Protein 8B9X (pdb70)

Foldseek 3Di:
DLCPCCVVVVVVLVVVQCVVPLKAQLVVSCVVSVHDSVVSVVVVVVCVVVVNFDWFAAPNRIIGGADPQLLLLLQVVCVVVQKFFLVVSQVCNCVSRVDRDDSVRSVVSVVVCVVVVVHAWFAFQVSGMIHHLVSLLVQLVVVCVVVQFKDALVVSCVVVRGDSVSSVVCPVVNVVVPVQWDDFDRMIGGVRNLLVLLQVVLVVQVVVQKDFLVRVCVVPVGDRVVNCCSNVVCDPVRHQWDWDADVGIMIGHPPD/DCVPPVVVCLVVLVVVQCVVPLKHQLVVSCVVSVHDSVVSVVVVVVCVVVVNADWFAAPNSITGGADPQLLLLLQVVCVVVQKFFLVVSQVCNCVSRVDRDDSVRSVVSVVVCVVVVVHAWFAFQVSGMIHHLVSLLVQVVVVCVVVPFKDALVRSCVVVRGDSVSSVVCVVVNCVVPVQWDDFDRMIGGVRNLLVVLQVVLVVQVVVQKDFQVRVCVVPVGDRVVNCCSNVVCDPVRHQWDWDDDVHTMIGHDD

Organism: Homo sapiens (NCBI:txid9606)

Solvent-accessible surface area: 28601 Å² total; per-residue (Å²): 115,105,72,145,89,15,51,122,47,2,62,76,54,6,80,80,22,31,161,152,46,43,18,0,80,1,132,70,0,4,82,95,24,66,37,180,45,103,62,0,33,66,66,0,91,78,14,44,91,130,52,75,37,36,14,7,24,25,116,202,25,52,0,0,66,1,38,96,146,30,8,42,38,5,2,69,26,0,110,157,125,4,59,1,22,12,52,80,3,16,153,18,3,82,96,26,2,68,89,51,10,43,88,110,1,3,58,84,8,0,68,66,0,61,77,81,188,84,12,130,17,22,96,3,105,74,40,140,46,2,0,9,27,68,33,0,2,106,34,1,61,70,32,2,88,115,110,44,1,54,4,64,16,94,44,0,42,138,64,1,43,0,65,55,92,49,0,86,107,55,22,53,48,2,66,163,59,34,169,72,5,83,84,12,128,42,22,2,1,2,64,102,20,7,39,134,1,0,96,58,2,25,100,104,0,96,125,62,8,98,10,42,14,48,88,8,25,186,85,36,114,8,46,20,135,28,0,60,121,7,2,58,107,1,46,70,157,30,1,53,18,77,93,52,159,98,142,125,33,13,13,62,10,111,50,203,82,72,115,136,113,50,43,119,30,0,66,81,67,5,81,80,30,30,164,157,45,43,16,0,76,1,129,63,0,2,81,106,18,66,38,180,56,104,57,0,38,73,54,0,93,76,17,42,93,132,52,74,33,32,14,5,20,22,114,203,26,61,0,0,67,1,36,96,143,30,7,43,38,5,2,68,21,0,112,130,101,5,64,2,20,15,53,92,4,15,153,17,3,82,98,28,2,68,90,52,11,49,87,144,1,4,58,76,8,0,68,57,0,64,79,85,190,76,10,128,17,25,99,4,105,77,39,138,46,1,0,8,28,68,35,1,1,109,33,1,65,75,33,4,87,117,102,28,1,55,3,65,18,100,35,0,38,121,69,1,49,0,67,60,94,52,0,81,109,54,26,44,44,3,60,150,60,35,170,69,5,72,85,14,124,42,23,3,0,2,60,86,37,7,36,129,4,0,88,89,1,19,96,108,0,98,123,60,33,103,10,40,10,55,91,6,28,189,85,36,112,8,50,20,131,32,0,63,122,5,3,63,110,6,48,65,170,26,0,57,15,72,90,55,155,115,140,137,29,18,12,46,50,118,127

Radius of gyration: 42.16 Å; Cα contacts (8 Å, |Δi|>4): 635; chains: 2; bounding box: 106×124×55 Å

Nearest PDB structures (foldseek):
  8b9x-assembly2_B  TM=1.001E+00  e=2.199E-48  Homo sapiens
  8qfc-assembly1_B  TM=9.404E-01  e=1.267E-22  Homo sapiens
  8oj5-assembly1_A  TM=9.382E-01  e=5.351E-22  Homo sapiens
  8c0d-assembly1_A  TM=8.058E-01  e=1.032E-18  Homo sapiens
  8c0d-assembly2_D  TM=8.015E-01  e=9.719E-19  Homo sapiens

Secondary structure (DSSP, 8-state):
-THHHHHHHHHHHHHHHHHH-SEEEHHHHHHHTT--HHHHHHHHHHHHHHT-S-EEE-TTSEEEE--HHHHHHHHHHHHHHSEEEHHHHHHHHHHHHSS---HHHHHHHHHHHHHTTS---EE-TTSSEEE-HHHHHHHHHHHHHHTTSEEEHHHHHHHHTS-THHHHTSHHHHHHH-TTEEEETTEEEEHHHHHHHHHHHHHHHHHHSEEEHHHHHHHHT--HHHHHHHHHTTBTTTB-EEEEESSSEEEEES--/-IIIIIHHHHHHHHHHHHHH-SEEEHHHHHHHTT--HHHHHHHHHHHHHHTSS-EEE-TTSEEEE--HHHHHHHHHHHHHHSEEEHHHHHHHHHHHHSS---HHHHHHHHHHHHHTTS---EE-TTSSEEE-HHHHHHHHHHHHHHTTSEEEHHHHHHHHTS-THHHHTSHHHHHHH-TTEEEETTEEEEHHHHHHHHHHHHHHHHHHSEEEHHHHHHHHT--HHHHHHHHHTTBTTTB-EEEEESSSEEEEE--

InterPro domains:
  IPR018611 E3 UFM1-protein ligase 1 [PTHR31057] (1-789)
  IPR056579 E3 UFM1-protein ligase 1-like, N-terminal [PF09743] (7-284)
  IPR056580 E3 UFM1-protein ligase 1-like domain [PF23659] (538-655)
  IPR056761 E3 UFM1-protein ligase-like, C-terminal domain [PF25041] (661-782)

Structure (mmCIF, N/CA/C/O backbone):
data_8B9X
#
_entry.id   8B9X
#
_cell.length_a   145.568
_cell.length_b   145.568
_cell.length_c   83.175
_cell.angle_alpha   90.000
_cell.angle_beta   90.000
_cell.angle_gamma   120.000
#
_symmetry.space_group_name_H-M   'P 64'
#
loop_
_entity.id
_entity.type
_entity.pdbx_description
1 polymer 'DDRGK domain-containing protein 1,E3 UFM1-protein ligase 1'
2 non-polymer 'CHLORIDE ION'
3 water water
#
loop_
_atom_site.group_PDB
_atom_site.id
_atom_site.type_symbol
_atom_site.label_atom_id
_atom_site.label_alt_id
_atom_site.label_comp_id
_atom_site.label_asym_id
_atom_site.label_entity_id
_atom_site.label_seq_id
_atom_site.pdbx_PDB_ins_code
_atom_site.Cartn_x
_atom_site.Cartn_y
_atom_site.Cartn_z
_atom_site.occupancy
_atom_site.B_iso_or_equiv
_atom_site.auth_seq_id
_atom_site.auth_comp_id
_atom_site.auth_asym_id
_atom_site.auth_atom_id
_atom_site.pdbx_PDB_model_num
ATOM 1 N N . GLY A 1 1 ? -90.534 79.461 20.037 1.000 193.700 0 GLY A N 1
ATOM 2 C CA . GLY A 1 1 ? -90.501 78.621 21.264 1.000 181.650 0 GLY A CA 1
ATOM 3 C C . GLY A 1 1 ? -89.231 78.825 22.086 1.000 198.600 0 GLY A C 1
ATOM 4 O O . GLY A 1 1 ? -88.455 79.757 21.791 1.000 191.710 0 GLY A O 1
ATOM 5 N N . MET A 1 2 ? -89.039 77.964 23.092 1.000 223.740 1 MET A N 1
ATOM 6 C CA . MET A 1 2 ? -87.944 77.998 24.108 1.000 206.390 1 MET A CA 1
ATOM 7 C C . MET A 1 2 ? -86.561 77.984 23.436 1.000 193.700 1 MET A C 1
ATOM 8 O O . MET A 1 2 ? -85.710 78.736 23.911 1.000 184.010 1 MET A O 1
ATOM 13 N N . THR A 1 3 ? -86.372 77.210 22.358 1.000 209.090 2 THR A N 1
ATOM 14 C CA . THR A 1 3 ? -85.064 76.737 21.805 1.000 211.350 2 THR A CA 1
ATOM 15 C C . THR A 1 3 ? -84.151 77.889 21.352 1.000 211.770 2 THR A C 1
ATOM 16 O O . THR A 1 3 ? -82.945 77.619 21.233 1.000 231.420 2 THR A O 1
ATOM 20 N N . GLU A 1 4 ? -84.687 79.082 21.066 1.000 197.790 3 GLU A N 1
ATOM 21 C CA . GLU A 1 4 ? -83.893 80.219 20.517 1.000 198.710 3 GLU A CA 1
ATOM 22 C C . GLU A 1 4 ? -82.927 80.731 21.593 1.000 201.700 3 GLU A C 1
ATOM 23 O O . GLU A 1 4 ? -81.708 80.621 21.381 1.000 224.320 3 GLU A O 1
ATOM 29 N N . GLU A 1 5 ? -83.444 81.251 22.711 1.000 208.830 4 GLU A N 1
ATOM 30 C CA . GLU A 1 5 ? -82.592 81.700 23.850 1.000 211.660 4 GLU A CA 1
ATOM 31 C C . GLU A 1 5 ? -82.119 80.493 24.680 1.000 207.880 4 GLU A C 1
ATOM 32 O O . GLU A 1 5 ? -81.113 80.660 25.392 1.000 210.280 4 GLU A O 1
ATOM 38 N N . GLN A 1 6 ? -82.799 79.339 24.625 1.000 199.370 5 GLN A N 1
ATOM 39 C CA . GLN A 1 6 ? -82.422 78.122 25.402 1.000 185.580 5 GLN A CA 1
ATOM 40 C C . GLN A 1 6 ? -81.100 77.540 24.888 1.000 169.790 5 GLN A C 1
ATOM 41 O O . GLN A 1 6 ? -80.131 77.570 25.653 1.000 170.870 5 GLN A O 1
ATOM 47 N N . SER A 1 7 ? -81.064 77.050 23.643 1.000 176.900 6 SER A N 1
ATOM 48 C CA . SER A 1 7 ? -79.879 76.395 23.018 1.000 173.900 6 SER A CA 1
ATOM 49 C C . SER A 1 7 ? -78.613 77.273 23.126 1.000 168.580 6 SER A C 1
ATOM 50 O O . SER A 1 7 ? -77.530 76.713 23.369 1.000 189.280 6 SER A O 1
ATOM 53 N N . GLN A 1 8 ? -78.731 78.595 22.986 1.000 167.180 7 GLN A N 1
ATOM 54 C CA . GLN A 1 8 ? -77.592 79.553 23.062 1.000 173.040 7 GLN A CA 1
ATOM 55 C C . GLN A 1 8 ? -77.060 79.640 24.504 1.000 163.010 7 GLN A C 1
ATOM 56 O O . GLN A 1 8 ? -75.811 79.605 24.671 1.000 149.530 7 GLN A O 1
ATOM 62 N N . SER A 1 9 ? -77.961 79.748 25.499 1.000 161.880 8 SER A N 1
ATOM 63 C CA . SER A 1 9 ? -77.632 80.025 26.928 1.000 157.010 8 SER A CA 1
ATOM 64 C C . SER A 1 9 ? -77.351 78.724 27.688 1.000 162.370 8 SER A C 1
ATOM 65 O O . SER A 1 9 ? -76.562 78.749 28.650 1.000 169.550 8 SER A O 1
ATOM 68 N N . PHE A 1 10 ? -77.986 77.627 27.286 1.000 157.120 9 PHE A N 1
ATOM 69 C CA . PHE A 1 10 ? -77.976 76.353 28.043 1.000 139.720 9 PHE A CA 1
ATOM 70 C C . PHE A 1 10 ? -76.541 75.909 28.289 1.000 129.320 9 PHE A C 1
ATOM 71 O O . PHE A 1 10 ? -76.221 75.673 29.464 1.000 134.980 9 PHE A O 1
ATOM 79 N N . LEU A 1 11 ? -75.728 75.815 27.230 1.000 125.170 10 LEU A N 1
ATOM 80 C CA . LEU A 1 11 ? -74.341 75.283 27.306 1.000 134.650 10 LEU A CA 1
ATOM 81 C C . LEU A 1 11 ? -73.451 76.181 28.169 1.000 124.530 10 LEU A C 1
ATOM 82 O O . LEU A 1 11 ? -72.589 75.649 28.890 1.000 102.690 10 LEU A O 1
ATOM 87 N N . THR A 1 12 ? -73.627 77.491 28.099 1.000 125.820 11 THR A N 1
ATOM 88 C CA . THR A 1 12 ? -72.840 78.429 28.934 1.000 128.200 11 THR A CA 1
ATOM 89 C C . THR A 1 12 ? -73.297 78.334 30.392 1.000 119.350 11 THR A C 1
ATOM 90 O O . THR A 1 12 ? -72.429 78.427 31.282 1.000 100.410 11 THR A O 1
ATOM 94 N N . GLU A 1 13 ? -74.601 78.161 30.636 1.000 121.780 12 GLU A N 1
ATOM 95 C CA . GLU A 1 13 ? -75.137 78.039 32.015 1.000 127.630 12 GLU A CA 1
ATOM 96 C C . GLU A 1 13 ? -74.624 76.725 32.608 1.000 122.310 12 GLU A C 1
ATOM 97 O O . GLU A 1 13 ? -74.192 76.719 33.775 1.000 131.350 12 GLU A O 1
ATOM 103 N N . PHE A 1 14 ? -74.627 75.664 31.806 1.000 117.400 13 PHE A N 1
ATOM 104 C CA . PHE A 1 14 ? -74.107 74.319 32.163 1.000 121.130 13 PHE A CA 1
ATOM 105 C C . PHE A 1 14 ? -72.627 74.422 32.553 1.000 114.740 13 PHE A C 1
ATOM 106 O O . PHE A 1 14 ? -72.264 74.001 33.667 1.000 129.620 13 PHE A O 1
ATOM 114 N N . ILE A 1 15 ? -71.819 75.029 31.691 1.000 103.620 14 ILE A N 1
ATOM 115 C CA . ILE A 1 15 ? -70.372 75.305 31.939 1.000 107.190 14 ILE A CA 1
ATOM 116 C C . ILE A 1 15 ? -70.189 76.075 33.250 1.000 110.130 14 ILE A C 1
ATOM 117 O O . ILE A 1 15 ? -69.226 75.768 33.979 1.000 105.220 14 ILE A O 1
ATOM 122 N N . ASN A 1 16 ? -71.023 77.088 33.507 1.000 116.930 15 ASN A N 1
ATOM 123 C CA . ASN A 1 16 ? -70.901 77.922 34.728 1.000 116.430 15 ASN A CA 1
ATOM 124 C C . ASN A 1 16 ? -71.120 77.006 35.925 1.000 112.030 15 ASN A C 1
ATOM 125 O O . ASN A 1 16 ? -70.410 77.193 36.908 1.000 117.980 15 ASN A O 1
ATOM 130 N N . TYR A 1 17 ? -72.021 76.026 35.806 1.000 113.310 16 TYR A N 1
ATOM 131 C CA . TYR A 1 17 ? -72.345 75.054 36.885 1.000 116.170 16 TYR A CA 1
ATOM 132 C C . TYR A 1 17 ? -71.195 74.047 37.062 1.000 110.390 16 TYR A C 1
ATOM 133 O O . TYR A 1 17 ? -70.869 73.656 38.209 1.000 106.560 16 TYR A O 1
ATOM 142 N N . ILE A 1 18 ? -70.582 73.651 35.950 1.000 112.090 17 ILE A N 1
ATOM 143 C CA . ILE A 1 18 ? -69.401 72.737 35.880 1.000 109.140 17 ILE A CA 1
ATOM 144 C C . ILE A 1 18 ? -68.174 73.391 36.537 1.000 108.890 17 ILE A C 1
ATOM 145 O O . ILE A 1 18 ? -67.353 72.667 37.105 1.000 103.880 17 ILE A O 1
ATOM 150 N N . LYS A 1 19 ? -68.009 74.706 36.396 1.000 115.720 18 LYS A N 1
ATOM 151 C CA . LYS A 1 19 ? -66.894 75.459 37.022 1.000 114.470 18 LYS A CA 1
ATOM 152 C C . LYS A 1 19 ? -67.029 75.414 38.554 1.000 110.660 18 LYS A C 1
ATOM 153 O O . LYS A 1 19 ? -65.995 75.375 39.233 1.000 96.650 18 LYS A O 1
ATOM 159 N N . GLN A 1 20 ? -68.258 75.426 39.077 1.000 113.840 19 GLN A N 1
ATOM 160 C CA . GLN A 1 20 ? -68.551 75.469 40.539 1.000 117.790 19 GLN A CA 1
ATOM 161 C C . GLN A 1 20 ? -68.365 74.066 41.117 1.000 111.630 19 GLN A C 1
ATOM 162 O O . GLN A 1 20 ? -67.762 73.923 42.192 1.000 106.880 19 GLN A O 1
ATOM 168 N N . SER A 1 21 ? -68.883 73.058 40.427 1.000 122.820 20 SER A N 1
ATOM 169 C CA . SER A 1 21 ? -68.725 71.638 40.826 1.000 116.750 20 SER A CA 1
ATOM 170 C C . SER A 1 21 ? -68.890 70.751 39.607 1.000 114.460 20 SER A C 1
ATOM 171 O O . SER A 1 21 ? -69.905 70.925 38.910 1.000 103.450 20 SER A O 1
ATOM 174 N N . LYS A 1 22 ? -67.953 69.814 39.430 1.000 113.590 21 LYS A N 1
ATOM 175 C CA . LYS A 1 22 ? -67.987 68.781 38.365 1.000 104.370 21 LYS A CA 1
ATOM 176 C C . LYS A 1 22 ? -69.254 67.922 38.501 1.000 95.150 21 LYS A C 1
ATOM 177 O O . LYS A 1 22 ? -69.598 67.213 37.551 1.000 86.810 21 LYS A O 1
ATOM 183 N N . VAL A 1 23 ? -69.951 67.997 39.635 1.000 104.780 22 VAL A N 1
ATOM 184 C CA . VAL A 1 23 ? -71.229 67.265 39.850 1.000 93.800 22 VAL A CA 1
ATOM 185 C C . VAL A 1 23 ? -72.363 68.261 39.750 1.000 98.510 22 VAL A C 1
ATOM 186 O O . VAL A 1 23 ? -72.423 69.184 40.598 1.000 96.570 22 VAL A O 1
ATOM 190 N N . VAL A 1 24 ? -73.236 68.022 38.780 1.000 95.480 23 VAL A N 1
ATOM 191 C CA . VAL A 1 24 ? -74.313 68.965 38.403 1.000 94.430 23 VAL A CA 1
ATOM 192 C C . VAL A 1 24 ? -75.651 68.354 38.773 1.000 102.770 23 VAL A C 1
ATOM 193 O O . VAL A 1 24 ? -75.997 67.299 38.208 1.000 100.740 23 VAL A O 1
ATOM 197 N N . LEU A 1 25 ? -76.379 69.043 39.646 1.000 109.280 24 LEU A N 1
ATOM 198 C CA . LEU A 1 25 ? -77.754 68.673 40.033 1.000 105.560 24 LEU A CA 1
ATOM 199 C C . LEU A 1 25 ? -78.723 69.145 38.965 1.000 100.740 24 LEU A C 1
ATOM 200 O O . LEU A 1 25 ? -78.975 70.328 38.908 1.000 117.450 24 LEU A O 1
ATOM 205 N N . LEU A 1 26 ? -79.243 68.228 38.165 1.000 105.850 25 LEU A N 1
ATOM 206 C CA . LEU A 1 26 ? -79.974 68.562 36.917 1.000 113.040 25 LEU A CA 1
ATOM 207 C C . LEU A 1 26 ? -81.315 69.223 37.248 1.000 109.120 25 LEU A C 1
ATOM 208 O O . LEU A 1 26 ? -81.753 70.087 36.479 1.000 110.600 25 LEU A O 1
ATOM 213 N N . GLU A 1 27 ? -81.908 68.858 38.386 1.000 119.850 26 GLU A N 1
ATOM 214 C CA . GLU A 1 27 ? -83.129 69.482 38.959 1.000 117.230 26 GLU A CA 1
ATOM 215 C C . GLU A 1 27 ? -82.852 70.950 39.290 1.000 116.980 26 GLU A C 1
ATOM 216 O O . GLU A 1 27 ? -83.693 71.783 38.993 1.000 123.920 26 GLU A O 1
ATOM 222 N N . ASP A 1 28 ? -81.686 71.241 39.863 1.000 129.320 27 ASP A N 1
ATOM 223 C CA . ASP A 1 28 ? -81.230 72.595 40.274 1.000 117.220 27 ASP A CA 1
ATOM 224 C C . ASP A 1 28 ? -80.893 73.431 39.024 1.000 111.160 27 ASP A C 1
ATOM 225 O O . ASP A 1 28 ? -81.195 74.616 39.014 1.000 121.350 27 ASP A O 1
ATOM 230 N N . LEU A 1 29 ? -80.235 72.838 38.032 1.000 112.240 28 LEU A N 1
ATOM 231 C CA . LEU A 1 29 ? -79.837 73.512 36.769 1.000 112.670 28 LEU A CA 1
ATOM 232 C C . LEU A 1 29 ? -81.085 73.821 35.949 1.000 108.000 28 LEU A C 1
ATOM 233 O O . LEU A 1 29 ? -81.068 74.785 35.163 1.000 121.840 28 LEU A O 1
ATOM 238 N N . ALA A 1 30 ? -82.116 72.997 36.094 1.000 119.110 29 ALA A N 1
ATOM 239 C CA . ALA A 1 30 ? -83.417 73.178 35.413 1.000 126.370 29 ALA A CA 1
ATOM 240 C C . ALA A 1 30 ? -84.147 74.406 35.984 1.000 127.280 29 ALA A C 1
ATOM 241 O O . ALA A 1 30 ? -84.921 74.999 35.232 1.000 145.000 29 ALA A O 1
ATOM 243 N N . SER A 1 31 ? -83.894 74.794 37.241 1.000 141.910 30 SER A N 1
ATOM 244 C CA . SER A 1 31 ? -84.397 76.064 37.838 1.000 140.000 30 SER A CA 1
ATOM 245 C C . SER A 1 31 ? -83.706 77.285 37.207 1.000 146.910 30 SER A C 1
ATOM 246 O O . SER A 1 31 ? -84.428 78.254 36.929 1.000 156.100 30 SER A O 1
ATOM 249 N N . GLN A 1 32 ? -82.379 77.242 36.999 1.000 151.230 31 GLN A N 1
ATOM 250 C CA . GLN A 1 32 ? -81.531 78.359 36.476 1.000 141.500 31 GLN A CA 1
ATOM 251 C C . GLN A 1 32 ? -81.791 78.619 34.974 1.000 136.960 31 GLN A C 1
ATOM 252 O O . GLN A 1 32 ? -81.430 79.711 34.512 1.000 151.310 31 GLN A O 1
ATOM 258 N N . VAL A 1 33 ? -82.352 77.674 34.209 1.000 141.920 32 VAL A N 1
ATOM 259 C CA . VAL A 1 33 ? -82.849 77.940 32.820 1.000 144.920 32 VAL A CA 1
ATOM 260 C C . VAL A 1 33 ? -84.385 77.894 32.797 1.000 152.970 32 VAL A C 1
ATOM 261 O O . VAL A 1 33 ? -84.937 78.014 31.702 1.000 179.050 32 VAL A O 1
ATOM 265 N N . GLY A 1 34 ? -85.045 77.709 33.947 1.000 158.150 33 GLY A N 1
ATOM 266 C CA . GLY A 1 34 ? -86.517 77.694 34.090 1.000 161.930 33 GLY A CA 1
ATOM 267 C C . GLY A 1 34 ? -87.202 76.607 33.262 1.000 171.090 33 GLY A C 1
ATOM 268 O O . GLY A 1 34 ? -88.360 76.847 32.868 1.000 158.140 33 GLY A O 1
ATOM 269 N N . LEU A 1 35 ? -86.551 75.451 33.030 1.000 178.350 34 LEU A N 1
ATOM 270 C CA . LEU A 1 35 ? -87.064 74.341 32.170 1.000 163.860 34 LEU A CA 1
ATOM 271 C C . LEU A 1 35 ? -87.554 73.145 32.990 1.000 145.090 34 LEU A C 1
ATOM 272 O O . LEU A 1 35 ? -87.333 73.110 34.194 1.000 143.530 34 LEU A O 1
ATOM 277 N N . ARG A 1 36 ? -88.221 72.209 32.314 1.000 143.690 35 ARG A N 1
ATOM 278 C CA . ARG A 1 36 ? -88.613 70.891 32.861 1.000 153.350 35 ARG A CA 1
ATOM 279 C C . ARG A 1 36 ? -87.334 70.074 33.058 1.000 147.250 35 ARG A C 1
ATOM 280 O O . ARG A 1 36 ? -86.436 70.148 32.188 1.000 159.100 35 ARG A O 1
ATOM 288 N N . THR A 1 37 ? -87.250 69.364 34.183 1.000 139.180 36 THR A N 1
ATOM 289 C CA . THR A 1 37 ? -86.054 68.584 34.583 1.000 137.840 36 THR A CA 1
ATOM 290 C C . THR A 1 37 ? -85.768 67.544 33.502 1.000 142.470 36 THR A C 1
ATOM 291 O O . THR A 1 37 ? -84.580 67.400 33.153 1.000 143.940 36 THR A O 1
ATOM 295 N N . GLN A 1 38 ? -86.812 66.882 32.989 1.000 150.500 37 GLN A N 1
ATOM 296 C CA . GLN A 1 38 ? -86.691 65.811 31.961 1.000 149.130 37 GLN A CA 1
ATOM 297 C C . GLN A 1 38 ? -86.146 66.416 30.653 1.000 158.860 37 GLN A C 1
ATOM 298 O O . GLN A 1 38 ? -85.279 65.761 30.022 1.000 157.040 37 GLN A O 1
ATOM 304 N N . ASP A 1 39 ? -86.615 67.611 30.255 1.000 172.210 38 ASP A N 1
ATOM 305 C CA . ASP A 1 39 ? -86.143 68.322 29.028 1.000 164.590 38 ASP A CA 1
ATOM 306 C C . ASP A 1 39 ? -84.655 68.637 29.199 1.000 152.060 38 ASP A C 1
ATOM 307 O O . ASP A 1 39 ? -83.881 68.421 28.249 1.000 164.130 38 ASP A O 1
ATOM 312 N N . THR A 1 40 ? -84.280 69.108 30.384 1.000 147.330 39 THR A N 1
ATOM 313 C CA . THR A 1 40 ? -82.878 69.396 30.775 1.000 140.710 39 THR A CA 1
ATOM 314 C C . THR A 1 40 ? -82.002 68.151 30.563 1.000 138.350 39 THR A C 1
ATOM 315 O O . THR A 1 40 ? -80.973 68.247 29.856 1.000 141.630 39 THR A O 1
ATOM 319 N N . ILE A 1 41 ? -82.406 67.011 31.121 1.000 138.910 40 ILE A N 1
ATOM 320 C CA . ILE A 1 41 ? -81.679 65.710 30.974 1.000 142.030 40 ILE A CA 1
ATOM 321 C C . ILE A 1 41 ? -81.520 65.361 29.481 1.000 152.910 40 ILE A C 1
ATOM 322 O O . ILE A 1 41 ? -80.373 65.104 29.035 1.000 130.110 40 ILE A O 1
ATOM 327 N N . ASN A 1 42 ? -82.627 65.349 28.737 1.000 156.220 41 ASN A N 1
ATOM 328 C CA . ASN A 1 42 ? -82.665 64.952 27.305 1.000 154.790 41 ASN A CA 1
ATOM 329 C C . ASN A 1 42 ? -81.599 65.706 26.515 1.000 156.030 41 ASN A C 1
ATOM 330 O O . ASN A 1 42 ? -80.917 65.032 25.713 1.000 163.620 41 ASN A O 1
ATOM 335 N N . ARG A 1 43 ? -81.462 67.029 26.714 1.000 146.640 42 ARG A N 1
ATOM 336 C CA . ARG A 1 43 ? -80.471 67.831 25.948 1.000 143.810 42 ARG A CA 1
ATOM 337 C C . ARG A 1 43 ? -79.061 67.378 26.341 1.000 143.280 42 ARG A C 1
ATOM 338 O O . ARG A 1 43 ? -78.191 67.378 25.452 1.000 137.050 42 ARG A O 1
ATOM 346 N N . ILE A 1 44 ? -78.839 66.973 27.594 1.000 134.600 43 ILE A N 1
ATOM 347 C CA . ILE A 1 44 ? -77.503 66.471 28.036 1.000 136.410 43 ILE A CA 1
ATOM 348 C C . ILE A 1 44 ? -77.270 65.070 27.448 1.000 138.740 43 ILE A C 1
ATOM 349 O O . ILE A 1 44 ? -76.144 64.817 26.935 1.000 132.980 43 ILE A O 1
ATOM 354 N N . GLN A 1 45 ? -78.295 64.212 27.469 1.000 139.160 44 GLN A N 1
ATOM 355 C CA . GLN A 1 45 ? -78.263 62.898 26.770 1.000 146.840 44 GLN A CA 1
ATOM 356 C C . GLN A 1 45 ? -77.765 63.131 25.340 1.000 147.140 44 GLN A C 1
ATOM 357 O O . GLN A 1 45 ? -76.773 62.492 24.943 1.000 128.310 44 GLN A O 1
ATOM 363 N N . ASP A 1 46 ? -78.414 64.059 24.625 1.000 172.010 45 ASP A N 1
ATOM 364 C CA . ASP A 1 46 ? -78.105 64.421 23.214 1.000 162.920 45 ASP A CA 1
ATOM 365 C C . ASP A 1 46 ? -76.650 64.915 23.131 1.000 142.530 45 ASP A C 1
ATOM 366 O O . ASP A 1 46 ? -75.936 64.490 22.211 1.000 151.940 45 ASP A O 1
ATOM 371 N N . LEU A 1 47 ? -76.207 65.755 24.067 1.000 134.410 46 LEU A N 1
ATOM 372 C CA . LEU A 1 47 ? -74.847 66.357 24.023 1.000 144.200 46 LEU A CA 1
ATOM 373 C C . LEU A 1 47 ? -73.789 65.274 24.234 1.000 137.230 46 LEU A C 1
ATOM 374 O O . LEU A 1 47 ? -72.723 65.345 23.602 1.000 158.160 46 LEU A O 1
ATOM 379 N N . LEU A 1 48 ? -74.079 64.295 25.079 1.000 136.950 47 LEU A N 1
ATOM 380 C CA . LEU A 1 48 ? -73.164 63.147 25.297 1.000 135.540 47 LEU A CA 1
ATOM 381 C C . LEU A 1 48 ? -73.096 62.281 24.037 1.000 140.410 47 LEU A C 1
ATOM 382 O O . LEU A 1 48 ? -71.989 61.845 23.694 1.000 126.420 47 LEU A O 1
ATOM 387 N N . ALA A 1 49 ? -74.242 62.034 23.396 1.000 152.900 48 ALA A N 1
ATOM 388 C CA . ALA A 1 49 ? -74.374 61.209 22.170 1.000 153.860 48 ALA A CA 1
ATOM 389 C C . ALA A 1 49 ? -73.600 61.858 21.017 1.000 155.000 48 ALA A C 1
ATOM 390 O O . ALA A 1 49 ? -72.876 61.142 20.300 1.000 164.210 48 ALA A O 1
ATOM 392 N N . GLU A 1 50 ? -73.727 63.177 20.868 1.000 162.550 49 GLU A N 1
ATOM 393 C CA . GLU A 1 50 ? -73.051 63.958 19.799 1.000 149.190 49 GLU A CA 1
ATOM 394 C C . GLU A 1 50 ? -71.533 63.930 20.024 1.000 134.480 49 GLU A C 1
ATOM 395 O O . GLU A 1 50 ? -70.818 64.187 19.056 1.000 153.380 49 GLU A O 1
ATOM 401 N N . GLY A 1 51 ? -71.064 63.578 21.229 1.000 136.480 50 GLY A N 1
ATOM 402 C CA . GLY A 1 51 ? -69.634 63.601 21.604 1.000 134.070 50 GLY A CA 1
ATOM 403 C C . GLY A 1 51 ? -69.156 65.006 21.966 1.000 139.360 50 GLY A C 1
ATOM 404 O O . GLY A 1 51 ? -67.945 65.298 21.778 1.000 119.700 50 GLY A O 1
ATOM 405 N N . THR A 1 52 ? -70.064 65.852 22.473 1.000 152.950 51 THR A N 1
ATOM 406 C CA . THR A 1 52 ? -69.835 67.297 22.761 1.000 141.870 51 THR A CA 1
ATOM 407 C C . THR A 1 52 ? -69.178 67.489 24.137 1.000 136.200 51 THR A C 1
ATOM 408 O O . THR A 1 52 ? -68.450 68.494 24.264 1.000 119.100 51 THR A O 1
ATOM 412 N N . ILE A 1 53 ? -69.433 66.597 25.117 1.000 145.880 52 ILE A N 1
ATOM 413 C CA . ILE A 1 53 ? -68.982 66.718 26.551 1.000 134.230 52 ILE A CA 1
ATOM 414 C C . ILE A 1 53 ? -68.809 65.357 27.233 1.000 122.090 52 ILE A C 1
ATOM 415 O O . ILE A 1 53 ? -69.707 64.497 27.123 1.000 108.570 52 ILE A O 1
ATOM 420 N N . THR A 1 54 ? -67.753 65.208 28.021 1.000 111.820 53 THR A N 1
ATOM 421 C CA . THR A 1 54 ? -67.368 63.899 28.594 1.000 118.220 53 THR A CA 1
ATOM 422 C C . THR A 1 54 ? -67.876 63.813 30.031 1.000 117.920 53 THR A C 1
ATOM 423 O O . THR A 1 54 ? -67.432 64.603 30.871 1.000 113.990 53 THR A O 1
ATOM 427 N N . GLY A 1 55 ? -68.762 62.857 30.296 1.000 122.550 54 GLY A N 1
ATOM 428 C CA . GLY A 1 55 ? -69.276 62.591 31.650 1.000 109.750 54 GLY A CA 1
ATOM 429 C C . GLY A 1 55 ? -70.313 61.485 31.678 1.000 93.700 54 GLY A C 1
ATOM 430 O O . GLY A 1 55 ? -70.488 60.788 30.694 1.000 110.610 54 GLY A O 1
ATOM 431 N N . VAL A 1 56 ? -70.988 61.332 32.806 1.000 103.920 55 VAL A N 1
ATOM 432 C CA . VAL A 1 56 ? -71.978 60.245 33.046 1.000 101.030 55 VAL A CA 1
ATOM 433 C C . VAL A 1 56 ? -73.129 60.795 33.878 1.000 91.150 55 VAL A C 1
ATOM 434 O O . VAL A 1 56 ? -72.921 61.771 34.613 1.000 86.260 55 VAL A O 1
ATOM 438 N N . ILE A 1 57 ? -74.286 60.156 33.787 1.000 95.080 56 ILE A N 1
ATOM 439 C CA . ILE A 1 57 ? -75.484 60.537 34.589 1.000 99.020 56 ILE A CA 1
ATOM 440 C C . ILE A 1 57 ? -75.880 59.371 35.487 1.000 94.760 56 ILE A C 1
ATOM 441 O O . ILE A 1 57 ? -76.187 58.323 34.955 1.000 102.410 56 ILE A O 1
ATOM 446 N N . ASP A 1 58 ? -75.915 59.573 36.800 1.000 100.740 57 ASP A N 1
ATOM 447 C CA . ASP A 1 58 ? -76.242 58.501 37.767 1.000 99.740 57 ASP A CA 1
ATOM 448 C C . ASP A 1 58 ? -77.757 58.263 37.772 1.000 101.890 57 ASP A C 1
ATOM 449 O O . ASP A 1 58 ? -78.494 58.987 37.081 1.000 89.450 57 ASP A O 1
ATOM 454 N N . ASP A 1 59 ? -78.197 57.263 38.534 1.000 120.610 58 ASP A N 1
ATOM 455 C CA . ASP A 1 59 ? -79.617 56.835 38.607 1.000 109.820 58 ASP A CA 1
ATOM 456 C C . ASP A 1 59 ? -80.429 57.876 39.401 1.000 100.510 58 ASP A C 1
ATOM 457 O O . ASP A 1 59 ? -81.636 57.835 39.336 1.000 115.120 58 ASP A O 1
ATOM 462 N N . ARG A 1 60 ? -79.800 58.856 40.039 1.000 115.160 59 ARG A N 1
ATOM 463 C CA . ARG A 1 60 ? -80.487 59.853 40.898 1.000 111.420 59 ARG A CA 1
ATOM 464 C C . ARG A 1 60 ? -80.457 61.263 40.305 1.000 113.020 59 ARG A C 1
ATOM 465 O O . ARG A 1 60 ? -80.643 62.201 41.097 1.000 107.180 59 ARG A O 1
ATOM 473 N N . GLY A 1 61 ? -80.228 61.399 38.993 1.000 114.770 60 GLY A N 1
ATOM 474 C CA . GLY A 1 61 ? -80.306 62.678 38.261 1.000 105.070 60 GLY A CA 1
ATOM 475 C C . GLY A 1 61 ? -79.191 63.657 38.614 1.000 96.490 60 GLY A C 1
ATOM 476 O O . GLY A 1 61 ? -79.450 64.865 38.657 1.000 107.840 60 GLY A O 1
ATOM 477 N N . LYS A 1 62 ? -77.979 63.173 38.851 1.000 103.540 61 LYS A N 1
ATOM 478 C CA . LYS A 1 62 ? -76.754 64.019 38.842 1.000 104.170 61 LYS A CA 1
ATOM 479 C C . LYS A 1 62 ? -75.934 63.680 37.593 1.000 95.080 61 LYS A C 1
ATOM 480 O O . LYS A 1 62 ? -75.820 62.507 37.247 1.000 99.420 61 LYS A O 1
ATOM 486 N N . PHE A 1 63 ? -75.377 64.685 36.937 1.000 97.430 62 PHE A N 1
ATOM 487 C CA . PHE A 1 63 ? -74.351 64.504 35.883 1.000 95.910 62 PHE A CA 1
ATOM 488 C C . PHE A 1 63 ? -72.978 64.748 36.500 1.000 85.000 62 PHE A C 1
ATOM 489 O O . PHE A 1 63 ? -72.831 65.685 37.319 1.000 84.220 62 PHE A O 1
ATOM 497 N N . ILE A 1 64 ? -71.995 63.961 36.074 1.000 89.990 63 ILE A N 1
ATOM 498 C CA . ILE A 1 64 ? -70.589 64.077 36.555 1.000 93.780 63 ILE A CA 1
ATOM 499 C C . ILE A 1 64 ? -69.651 64.322 35.373 1.000 86.540 63 ILE A C 1
ATOM 500 O O . ILE A 1 64 ? -69.493 63.425 34.548 1.000 96.980 63 ILE A O 1
ATOM 505 N N . TYR A 1 65 ? -69.025 65.495 35.336 1.000 90.020 64 TYR A N 1
ATOM 506 C CA . TYR A 1 65 ? -67.955 65.838 34.370 1.000 94.850 64 TYR A CA 1
ATOM 507 C C . TYR A 1 65 ? -66.689 65.045 34.727 1.000 100.250 64 TYR A C 1
ATOM 508 O O . TYR A 1 65 ? -66.266 64.978 35.927 1.000 81.550 64 TYR A O 1
ATOM 517 N N . ILE A 1 66 ? -66.078 64.478 33.683 1.000 102.740 65 ILE A N 1
ATOM 518 C CA . ILE A 1 66 ? -64.806 63.726 33.794 1.000 99.220 65 ILE A CA 1
ATOM 519 C C . ILE A 1 66 ? -63.792 64.353 32.833 1.000 90.660 65 ILE A C 1
ATOM 520 O O . ILE A 1 66 ? -64.062 64.397 31.620 1.000 88.200 65 ILE A O 1
ATOM 525 N N . THR A 1 67 ? -62.671 64.813 33.379 1.000 87.400 66 THR A N 1
ATOM 526 C CA . THR A 1 67 ? -61.562 65.424 32.622 1.000 93.450 66 THR A CA 1
ATOM 527 C C . THR A 1 67 ? -60.777 64.373 31.852 1.000 99.600 66 THR A C 1
ATOM 528 O O . THR A 1 67 ? -60.748 63.220 32.256 1.000 113.080 66 THR A O 1
ATOM 532 N N . PRO A 1 68 ? -60.090 64.734 30.744 1.000 100.050 67 PRO A N 1
ATOM 533 C CA . PRO A 1 68 ? -59.187 63.805 30.069 1.000 115.470 67 PRO A CA 1
ATOM 534 C C . PRO A 1 68 ? -58.074 63.254 30.971 1.000 108.350 67 PRO A C 1
ATOM 535 O O . PRO A 1 68 ? -57.659 62.138 30.724 1.000 111.790 67 PRO A O 1
ATOM 539 N N . GLU A 1 69 ? -57.660 63.995 31.999 1.000 99.710 68 GLU A N 1
ATOM 540 C CA . GLU A 1 69 ? -56.652 63.512 32.984 1.000 110.880 68 GLU A CA 1
ATOM 541 C C . GLU A 1 69 ? -57.214 62.359 33.838 1.000 103.630 68 GLU A C 1
ATOM 542 O O . GLU A 1 69 ? -56.459 61.428 34.179 1.000 98.850 68 GLU A O 1
ATOM 548 N N . GLU A 1 70 ? -58.496 62.443 34.183 1.000 104.330 69 GLU A N 1
ATOM 549 C CA . GLU A 1 70 ? -59.223 61.454 35.012 1.000 99.590 69 GLU A CA 1
ATOM 550 C C . GLU A 1 70 ? -59.552 60.194 34.202 1.000 97.740 69 GLU A C 1
ATOM 551 O O . GLU A 1 70 ? -59.452 59.098 34.762 1.000 97.290 69 GLU A O 1
ATOM 557 N N . LEU A 1 71 ? -59.956 60.339 32.940 1.000 106.070 70 LEU A N 1
ATOM 558 C CA . LEU A 1 71 ? -60.080 59.204 31.986 1.000 96.300 70 LEU A CA 1
ATOM 559 C C . LEU A 1 71 ? -58.754 58.452 31.957 1.000 96.300 70 LEU A C 1
ATOM 560 O O . LEU A 1 71 ? -58.787 57.218 32.167 1.000 89.960 70 LEU A O 1
ATOM 565 N N . ALA A 1 72 ? -57.652 59.184 31.742 1.000 90.460 71 ALA A N 1
ATOM 566 C CA . ALA A 1 72 ? -56.293 58.627 31.617 1.000 91.410 71 ALA A CA 1
ATOM 567 C C . ALA A 1 72 ? -55.956 57.851 32.889 1.000 88.110 71 ALA A C 1
ATOM 568 O O . ALA A 1 72 ? -55.358 56.758 32.768 1.000 101.730 71 ALA A O 1
ATOM 570 N N . ALA A 1 73 ? -56.363 58.373 34.047 1.000 92.910 72 ALA A N 1
ATOM 571 C CA . ALA A 1 73 ? -56.197 57.717 35.366 1.000 102.160 72 ALA A CA 1
ATOM 572 C C . ALA A 1 73 ? -56.971 56.395 35.409 1.000 97.050 72 ALA A C 1
ATOM 573 O O . ALA A 1 73 ? -56.420 55.433 35.976 1.000 93.950 72 ALA A O 1
ATOM 575 N N . VAL A 1 74 ? -58.181 56.351 34.830 1.000 101.930 73 VAL A N 1
ATOM 576 C CA . VAL A 1 74 ? -59.038 55.126 34.772 1.000 97.040 73 VAL A CA 1
ATOM 577 C C . VAL A 1 74 ? -58.363 54.095 33.876 1.000 95.560 73 VAL A C 1
ATOM 578 O O . VAL A 1 74 ? -58.195 52.969 34.340 1.000 107.340 73 VAL A O 1
ATOM 582 N N . ALA A 1 75 ? -57.980 54.472 32.659 1.000 92.400 74 ALA A N 1
ATOM 583 C CA . ALA A 1 75 ? -57.286 53.578 31.712 1.000 90.340 74 ALA A CA 1
ATOM 584 C C . ALA A 1 75 ? -56.016 53.003 32.349 1.000 89.420 74 ALA A C 1
ATOM 585 O O . ALA A 1 75 ? -55.811 51.792 32.206 1.000 96.270 74 ALA A O 1
ATOM 587 N N . ASN A 1 76 ? -55.191 53.824 33.007 1.000 93.010 75 ASN A N 1
ATOM 588 C CA . ASN A 1 76 ? -53.904 53.354 33.589 1.000 101.090 75 ASN A CA 1
ATOM 589 C C . ASN A 1 76 ? -54.166 52.470 34.804 1.000 89.800 75 ASN A C 1
ATOM 590 O O . ASN A 1 76 ? -53.374 51.568 35.049 1.000 93.170 75 ASN A O 1
ATOM 595 N N . PHE A 1 77 ? -55.247 52.703 35.531 1.000 101.300 76 PHE A N 1
ATOM 596 C CA . PHE A 1 77 ? -55.613 51.847 36.681 1.000 102.470 76 PHE A CA 1
ATOM 597 C C . PHE A 1 77 ? -55.919 50.437 36.188 1.000 100.550 76 PHE A C 1
ATOM 598 O O . PHE A 1 77 ? -55.472 49.472 36.808 1.000 112.520 76 PHE A O 1
ATOM 606 N N . ILE A 1 78 ? -56.665 50.325 35.095 1.000 107.170 77 ILE A N 1
ATOM 607 C CA . ILE A 1 78 ? -57.007 49.006 34.491 1.000 100.320 77 ILE A CA 1
ATOM 608 C C . ILE A 1 78 ? -55.721 48.369 33.943 1.000 101.490 77 ILE A C 1
ATOM 609 O O . ILE A 1 78 ? -55.531 47.180 34.199 1.000 107.630 77 ILE A O 1
ATOM 614 N N . ARG A 1 79 ? -54.841 49.119 33.271 1.000 99.200 78 ARG A N 1
ATOM 615 C CA . ARG A 1 79 ? -53.534 48.579 32.810 1.000 94.260 78 ARG A CA 1
ATOM 616 C C . ARG A 1 79 ? -52.754 47.994 33.996 1.000 92.380 78 ARG A C 1
ATOM 617 O O . ARG A 1 79 ? -52.364 46.837 33.888 1.000 104.890 78 ARG A O 1
ATOM 625 N N . GLN A 1 80 ? -52.537 48.755 35.073 1.000 97.720 79 GLN A N 1
ATOM 626 C CA . GLN A 1 80 ? -51.672 48.365 36.223 1.000 104.070 79 GLN A CA 1
ATOM 627 C C . GLN A 1 80 ? -52.235 47.127 36.936 1.000 103.030 79 GLN A C 1
ATOM 628 O O . GLN A 1 80 ? -51.426 46.297 37.408 1.000 105.870 79 GLN A O 1
ATOM 634 N N . ARG A 1 81 ? -53.561 47.035 37.062 1.000 104.830 80 ARG A N 1
ATOM 635 C CA . ARG A 1 81 ? -54.250 45.871 37.679 1.000 102.670 80 ARG A CA 1
ATOM 636 C C . ARG A 1 81 ? -54.211 44.690 36.708 1.000 96.700 80 ARG A C 1
ATOM 637 O O . ARG A 1 81 ? -54.177 43.571 37.197 1.000 103.760 80 ARG A O 1
ATOM 645 N N . GLY A 1 82 ? -54.270 44.939 35.396 1.000 97.350 81 GLY A N 1
ATOM 646 C CA . GLY A 1 82 ? -54.238 43.905 34.337 1.000 103.320 81 GLY A CA 1
ATOM 647 C C . GLY A 1 82 ? -55.563 43.171 34.198 1.000 95.690 81 GLY A C 1
ATOM 648 O O . GLY A 1 82 ? -56.086 43.060 33.078 1.000 95.940 81 GLY A O 1
ATOM 649 N N . ARG A 1 83 ? -56.061 42.654 35.312 1.000 97.050 82 ARG A N 1
ATOM 650 C CA . ARG A 1 83 ? -57.396 42.039 35.450 1.000 95.420 82 ARG A CA 1
ATOM 651 C C . ARG A 1 83 ? -58.075 42.699 36.636 1.000 95.290 82 ARG A C 1
ATOM 652 O O . ARG A 1 83 ? -57.434 42.847 37.684 1.000 98.440 82 ARG A O 1
ATOM 660 N N . VAL A 1 84 ? -59.315 43.121 36.461 1.000 102.510 83 VAL A N 1
ATOM 661 C CA . VAL A 1 84 ? -60.027 43.847 37.537 1.000 101.900 83 VAL A CA 1
ATOM 662 C C . VAL A 1 84 ? -61.531 43.675 37.351 1.000 101.030 83 VAL A C 1
ATOM 663 O O . VAL A 1 84 ? -62.000 43.690 36.178 1.000 95.320 83 VAL A O 1
ATOM 667 N N . SER A 1 85 ? -62.235 43.519 38.479 1.000 100.000 84 SER A N 1
ATOM 668 C CA . SER A 1 85 ? -63.709 43.389 38.530 1.000 91.530 84 SER A CA 1
ATOM 669 C C . SER A 1 85 ? -64.322 44.775 38.440 1.000 86.680 84 SER A C 1
ATOM 670 O O . SER A 1 85 ? -63.736 45.742 38.915 1.000 100.650 84 SER A O 1
ATOM 673 N N . ILE A 1 86 ? -65.505 44.832 37.873 1.000 89.580 85 ILE A N 1
ATOM 674 C CA . ILE A 1 86 ? -66.299 46.077 37.804 1.000 95.210 85 ILE A CA 1
ATOM 675 C C . ILE A 1 86 ? -66.559 46.577 39.234 1.000 90.100 85 ILE A C 1
ATOM 676 O O . ILE A 1 86 ? -66.474 47.781 39.463 1.000 89.140 85 ILE A O 1
ATOM 681 N N . ALA A 1 87 ? -66.749 45.681 40.189 1.000 90.020 86 ALA A N 1
ATOM 682 C CA . ALA A 1 87 ? -66.906 46.018 41.622 1.000 85.770 86 ALA A CA 1
ATOM 683 C C . ALA A 1 87 ? -65.664 46.728 42.174 1.000 92.290 86 ALA A C 1
ATOM 684 O O . ALA A 1 87 ? -65.842 47.670 42.952 1.000 103.690 86 ALA A O 1
ATOM 686 N N . GLU A 1 88 ? -64.453 46.282 41.828 1.000 101.230 87 GLU A N 1
ATOM 687 C CA . GLU A 1 88 ? -63.192 46.915 42.302 1.000 101.240 87 GLU A CA 1
ATOM 688 C C . GLU A 1 88 ? -63.110 48.313 41.688 1.000 97.680 87 GLU A C 1
ATOM 689 O O . GLU A 1 88 ? -62.725 49.256 42.422 1.000 100.580 87 GLU A O 1
ATOM 695 N N . LEU A 1 89 ? -63.514 48.431 40.416 1.000 99.020 88 LEU A N 1
ATOM 696 C CA . LEU A 1 89 ? -63.434 49.674 39.594 1.000 98.160 88 LEU A CA 1
ATOM 697 C C . LEU A 1 89 ? -64.393 50.726 40.157 1.000 94.950 88 LEU A C 1
ATOM 698 O O . LEU A 1 89 ? -64.009 51.887 40.216 1.000 101.300 88 LEU A O 1
ATOM 703 N N . ALA A 1 90 ? -65.576 50.328 40.607 1.000 100.290 89 ALA A N 1
ATOM 704 C CA . ALA A 1 90 ? -66.517 51.206 41.340 1.000 100.240 89 ALA A CA 1
ATOM 705 C C . ALA A 1 90 ? -65.918 51.661 42.685 1.000 98.100 89 ALA A C 1
ATOM 706 O O . ALA A 1 90 ? -66.056 52.856 43.001 1.000 108.920 89 ALA A O 1
ATOM 708 N N . GLN A 1 91 ? -65.262 50.775 43.440 1.000 98.310 90 GLN A N 1
ATOM 709 C CA . GLN A 1 91 ? -64.604 51.140 44.724 1.000 107.550 90 GLN A CA 1
ATOM 710 C C . GLN A 1 91 ? -63.491 52.145 44.434 1.000 102.420 90 GLN A C 1
ATOM 711 O O . GLN A 1 91 ? -63.470 53.216 45.048 1.000 111.260 90 GLN A O 1
ATOM 717 N N . ALA A 1 92 ? -62.657 51.841 43.458 1.000 101.790 91 ALA A N 1
ATOM 718 C CA . ALA A 1 92 ? -61.539 52.704 43.028 1.000 100.180 91 ALA A CA 1
ATOM 719 C C . ALA A 1 92 ? -62.015 54.069 42.511 1.000 97.670 91 ALA A C 1
ATOM 720 O O . ALA A 1 92 ? -61.214 55.021 42.551 1.000 108.060 91 ALA A O 1
ATOM 722 N N . SER A 1 93 ? -63.251 54.166 42.025 1.000 95.840 92 SER A N 1
ATOM 723 C CA . SER A 1 93 ? -63.747 55.302 41.204 1.000 98.830 92 SER A CA 1
ATOM 724 C C . SER A 1 93 ? -63.464 56.637 41.873 1.000 99.420 92 SER A C 1
ATOM 725 O O . SER A 1 93 ? -63.035 57.552 41.144 1.000 104.780 92 SER A O 1
ATOM 728 N N . ASN A 1 94 ? -63.702 56.745 43.184 1.000 101.090 93 ASN A N 1
ATOM 729 C CA . ASN A 1 94 ? -63.537 58.033 43.906 1.000 103.220 93 ASN A CA 1
ATOM 730 C C . ASN A 1 94 ? -62.078 58.498 43.854 1.000 105.970 93 ASN A C 1
ATOM 731 O O . ASN A 1 94 ? -61.867 59.716 43.719 1.000 105.610 93 ASN A O 1
ATOM 736 N N . SER A 1 95 ? -61.115 57.579 43.948 1.000 105.080 94 SER A N 1
ATOM 737 C CA . SER A 1 95 ? -59.663 57.881 43.861 1.000 100.150 94 SER A CA 1
ATOM 738 C C . SER A 1 95 ? -59.261 58.288 42.443 1.000 84.980 94 SER A C 1
ATOM 739 O O . SER A 1 95 ? -58.228 58.923 42.311 1.000 101.000 94 SER A O 1
ATOM 742 N N . LEU A 1 96 ? -60.032 57.927 41.424 1.000 86.100 95 LEU A N 1
ATOM 743 C CA . LEU A 1 96 ? -59.690 58.208 40.004 1.000 94.670 95 LEU A CA 1
ATOM 744 C C . LEU A 1 96 ? -60.480 59.387 39.441 1.000 89.260 95 LEU A C 1
ATOM 745 O O . LEU A 1 96 ? -60.021 59.908 38.434 1.000 99.450 95 LEU A O 1
ATOM 750 N N . ILE A 1 97 ? -61.626 59.739 40.030 1.000 91.870 96 ILE A N 1
ATOM 751 C CA . ILE A 1 97 ? -62.595 60.715 39.444 1.000 98.630 96 ILE A CA 1
ATOM 752 C C . ILE A 1 97 ? -63.119 61.719 40.490 1.000 99.450 96 ILE A C 1
ATOM 753 O O . ILE A 1 97 ? -63.811 62.682 40.107 1.000 97.240 96 ILE A O 1
ATOM 758 N N . ALA A 1 98 ? -62.730 61.571 41.757 1.000 107.320 97 ALA A N 1
ATOM 759 C CA . ALA A 1 98 ? -63.184 62.414 42.888 1.000 112.470 97 ALA A CA 1
ATOM 760 C C . ALA A 1 98 ? -64.695 62.238 43.110 1.000 105.960 97 ALA A C 1
ATOM 761 O O . ALA A 1 98 ? -65.305 63.078 43.774 1.000 110.970 97 ALA A O 1
ATOM 763 N N . TRP A 1 99 ? -65.273 61.160 42.587 1.000 109.170 98 TRP A N 1
ATOM 764 C CA . TRP A 1 99 ? -66.706 60.819 42.755 1.000 108.320 98 TRP A CA 1
ATOM 765 C C . TRP A 1 99 ? -66.900 59.311 42.682 1.000 99.010 98 TRP A C 1
ATOM 766 O O . TRP A 1 99 ? -66.348 58.689 41.774 1.000 109.820 98 TRP A O 1
ATOM 777 N N . GLY A 1 100 ? -67.705 58.790 43.603 1.000 105.740 99 GLY A N 1
ATOM 778 C CA . GLY A 1 100 ? -68.026 57.362 43.757 1.000 103.430 99 GLY A CA 1
ATOM 779 C C . GLY A 1 100 ? -69.056 56.940 42.740 1.000 94.070 99 GLY A C 1
ATOM 780 O O . GLY A 1 100 ? -70.202 57.364 42.873 1.000 95.240 99 GLY A O 1
ATOM 781 N N . LEU A 1 101 ? -68.655 56.133 41.755 1.000 100.410 100 LEU A N 1
ATOM 782 C CA . LEU A 1 101 ? -69.496 55.820 40.571 1.000 92.360 100 LEU A CA 1
ATOM 783 C C . LEU A 1 101 ? -70.140 54.450 40.709 1.000 86.340 100 LEU A C 1
ATOM 784 O O . LEU A 1 101 ? -69.500 53.546 41.232 1.000 81.540 100 LEU A O 1
ATOM 789 N N . SER A 1 102 ? -71.373 54.352 40.217 1.000 93.610 101 SER A N 1
ATOM 790 C CA . SER A 1 102 ? -72.150 53.102 40.091 1.000 91.290 101 SER A CA 1
ATOM 791 C C . SER A 1 102 ? -71.419 52.225 39.088 1.000 92.520 101 SER A C 1
ATOM 792 O O . SER A 1 102 ? -70.708 52.771 38.228 1.000 99.430 101 SER A O 1
ATOM 795 N N . GLU A 1 103 ? -71.567 50.913 39.216 1.000 98.740 102 GLU A N 1
ATOM 796 C CA . GLU A 1 103 ? -70.966 49.950 38.268 1.000 95.860 102 GLU A CA 1
ATOM 797 C C . GLU A 1 103 ? -71.359 50.351 36.842 1.000 89.660 102 GLU A C 1
ATOM 798 O O . GLU A 1 103 ? -70.464 50.387 35.999 1.000 88.660 102 GLU A O 1
ATOM 804 N N . ARG A 1 104 ? -72.640 50.661 36.605 1.000 88.360 103 ARG A N 1
ATOM 805 C CA . ARG A 1 104 ? -73.149 51.078 35.275 1.000 96.010 103 ARG A CA 1
ATOM 806 C C . ARG A 1 104 ? -72.276 52.232 34.756 1.000 98.590 103 ARG A C 1
ATOM 807 O O . ARG A 1 104 ? -71.827 52.156 33.584 1.000 88.470 103 ARG A O 1
ATOM 815 N N . ASN A 1 105 ? -72.044 53.255 35.595 1.000 106.030 104 ASN A N 1
ATOM 816 C CA . ASN A 1 105 ? -71.344 54.514 35.218 1.000 104.450 104 ASN A CA 1
ATOM 817 C C . ASN A 1 105 ? -69.916 54.139 34.787 1.000 100.030 104 ASN A C 1
ATOM 818 O O . ASN A 1 105 ? -69.451 54.620 33.734 1.000 99.780 104 ASN A O 1
ATOM 823 N N . CYS A 1 106 ? -69.265 53.255 35.543 1.000 93.450 105 CYS A N 1
ATOM 824 C CA . CYS A 1 106 ? -67.902 52.761 35.240 1.000 86.340 105 CYS A CA 1
ATOM 825 C C . CYS A 1 106 ? -67.868 52.109 33.855 1.000 78.820 105 CYS A C 1
ATOM 826 O O . CYS A 1 106 ? -66.913 52.332 33.115 1.000 80.930 105 CYS A O 1
ATOM 829 N N . ILE A 1 107 ? -68.884 51.322 33.522 1.000 92.770 106 ILE A N 1
ATOM 830 C CA . ILE A 1 107 ? -68.978 50.610 32.217 1.000 93.740 106 ILE A CA 1
ATOM 831 C C . ILE A 1 107 ? -69.072 51.670 31.120 1.000 90.080 106 ILE A C 1
ATOM 832 O O . ILE A 1 107 ? -68.344 51.537 30.125 1.000 89.280 106 ILE A O 1
ATOM 837 N N . GLU A 1 108 ? -69.883 52.710 31.339 1.000 101.530 107 GLU A N 1
ATOM 838 C CA . GLU A 1 108 ? -70.120 53.780 30.342 1.000 96.360 107 GLU A CA 1
ATOM 839 C C . GLU A 1 108 ? -68.773 54.435 30.034 1.000 92.390 107 GLU A C 1
ATOM 840 O O . GLU A 1 108 ? -68.513 54.720 28.852 1.000 98.870 107 GLU A O 1
ATOM 846 N N . ILE A 1 109 ? -67.923 54.594 31.048 1.000 84.550 108 ILE A N 1
ATOM 847 C CA . ILE A 1 109 ? -66.579 55.226 30.904 1.000 89.210 108 ILE A CA 1
ATOM 848 C C . ILE A 1 109 ? -65.655 54.288 30.149 1.000 89.770 108 ILE A C 1
ATOM 849 O O . ILE A 1 109 ? -64.917 54.742 29.254 1.000 95.630 108 ILE A O 1
ATOM 854 N N . VAL A 1 110 ? -65.651 53.026 30.535 1.000 97.510 109 VAL A N 1
ATOM 855 C CA . VAL A 1 110 ? -64.729 52.058 29.894 1.000 93.620 109 VAL A CA 1
ATOM 856 C C . VAL A 1 110 ? -65.099 51.986 28.410 1.000 82.920 109 VAL A C 1
ATOM 857 O O . VAL A 1 110 ? -64.189 52.097 27.598 1.000 86.020 109 VAL A O 1
ATOM 861 N N . ASN A 1 111 ? -66.387 51.909 28.080 1.000 87.470 110 ASN A N 1
ATOM 862 C CA . ASN A 1 111 ? -66.869 51.788 26.680 1.000 98.340 110 ASN A CA 1
ATOM 863 C C . ASN A 1 111 ? -66.472 53.037 25.888 1.000 100.170 110 ASN A C 1
ATOM 864 O O . ASN A 1 111 ? -66.190 52.893 24.679 1.000 98.470 110 ASN A O 1
ATOM 869 N N . LYS A 1 112 ? -66.445 54.205 26.535 1.000 103.190 111 LYS A N 1
ATOM 870 C CA . LYS A 1 112 ? -65.958 55.470 25.927 1.000 108.950 111 LYS A CA 1
ATOM 871 C C . LYS A 1 112 ? -64.469 55.315 25.582 1.000 109.250 111 LYS A C 1
ATOM 872 O O . LYS A 1 112 ? -64.090 55.574 24.423 1.000 112.180 111 LYS A O 1
ATOM 878 N N . LEU A 1 113 ? -63.656 54.880 26.544 1.000 103.780 112 LEU A N 1
ATOM 879 C CA . LEU A 1 113 ? -62.187 54.709 26.373 1.000 100.170 112 LEU A CA 1
ATOM 880 C C . LEU A 1 113 ? -61.884 53.731 25.232 1.000 92.420 112 LEU A C 1
ATOM 881 O O . LEU A 1 113 ? -60.941 53.978 24.473 1.000 98.860 112 LEU A O 1
ATOM 886 N N . ILE A 1 114 ? -62.652 52.649 25.142 1.000 101.380 113 ILE A N 1
ATOM 887 C CA . ILE A 1 114 ? -62.571 51.623 24.061 1.000 101.920 113 ILE A CA 1
ATOM 888 C C . ILE A 1 114 ? -62.812 52.291 22.710 1.000 106.600 113 ILE A C 1
ATOM 889 O O . ILE A 1 114 ? -61.907 52.224 21.855 1.000 109.520 113 ILE A O 1
ATOM 894 N N . ALA A 1 115 ? -63.982 52.908 22.542 1.000 112.340 114 ALA A N 1
ATOM 895 C CA . ALA A 1 115 ? -64.390 53.617 21.307 1.000 116.230 114 ALA A CA 1
ATOM 896 C C . ALA A 1 115 ? -63.355 54.697 20.918 1.000 122.100 114 ALA A C 1
ATOM 897 O O . ALA A 1 115 ? -63.009 54.786 19.735 1.000 114.730 114 ALA A O 1
ATOM 899 N N . GLN A 1 116 ? -62.821 55.474 21.863 1.000 133.790 115 GLN A N 1
ATOM 900 C CA . GLN A 1 116 ? -61.818 56.531 21.556 1.000 127.730 115 GLN A CA 1
ATOM 901 C C . GLN A 1 116 ? -60.425 55.933 21.368 1.000 120.910 115 GLN A C 1
ATOM 902 O O . GLN A 1 116 ? -59.494 56.723 21.168 1.000 118.040 115 GLN A O 1
ATOM 908 N N . LYS A 1 117 ? -60.295 54.606 21.458 1.000 127.220 116 LYS A N 1
ATOM 909 C CA . LYS A 1 117 ? -59.027 53.860 21.264 1.000 122.040 116 LYS A CA 1
ATOM 910 C C . LYS A 1 117 ? -57.953 54.388 22.234 1.000 116.150 116 LYS A C 1
ATOM 911 O O . LYS A 1 117 ? -56.786 54.510 21.825 1.000 121.230 116 LYS A O 1
ATOM 917 N N . GLN A 1 118 ? -58.321 54.688 23.480 1.000 115.840 117 GLN A N 1
ATOM 918 C CA . GLN A 1 118 ? -57.365 55.106 24.542 1.000 118.070 117 GLN A CA 1
ATOM 919 C C . GLN A 1 118 ? -57.096 53.937 25.497 1.000 108.250 117 GLN A C 1
ATOM 920 O O . GLN A 1 118 ? -56.224 54.067 26.378 1.000 100.060 117 GLN A O 1
ATOM 926 N N . LEU A 1 119 ? -57.827 52.838 25.334 1.000 114.150 118 LEU A N 1
ATOM 927 C CA . LEU A 1 119 ? -57.714 51.627 26.182 1.000 113.130 118 LEU A CA 1
ATOM 928 C C . LEU A 1 119 ? -58.061 50.400 25.353 1.000 105.560 118 LEU A C 1
ATOM 929 O O . LEU A 1 119 ? -58.921 50.486 24.480 1.000 109.070 118 LEU A O 1
ATOM 934 N N . GLU A 1 120 ? -57.431 49.289 25.687 1.000 106.270 119 GLU A N 1
ATOM 935 C CA . GLU A 1 120 ? -57.608 47.996 25.000 1.000 104.800 119 GLU A CA 1
ATOM 936 C C . GLU A 1 120 ? -57.934 46.950 26.074 1.000 98.200 119 GLU A C 1
ATOM 937 O O . GLU A 1 120 ? -57.019 46.602 26.851 1.000 91.450 119 GLU A O 1
ATOM 943 N N . VAL A 1 121 ? -59.200 46.515 26.158 1.000 100.710 120 VAL A N 1
ATOM 944 C CA . VAL A 1 121 ? -59.675 45.499 27.154 1.000 103.510 120 VAL A CA 1
ATOM 945 C C . VAL A 1 121 ? -60.766 44.619 26.557 1.000 93.680 120 VAL A C 1
ATOM 946 O O . VAL A 1 121 ? -61.318 44.990 25.504 1.000 94.950 120 VAL A O 1
ATOM 950 N N . VAL A 1 122 ? -61.063 43.518 27.257 1.000 93.060 121 VAL A N 1
ATOM 951 C CA . VAL A 1 122 ? -62.139 42.560 26.892 1.000 91.470 121 VAL A CA 1
ATOM 952 C C . VAL A 1 122 ? -62.905 42.123 28.146 1.000 90.340 121 VAL A C 1
ATOM 953 O O . VAL A 1 122 ? -62.319 42.068 29.261 1.000 86.650 121 VAL A O 1
ATOM 957 N N . HIS A 1 123 ? -64.182 41.808 27.929 1.000 99.290 122 HIS A N 1
ATOM 958 C CA . HIS A 1 123 ? -65.161 41.348 28.949 1.000 101.130 122 HIS A CA 1
ATOM 959 C C . HIS A 1 123 ? -64.854 39.864 29.209 1.000 89.410 122 HIS A C 1
ATOM 960 O O . HIS A 1 123 ? -64.686 39.095 28.260 1.000 95.630 122 HIS A O 1
ATOM 967 N N . THR A 1 124 ? -64.725 39.458 30.457 1.000 87.360 123 THR A N 1
ATOM 968 C CA . THR A 1 124 ? -64.814 38.028 30.821 1.000 87.250 123 THR A CA 1
ATOM 969 C C . THR A 1 124 ? -66.209 37.551 30.432 1.000 91.250 123 THR A C 1
ATOM 970 O O . THR A 1 124 ? -67.072 38.421 30.252 1.000 103.830 123 THR A O 1
ATOM 974 N N . LEU A 1 125 ? -66.413 36.236 30.340 1.000 103.560 124 LEU A N 1
ATOM 975 C CA . LEU A 1 125 ? -67.667 35.599 29.846 1.000 109.420 124 LEU A CA 1
ATOM 976 C C . LEU A 1 125 ? -68.788 35.685 30.890 1.000 102.920 124 LEU A C 1
ATOM 977 O O . LEU A 1 125 ? -69.953 35.566 30.480 1.000 121.520 124 LEU A O 1
ATOM 982 N N . ASP A 1 126 ? -68.449 35.839 32.175 1.000 92.570 125 ASP A N 1
ATOM 983 C CA . ASP A 1 126 ? -69.415 36.136 33.270 1.000 102.920 125 ASP A CA 1
ATOM 984 C C . ASP A 1 126 ? -69.821 37.618 33.238 1.000 103.720 125 ASP A C 1
ATOM 985 O O . ASP A 1 126 ? -70.742 37.974 33.994 1.000 113.370 125 ASP A O 1
ATOM 990 N N . GLY A 1 127 ? -69.141 38.437 32.420 1.000 102.640 126 GLY A N 1
ATOM 991 C CA . GLY A 1 127 ? -69.362 39.887 32.256 1.000 97.240 126 GLY A CA 1
ATOM 992 C C . GLY A 1 127 ? -68.897 40.706 33.449 1.000 94.800 126 GLY A C 1
ATOM 993 O O . GLY A 1 127 ? -69.145 41.920 33.415 1.000 104.570 126 GLY A O 1
ATOM 994 N N . LYS A 1 128 ? -68.232 40.085 34.439 1.000 99.130 127 LYS A N 1
ATOM 995 C CA . LYS A 1 128 ? -67.969 40.654 35.792 1.000 95.220 127 LYS A CA 1
ATOM 996 C C . LYS A 1 128 ? -66.576 41.299 35.884 1.000 87.340 127 LYS A C 1
ATOM 997 O O . LYS A 1 128 ? -66.377 42.113 36.794 1.000 86.080 127 LYS A O 1
ATOM 1003 N N . GLU A 1 129 ? -65.643 40.959 34.990 1.000 95.830 128 GLU A N 1
ATOM 1004 C CA . GLU A 1 129 ? -64.262 41.505 35.024 1.000 89.430 128 GLU A CA 1
ATOM 1005 C C . GLU A 1 129 ? -63.891 42.077 33.655 1.000 87.020 128 GLU A C 1
ATOM 1006 O O . GLU A 1 129 ? -64.497 41.693 32.638 1.000 80.970 128 GLU A O 1
ATOM 1012 N N . TYR A 1 130 ? -62.971 43.036 33.679 1.000 92.770 129 TYR A N 1
ATOM 1013 C CA . TYR A 1 130 ? -62.252 43.547 32.493 1.000 96.960 129 TYR A CA 1
ATOM 1014 C C . TYR A 1 130 ? -60.851 42.957 32.572 1.000 94.270 129 TYR A C 1
ATOM 1015 O O . TYR A 1 130 ? -60.312 42.857 33.687 1.000 87.890 129 TYR A O 1
ATOM 1024 N N . ILE A 1 131 ? -60.317 42.535 31.430 1.000 96.910 130 ILE A N 1
ATOM 1025 C CA . ILE A 1 131 ? -58.923 42.031 31.343 1.000 93.140 130 ILE A CA 1
ATOM 1026 C C . ILE A 1 131 ? -58.267 42.609 30.095 1.000 87.720 130 ILE A C 1
ATOM 1027 O O . ILE A 1 131 ? -58.940 42.659 29.067 1.000 85.260 130 ILE A O 1
ATOM 1032 N N . THR A 1 132 ? -57.007 43.039 30.238 1.000 94.730 131 THR A N 1
ATOM 1033 C CA . THR A 1 132 ? -56.123 43.588 29.171 1.000 92.990 131 THR A CA 1
ATOM 1034 C C . THR A 1 132 ? -55.505 42.438 28.386 1.000 85.140 131 THR A C 1
ATOM 1035 O O . THR A 1 132 ? -55.240 41.375 28.927 1.000 82.130 131 THR A O 1
ATOM 1039 N N . PRO A 1 133 ? -55.219 42.624 27.086 1.000 93.360 132 PRO A N 1
ATOM 1040 C CA . PRO A 1 133 ? -54.621 41.568 26.277 1.000 100.100 132 PRO A CA 1
ATOM 1041 C C . PRO A 1 133 ? -53.173 41.295 26.701 1.000 96.470 132 PRO A C 1
ATOM 1042 O O . PRO A 1 133 ? -52.645 40.240 26.391 1.000 86.540 132 PRO A O 1
ATOM 1046 N N . ALA A 1 134 ? -52.562 42.262 27.382 1.000 100.280 133 ALA A N 1
ATOM 1047 C CA . ALA A 1 134 ? -51.237 42.081 28.007 1.000 104.600 133 ALA A CA 1
ATOM 1048 C C . ALA A 1 134 ? -51.376 41.113 29.191 1.000 88.150 133 ALA A C 1
ATOM 1049 O O . ALA A 1 134 ? -50.540 40.226 29.366 1.000 84.340 133 ALA A O 1
ATOM 1051 N N . GLN A 1 135 ? -52.453 41.241 29.947 1.000 87.520 134 GLN A N 1
ATOM 1052 C CA . GLN A 1 135 ? -52.719 40.372 31.107 1.000 86.190 134 GLN A CA 1
ATOM 1053 C C . GLN A 1 135 ? -53.126 38.978 30.641 1.000 80.420 134 GLN A C 1
ATOM 1054 O O . GLN A 1 135 ? -52.754 38.022 31.316 1.000 87.650 134 GLN A O 1
ATOM 1060 N N . ILE A 1 136 ? -53.857 38.860 29.538 1.000 93.490 135 ILE A N 1
ATOM 1061 C CA . ILE A 1 136 ? -54.190 37.527 28.955 1.000 94.890 135 ILE A CA 1
ATOM 1062 C C . ILE A 1 136 ? -52.897 36.773 28.621 1.000 95.790 135 ILE A C 1
ATOM 1063 O O . ILE A 1 136 ? -52.795 35.617 29.065 1.000 94.860 135 ILE A O 1
ATOM 1068 N N . SER A 1 137 ? -51.949 37.391 27.901 1.000 97.120 136 SER A N 1
ATOM 1069 C CA . SER A 1 137 ? -50.623 36.787 27.593 1.000 96.100 136 SER A CA 1
ATOM 1070 C C . SER A 1 137 ? -49.990 36.260 28.884 1.000 92.050 136 SER A C 1
ATOM 1071 O O . SER A 1 137 ? -49.606 35.076 28.900 1.000 99.200 136 SER A O 1
ATOM 1074 N N . LYS A 1 138 ? -49.917 37.108 29.917 1.000 91.730 137 LYS A N 1
ATOM 1075 C CA . LYS A 1 138 ? -49.374 36.763 31.254 1.000 95.040 137 LYS A CA 1
ATOM 1076 C C . LYS A 1 138 ? -50.091 35.535 31.832 1.000 89.970 137 LYS A C 1
ATOM 1077 O O . LYS A 1 138 ? -49.401 34.656 32.352 1.000 105.390 137 LYS A O 1
ATOM 1083 N N . GLU A 1 139 ? -51.419 35.486 31.792 1.000 95.310 138 GLU A N 1
ATOM 1084 C CA . GLU A 1 139 ? -52.195 34.393 32.430 1.000 94.710 138 GLU A CA 1
ATOM 1085 C C . GLU A 1 139 ? -52.099 33.132 31.582 1.000 94.090 138 GLU A C 1
ATOM 1086 O O . GLU A 1 139 ? -52.200 32.052 32.169 1.000 96.490 138 GLU A O 1
ATOM 1092 N N . MET A 1 140 ? -51.915 33.262 30.264 1.000 101.520 139 MET A N 1
ATOM 1093 C CA . MET A 1 140 ? -51.594 32.108 29.379 1.000 101.360 139 MET A CA 1
ATOM 1094 C C . MET A 1 140 ? -50.260 31.507 29.839 1.000 99.670 139 MET A C 1
ATOM 1095 O O . MET A 1 140 ? -50.228 30.294 30.124 1.000 100.500 139 MET A O 1
ATOM 1100 N N . ARG A 1 141 ? -49.221 32.336 29.973 1.000 101.750 140 ARG A N 1
ATOM 1101 C CA . ARG A 1 141 ? -47.870 31.883 30.400 1.000 107.330 140 ARG A CA 1
ATOM 1102 C C . ARG A 1 141 ? -47.949 31.241 31.799 1.000 98.140 140 ARG A C 1
ATOM 1103 O O . ARG A 1 141 ? -47.409 30.163 31.996 1.000 102.400 140 ARG A O 1
ATOM 1111 N N . ASP A 1 142 ? -48.611 31.868 32.755 1.000 107.930 141 ASP A N 1
ATOM 1112 C CA . ASP A 1 142 ? -48.717 31.333 34.139 1.000 112.450 141 ASP A CA 1
ATOM 1113 C C . ASP A 1 142 ? -49.352 29.936 34.098 1.000 107.460 141 ASP A C 1
ATOM 1114 O O . ASP A 1 142 ? -48.788 29.039 34.719 1.000 125.380 141 ASP A O 1
ATOM 1119 N N . GLU A 1 143 ? -50.442 29.746 33.353 1.000 108.520 142 GLU A N 1
ATOM 1120 C CA . GLU A 1 143 ? -51.165 28.448 33.260 1.000 103.830 142 GLU A CA 1
ATOM 1121 C C . GLU A 1 143 ? -50.413 27.422 32.399 1.000 101.990 142 GLU A C 1
ATOM 1122 O O . GLU A 1 143 ? -50.640 26.218 32.584 1.000 109.020 142 GLU A O 1
ATOM 1128 N N . LEU A 1 144 ? -49.579 27.867 31.466 1.000 101.610 143 LEU A N 1
ATOM 1129 C CA . LEU A 1 144 ? -48.637 26.977 30.730 1.000 106.180 143 LEU A CA 1
ATOM 1130 C C . LEU A 1 144 ? -47.599 26.385 31.694 1.000 110.790 143 LEU A C 1
ATOM 1131 O O . LEU A 1 144 ? -47.514 25.147 31.755 1.000 104.110 143 LEU A O 1
ATOM 1136 N N . HIS A 1 145 ? -46.834 27.237 32.393 1.000 125.600 144 HIS A N 1
ATOM 1137 C CA . HIS A 1 145 ? -45.745 26.834 33.328 1.000 123.860 144 HIS A CA 1
ATOM 1138 C C . HIS A 1 145 ? -46.373 25.993 34.445 1.000 114.810 144 HIS A C 1
ATOM 1139 O O . HIS A 1 145 ? -45.738 25.015 34.853 1.000 133.710 144 HIS A O 1
ATOM 1146 N N . VAL A 1 146 ? -47.593 26.340 34.872 1.000 123.070 145 VAL A N 1
ATOM 1147 C CA . VAL A 1 146 ? -48.399 25.592 35.888 1.000 122.560 145 VAL A CA 1
ATOM 1148 C C . VAL A 1 146 ? -48.718 24.205 35.336 1.000 109.690 145 VAL A C 1
ATOM 1149 O O . VAL A 1 146 ? -48.337 23.259 35.975 1.000 142.450 145 VAL A O 1
ATOM 1153 N N . ARG A 1 147 ? -49.354 24.090 34.177 1.000 110.650 146 ARG A N 1
ATOM 1154 C CA . ARG A 1 147 ? -49.851 22.782 33.669 1.000 121.310 146 ARG A CA 1
ATOM 1155 C C . ARG A 1 147 ? -48.741 21.925 33.030 1.000 112.570 146 ARG A C 1
ATOM 1156 O O . ARG A 1 147 ? -49.089 20.979 32.324 1.000 120.090 146 ARG A O 1
ATOM 1164 N N . GLY A 1 148 ? -47.463 22.190 33.316 1.000 121.370 147 GLY A N 1
ATOM 1165 C CA . GLY A 1 148 ? -46.341 21.264 33.039 1.000 119.720 147 GLY A CA 1
ATOM 1166 C C . GLY A 1 148 ? -45.492 21.659 31.840 1.000 106.190 147 GLY A C 1
ATOM 1167 O O . GLY A 1 148 ? -44.426 21.065 31.668 1.000 131.450 147 GLY A O 1
ATOM 1168 N N . GLY A 1 149 ? -45.944 22.617 31.033 1.000 108.290 148 GLY A N 1
ATOM 1169 C CA . GLY A 1 149 ? -45.231 23.067 29.823 1.000 105.170 148 GLY A CA 1
ATOM 1170 C C . GLY A 1 149 ? -45.918 22.662 28.516 1.000 104.160 148 GLY A C 1
ATOM 1171 O O . GLY A 1 149 ? -45.464 23.117 27.448 1.000 92.740 148 GLY A O 1
ATOM 1172 N N . ARG A 1 150 ? -46.961 21.829 28.551 1.000 103.650 149 ARG A N 1
ATOM 1173 C CA . ARG A 1 150 ? -47.771 21.534 27.342 1.000 100.270 149 ARG A CA 1
ATOM 1174 C C . ARG A 1 150 ? -49.245 21.673 27.695 1.000 100.970 149 ARG A C 1
ATOM 1175 O O . ARG A 1 150 ? -49.701 20.953 28.594 1.000 105.640 149 ARG A O 1
ATOM 1183 N N . VAL A 1 151 ? -49.958 22.529 26.967 1.000 105.340 150 VAL A N 1
ATOM 1184 C CA . VAL A 1 151 ? -51.398 22.796 27.231 1.000 110.650 150 VAL A CA 1
ATOM 1185 C C . VAL A 1 151 ? -52.091 23.173 25.919 1.000 105.390 150 VAL A C 1
ATOM 1186 O O . VAL A 1 151 ? -51.430 23.842 25.083 1.000 90.660 150 VAL A O 1
ATOM 1190 N N . ASN A 1 152 ? -53.351 22.729 25.750 1.000 109.870 151 ASN A N 1
ATOM 1191 C CA . ASN A 1 152 ? -54.224 23.101 24.606 1.000 109.960 151 ASN A CA 1
ATOM 1192 C C . ASN A 1 152 ? -54.679 24.551 24.776 1.000 107.300 151 ASN A C 1
ATOM 1193 O O . ASN A 1 152 ? -54.871 25.007 25.907 1.000 96.120 151 ASN A O 1
ATOM 1198 N N . ILE A 1 153 ? -54.863 25.248 23.668 1.000 109.090 152 ILE A N 1
ATOM 1199 C CA . ILE A 1 153 ? -55.359 26.643 23.685 1.000 101.900 152 ILE A CA 1
ATOM 1200 C C . ILE A 1 153 ? -56.794 26.626 24.217 1.000 102.270 152 ILE A C 1
ATOM 1201 O O . ILE A 1 153 ? -57.107 27.481 25.049 1.000 116.000 152 ILE A O 1
ATOM 1206 N N . VAL A 1 154 ? -57.602 25.633 23.845 1.000 102.910 153 VAL A N 1
ATOM 1207 C CA . VAL A 1 154 ? -59.024 25.537 24.288 1.000 107.580 153 VAL A CA 1
ATOM 1208 C C . VAL A 1 154 ? -59.109 25.414 25.826 1.000 101.620 153 VAL A C 1
ATOM 1209 O O . VAL A 1 154 ? -60.054 25.954 26.412 1.000 105.510 153 VAL A O 1
ATOM 1213 N N . ASP A 1 155 ? -58.145 24.758 26.471 1.000 105.900 154 ASP A N 1
ATOM 1214 C CA . ASP A 1 155 ? -58.069 24.652 27.950 1.000 107.070 154 ASP A CA 1
ATOM 1215 C C . ASP A 1 155 ? -57.756 26.016 28.571 1.000 105.080 154 ASP A C 1
ATOM 1216 O O . ASP A 1 155 ? -58.237 26.236 29.669 1.000 104.100 154 ASP A O 1
ATOM 1221 N N . LEU A 1 156 ? -56.938 26.855 27.918 1.000 109.040 155 LEU A N 1
ATOM 1222 C CA . LEU A 1 156 ? -56.580 28.228 28.385 1.000 103.080 155 LEU A CA 1
ATOM 1223 C C . LEU A 1 156 ? -57.794 29.153 28.297 1.000 105.730 155 LEU A C 1
ATOM 1224 O O . LEU A 1 156 ? -57.928 30.037 29.159 1.000 106.100 155 LEU A O 1
ATOM 1229 N N . GLN A 1 157 ? -58.640 28.958 27.286 1.000 114.610 156 GLN A N 1
ATOM 1230 C CA . GLN A 1 157 ? -59.930 29.684 27.126 1.000 110.580 156 GLN A CA 1
ATOM 1231 C C . GLN A 1 157 ? -60.795 29.463 28.370 1.000 97.850 156 GLN A C 1
ATOM 1232 O O . GLN A 1 157 ? -61.089 30.446 29.053 1.000 93.140 156 GLN A O 1
ATOM 1238 N N . GLN A 1 158 ? -61.130 28.207 28.663 1.000 105.390 157 GLN A N 1
ATOM 1239 C CA . GLN A 1 158 ? -61.899 27.779 29.857 1.000 107.870 157 GLN A CA 1
ATOM 1240 C C . GLN A 1 158 ? -61.311 28.486 31.099 1.000 96.300 157 GLN A C 1
ATOM 1241 O O . GLN A 1 158 ? -62.075 29.155 31.819 1.000 92.850 157 GLN A O 1
ATOM 1247 N N . VAL A 1 159 ? -59.993 28.399 31.306 1.000 103.340 158 VAL A N 1
ATOM 1248 C CA . VAL A 1 159 ? -59.281 28.834 32.552 1.000 107.840 158 VAL A CA 1
ATOM 1249 C C . VAL A 1 159 ? -59.370 30.353 32.684 1.000 102.110 158 VAL A C 1
ATOM 1250 O O . VAL A 1 159 ? -59.651 30.823 33.782 1.000 99.150 158 VAL A O 1
ATOM 1254 N N . ILE A 1 160 ? -59.080 31.094 31.622 1.000 109.850 159 ILE A N 1
ATOM 1255 C CA . ILE A 1 160 ? -58.915 32.571 31.712 1.000 103.950 159 ILE A CA 1
ATOM 1256 C C . ILE A 1 160 ? -60.287 33.228 31.641 1.000 100.740 159 ILE A C 1
ATOM 1257 O O . ILE A 1 160 ? -60.349 34.415 31.943 1.000 102.530 159 ILE A O 1
ATOM 1262 N N . ASN A 1 161 ? -61.323 32.478 31.245 1.000 107.800 160 ASN A N 1
ATOM 1263 C CA . ASN A 1 161 ? -62.754 32.867 31.372 1.000 105.050 160 ASN A CA 1
ATOM 1264 C C . ASN A 1 161 ? -63.031 34.021 30.411 1.000 90.120 160 ASN A C 1
ATOM 1265 O O . ASN A 1 161 ? -63.718 34.958 30.779 1.000 94.690 160 ASN A O 1
ATOM 1270 N N . VAL A 1 162 ? -62.527 33.910 29.193 1.000 91.920 161 VAL A N 1
ATOM 1271 C CA . VAL A 1 162 ? -62.660 34.952 28.142 1.000 98.760 161 VAL A CA 1
ATOM 1272 C C . VAL A 1 162 ? -62.884 34.257 26.777 1.000 98.260 161 VAL A C 1
ATOM 1273 O O . VAL A 1 162 ? -62.501 33.102 26.618 1.000 95.940 161 VAL A O 1
ATOM 1277 N N . ASP A 1 163 ? -63.580 34.877 25.826 1.000 102.320 162 ASP A N 1
ATOM 1278 C CA . ASP A 1 163 ? -63.860 34.214 24.525 1.000 106.550 162 ASP A CA 1
ATOM 1279 C C . ASP A 1 163 ? -62.532 33.827 23.856 1.000 103.520 162 ASP A C 1
ATOM 1280 O O . ASP A 1 163 ? -61.521 34.512 24.081 1.000 90.230 162 ASP A O 1
ATOM 1285 N N . LEU A 1 164 ? -62.577 32.787 23.020 1.000 103.430 163 LEU A N 1
ATOM 1286 C CA . LEU A 1 164 ? -61.420 32.077 22.410 1.000 96.210 163 LEU A CA 1
ATOM 1287 C C . LEU A 1 164 ? -60.519 33.003 21.584 1.000 86.520 163 LEU A C 1
ATOM 1288 O O . LEU A 1 164 ? -59.275 32.908 21.682 1.000 77.320 163 LEU A O 1
ATOM 1293 N N . ILE A 1 165 ? -61.129 33.830 20.750 1.000 93.340 164 ILE A N 1
ATOM 1294 C CA . ILE A 1 165 ? -60.422 34.771 19.831 1.000 96.410 164 ILE A CA 1
ATOM 1295 C C . ILE A 1 165 ? -59.438 35.641 20.635 1.000 88.270 164 ILE A C 1
ATOM 1296 O O . ILE A 1 165 ? -58.421 36.035 20.092 1.000 87.380 164 ILE A O 1
ATOM 1301 N N . HIS A 1 166 ? -59.727 35.936 21.897 1.000 96.490 165 HIS A N 1
ATOM 1302 C CA . HIS A 1 166 ? -58.902 36.832 22.743 1.000 102.220 165 HIS A CA 1
ATOM 1303 C C . HIS A 1 166 ? -57.706 36.060 23.298 1.000 93.110 165 HIS A C 1
ATOM 1304 O O . HIS A 1 166 ? -56.838 36.721 23.840 1.000 107.810 165 HIS A O 1
ATOM 1311 N N . ILE A 1 167 ? -57.700 34.726 23.211 1.000 96.990 166 ILE A N 1
ATOM 1312 C CA . ILE A 1 167 ? -56.497 33.873 23.466 1.000 94.070 166 ILE A CA 1
ATOM 1313 C C . ILE A 1 167 ? -55.764 33.704 22.132 1.000 86.370 166 ILE A C 1
ATOM 1314 O O . ILE A 1 167 ? -54.535 33.902 22.099 1.000 81.830 166 ILE A O 1
ATOM 1319 N N . GLU A 1 168 ? -56.501 33.372 21.071 1.000 83.500 167 GLU A N 1
ATOM 1320 C CA . GLU A 1 168 ? -55.925 33.111 19.731 1.000 83.630 167 GLU A CA 1
ATOM 1321 C C . GLU A 1 168 ? -55.180 34.333 19.194 1.000 82.540 167 GLU A C 1
ATOM 1322 O O . GLU A 1 168 ? -54.363 34.155 18.275 1.000 80.410 167 GLU A O 1
ATOM 1328 N N . ASN A 1 169 ? -55.494 35.521 19.711 1.000 91.190 168 ASN A N 1
ATOM 1329 C CA . ASN A 1 169 ? -54.942 36.801 19.214 1.000 94.100 168 ASN A CA 1
ATOM 1330 C C . ASN A 1 169 ? -53.605 37.075 19.896 1.000 91.120 168 ASN A C 1
ATOM 1331 O O . ASN A 1 169 ? -52.793 37.844 19.334 1.000 96.830 168 ASN A O 1
ATOM 1336 N N . ARG A 1 170 ? -53.325 36.412 21.011 1.000 91.750 169 ARG A N 1
ATOM 1337 C CA A ARG A 1 170 ? -52.094 36.692 21.804 0.500 93.320 169 ARG A CA 1
ATOM 1338 C CA B ARG A 1 170 ? -52.094 36.695 21.802 0.500 101.700 169 ARG A CA 1
ATOM 1339 C C . ARG A 1 170 ? -50.962 35.722 21.463 1.000 101.560 169 ARG A C 1
ATOM 1340 O O . ARG A 1 170 ? -49.890 35.840 22.092 1.000 109.250 169 ARG A O 1
ATOM 1355 N N . ILE A 1 171 ? -51.188 34.817 20.522 1.000 99.440 170 ILE A N 1
ATOM 1356 C CA . ILE A 1 171 ? -50.169 33.804 20.162 1.000 91.250 170 ILE A CA 1
ATOM 1357 C C . ILE A 1 171 ? -48.973 34.451 19.433 1.000 92.600 170 ILE A C 1
ATOM 1358 O O . ILE A 1 171 ? -47.821 34.004 19.689 1.000 93.580 170 ILE A O 1
ATOM 1363 N N . GLY A 1 172 ? -49.175 35.500 18.628 1.000 91.730 171 GLY A N 1
ATOM 1364 C CA . GLY A 1 172 ? -48.047 36.302 18.105 1.000 102.290 171 GLY A CA 1
ATOM 1365 C C . GLY A 1 172 ? -47.138 36.776 19.231 1.000 102.780 171 GLY A C 1
ATOM 1366 O O . GLY A 1 172 ? -45.933 36.612 19.107 1.000 95.200 171 GLY A O 1
ATOM 1367 N N . ASP A 1 173 ? -47.731 37.300 20.308 1.000 117.470 172 ASP A N 1
ATOM 1368 C CA . ASP A 1 173 ? -47.045 37.922 21.471 1.000 116.400 172 ASP A CA 1
ATOM 1369 C C . ASP A 1 173 ? -46.236 36.873 22.245 1.000 108.260 172 ASP A C 1
ATOM 1370 O O . ASP A 1 173 ? -45.097 37.187 22.615 1.000 125.060 172 ASP A O 1
ATOM 1375 N N . ILE A 1 174 ? -46.788 35.689 22.512 1.000 102.410 173 ILE A N 1
ATOM 1376 C CA . ILE A 1 174 ? -46.129 34.643 23.366 1.000 112.980 173 ILE A CA 1
ATOM 1377 C C . ILE A 1 174 ? -44.925 34.015 22.654 1.000 109.560 173 ILE A C 1
ATOM 1378 O O . ILE A 1 174 ? -44.111 33.457 23.378 1.000 128.670 173 ILE A O 1
ATOM 1383 N N . ILE A 1 175 ? -44.859 34.010 21.313 1.000 117.610 174 ILE A N 1
ATOM 1384 C CA . ILE A 1 175 ? -43.743 33.373 20.537 1.000 113.610 174 ILE A CA 1
ATOM 1385 C C . ILE A 1 175 ? -42.642 34.388 20.209 1.000 114.520 174 ILE A C 1
ATOM 1386 O O . ILE A 1 175 ? -41.471 33.973 20.209 1.000 122.080 174 ILE A O 1
ATOM 1391 N N . LYS A 1 176 ? -42.984 35.648 19.931 1.000 131.470 175 LYS A N 1
ATOM 1392 C CA . LYS A 1 176 ? -41.995 36.756 19.846 1.000 140.010 175 LYS A CA 1
ATOM 1393 C C . LYS A 1 176 ? -41.265 36.878 21.204 1.000 138.880 175 LYS A C 1
ATOM 1394 O O . LYS A 1 176 ? -40.009 36.786 21.221 1.000 122.570 175 LYS A O 1
ATOM 1400 N N . SER A 1 177 ? -42.007 37.030 22.311 1.000 144.120 176 SER A N 1
ATOM 1401 C CA . SER A 1 177 ? -41.437 37.281 23.659 1.000 140.980 176 SER A CA 1
ATOM 1402 C C . SER A 1 177 ? -40.670 36.046 24.151 1.000 137.740 176 SER A C 1
ATOM 1403 O O . SER A 1 177 ? -39.492 36.198 24.458 1.000 159.620 176 SER A O 1
ATOM 1406 N N . GLU A 1 178 ? -41.294 34.869 24.188 1.000 156.700 177 GLU A N 1
ATOM 1407 C CA . GLU A 1 178 ? -40.720 33.637 24.802 1.000 155.170 177 GLU A CA 1
ATOM 1408 C C . GLU A 1 178 ? -40.086 32.771 23.692 1.000 151.080 177 GLU A C 1
ATOM 1409 O O . GLU A 1 178 ? -40.821 32.006 23.042 1.000 182.360 177 GLU A O 1
ATOM 1415 N N . LYS A 1 179 ? -38.768 32.868 23.488 1.000 150.110 178 LYS A N 1
ATOM 1416 C CA . LYS A 1 179 ? -38.008 32.103 22.453 1.000 147.670 178 LYS A CA 1
ATOM 1417 C C . LYS A 1 179 ? -37.946 30.609 22.796 1.000 142.800 178 LYS A C 1
ATOM 1418 O O . LYS A 1 179 ? -37.604 29.810 21.900 1.000 137.690 178 LYS A O 1
ATOM 1424 N N . HIS A 1 180 ? -38.254 30.261 24.048 1.000 151.170 179 HIS A N 1
ATOM 1425 C CA . HIS A 1 180 ? -38.279 28.874 24.586 1.000 142.830 179 HIS A CA 1
ATOM 1426 C C . HIS A 1 180 ? -39.650 28.207 24.307 1.000 126.610 179 HIS A C 1
ATOM 1427 O O . HIS A 1 180 ? -39.770 27.010 24.546 1.000 109.790 179 HIS A O 1
ATOM 1434 N N . VAL A 1 181 ? -40.649 28.921 23.772 1.000 138.890 180 VAL A N 1
ATOM 1435 C CA . VAL A 1 181 ? -42.068 28.438 23.669 1.000 133.860 180 VAL A CA 1
ATOM 1436 C C . VAL A 1 181 ? -42.486 28.356 22.197 1.000 120.190 180 VAL A C 1
ATOM 1437 O O . VAL A 1 181 ? -42.196 29.312 21.454 1.000 99.800 180 VAL A O 1
ATOM 1441 N N . GLN A 1 182 ? -43.221 27.300 21.831 1.000 117.700 181 GLN A N 1
ATOM 1442 C CA . GLN A 1 182 ? -43.597 26.997 20.427 1.000 118.980 181 GLN A CA 1
ATOM 1443 C C . GLN A 1 182 ? -45.044 26.529 20.313 1.000 114.110 181 GLN A C 1
ATOM 1444 O O . GLN A 1 182 ? -45.525 25.851 21.230 1.000 111.260 181 GLN A O 1
ATOM 1450 N N . LEU A 1 183 ? -45.659 26.826 19.167 1.000 107.710 182 LEU A N 1
ATOM 1451 C CA . LEU A 1 183 ? -47.052 26.439 18.831 1.000 103.980 182 LEU A CA 1
ATOM 1452 C C . LEU A 1 183 ? -47.035 25.157 18.006 1.000 100.050 182 LEU A C 1
ATOM 1453 O O . LEU A 1 183 ? -46.391 25.154 16.957 1.000 101.940 182 LEU A O 1
ATOM 1458 N N . VAL A 1 184 ? -47.745 24.130 18.459 1.000 98.890 183 VAL A N 1
ATOM 1459 C CA . VAL A 1 184 ? -47.825 22.819 17.766 1.000 103.190 183 VAL A CA 1
ATOM 1460 C C . VAL A 1 184 ? -49.249 22.281 17.883 1.000 100.690 183 VAL A C 1
ATOM 1461 O O . VAL A 1 184 ? -49.717 22.106 19.010 1.000 111.510 183 VAL A O 1
ATOM 1465 N N . LEU A 1 185 ? -49.901 22.042 16.750 1.000 100.810 184 LEU A N 1
ATOM 1466 C CA . LEU A 1 185 ? -51.230 21.381 16.673 1.000 107.270 184 LEU A CA 1
ATOM 1467 C C . LEU A 1 185 ? -52.128 21.811 17.838 1.000 102.160 184 LEU A C 1
ATOM 1468 O O . LEU A 1 185 ? -52.552 20.929 18.629 1.000 99.130 184 LEU A O 1
ATOM 1473 N N . GLY A 1 186 ? -52.413 23.114 17.932 1.000 94.060 185 GLY A N 1
ATOM 1474 C CA . GLY A 1 186 ? -53.431 23.668 18.844 1.000 97.330 185 GLY A CA 1
ATOM 1475 C C . GLY A 1 186 ? -52.983 23.670 20.294 1.000 91.450 185 GLY A C 1
ATOM 1476 O O . GLY A 1 186 ? -53.841 23.820 21.183 1.000 96.840 185 GLY A O 1
ATOM 1477 N N . GLN A 1 187 ? -51.679 23.542 20.528 1.000 103.090 186 GLN A N 1
ATOM 1478 C CA . GLN A 1 187 ? -51.075 23.526 21.881 1.000 95.600 186 GLN A CA 1
ATOM 1479 C C . GLN A 1 187 ? -49.864 24.437 21.889 1.000 85.710 186 GLN A C 1
ATOM 1480 O O . GLN A 1 187 ? -49.250 24.621 20.833 1.000 76.230 186 GLN A O 1
ATOM 1486 N N . LEU A 1 188 ? -49.539 24.935 23.076 1.000 97.610 187 LEU A N 1
ATOM 1487 C CA . LEU A 1 188 ? -48.282 25.661 23.376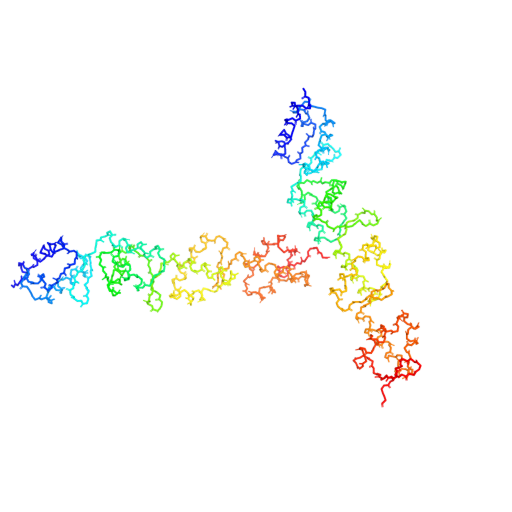 1.000 93.420 187 LEU A CA 1
ATOM 1488 C C . LEU A 1 188 ? -47.380 24.731 24.178 1.000 94.450 187 LEU A C 1
ATOM 1489 O O . LEU A 1 188 ? -47.867 24.114 25.147 1.000 92.010 187 LEU A O 1
ATOM 1494 N N . ILE A 1 189 ? -46.117 24.636 23.773 1.000 104.530 188 ILE A N 1
ATOM 1495 C CA . ILE A 1 189 ? -45.155 23.639 24.319 1.000 103.770 188 ILE A CA 1
ATOM 1496 C C . ILE A 1 189 ? -43.847 24.337 24.698 1.000 99.460 188 ILE A C 1
ATOM 1497 O O . ILE A 1 189 ? -43.284 25.093 23.882 1.000 90.820 188 ILE A O 1
ATOM 1502 N N . ASP A 1 190 ? -43.375 23.995 25.892 1.000 104.860 189 ASP A N 1
ATOM 1503 C CA . ASP A 1 190 ? -42.342 24.699 26.687 1.000 103.390 189 ASP A CA 1
ATOM 1504 C C . ASP A 1 190 ? -41.045 23.895 26.594 1.000 107.000 189 ASP A C 1
ATOM 1505 O O . ASP A 1 190 ? -41.109 22.648 26.569 1.000 115.380 189 ASP A O 1
ATOM 1510 N N . GLU A 1 191 ? -39.916 24.601 26.560 1.000 109.190 190 GLU A N 1
ATOM 1511 C CA . GLU A 1 191 ? -38.533 24.054 26.627 1.000 112.000 190 GLU A CA 1
ATOM 1512 C C . GLU A 1 191 ? -38.423 23.052 27.779 1.000 99.480 190 GLU A C 1
ATOM 1513 O O . GLU A 1 191 ? -37.739 22.028 27.612 1.000 102.980 190 GLU A O 1
ATOM 1519 N N . ASN A 1 192 ? -39.096 23.336 28.895 1.000 108.690 191 ASN A N 1
ATOM 1520 C CA . ASN A 1 192 ? -39.060 22.529 30.143 1.000 109.660 191 ASN A CA 1
ATOM 1521 C C . ASN A 1 192 ? -39.751 21.185 29.945 1.000 94.540 191 ASN A C 1
ATOM 1522 O O . ASN A 1 192 ? -39.296 20.196 30.513 1.000 107.020 191 ASN A O 1
ATOM 1527 N N . TYR A 1 193 ? -40.820 21.157 29.172 1.000 102.970 192 TYR A N 1
ATOM 1528 C CA . TYR A 1 193 ? -41.523 19.899 28.825 1.000 116.140 192 TYR A CA 1
ATOM 1529 C C . TYR A 1 193 ? -40.662 19.034 27.899 1.000 117.660 192 TYR A C 1
ATOM 1530 O O . TYR A 1 193 ? -40.613 17.821 28.110 1.000 126.600 192 TYR A O 1
ATOM 1539 N N . LEU A 1 194 ? -40.031 19.626 26.887 1.000 116.840 193 LEU A N 1
ATOM 1540 C CA . LEU A 1 194 ? -39.223 18.878 25.890 1.000 110.920 193 LEU A CA 1
ATOM 1541 C C . LEU A 1 194 ? -38.012 18.238 26.572 1.000 108.670 193 LEU A C 1
ATOM 1542 O O . LEU A 1 194 ? -37.726 17.070 26.270 1.000 118.790 193 LEU A O 1
ATOM 1547 N N . ASP A 1 195 ? -37.357 18.964 27.478 1.000 110.870 194 ASP A N 1
ATOM 1548 C CA . ASP A 1 195 ? -36.291 18.420 28.361 1.000 107.810 194 ASP A CA 1
ATOM 1549 C C . ASP A 1 195 ? -36.834 17.255 29.198 1.000 111.890 194 ASP A C 1
ATOM 1550 O O . ASP A 1 195 ? -36.159 16.239 29.246 1.000 116.590 194 ASP A O 1
ATOM 1555 N N . ARG A 1 196 ? -38.003 17.397 29.832 1.000 117.570 195 ARG A N 1
ATOM 1556 C CA A ARG A 1 196 ? -38.641 16.313 30.636 0.500 115.310 195 ARG A CA 1
ATOM 1557 C CA B ARG A 1 19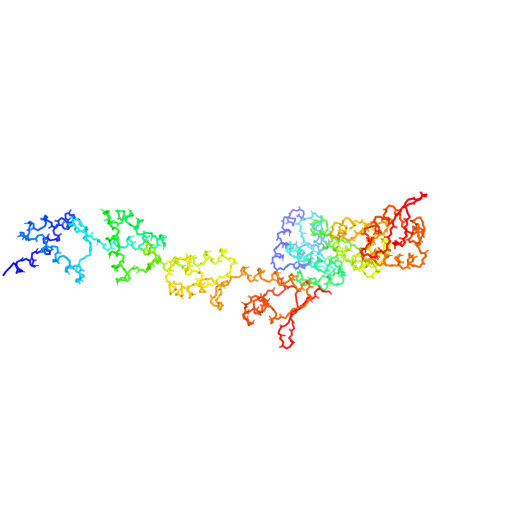6 ? -38.665 16.325 30.628 0.500 113.900 195 ARG A CA 1
ATOM 1558 C C . ARG A 1 196 ? -38.986 15.124 29.724 1.000 114.140 195 ARG A C 1
ATOM 1559 O O . ARG A 1 196 ? -38.870 13.977 30.190 1.000 118.300 195 ARG A O 1
ATOM 1574 N N . LEU A 1 197 ? -39.424 15.385 28.489 1.000 118.540 196 LEU A N 1
ATOM 1575 C CA . LEU A 1 197 ? -39.796 14.313 27.533 1.000 123.920 196 LEU A CA 1
ATOM 1576 C C . LEU A 1 197 ? -38.524 13.587 27.104 1.000 125.280 196 LEU A C 1
ATOM 1577 O O . LEU A 1 197 ? -38.569 12.352 26.971 1.000 122.960 196 LEU A O 1
ATOM 1582 N N . ALA A 1 198 ? -37.438 14.334 26.893 1.000 129.910 197 ALA A N 1
ATOM 1583 C CA . ALA A 1 198 ? -36.129 13.784 26.474 1.000 127.850 197 ALA A CA 1
ATOM 1584 C C . ALA A 1 198 ? -35.611 12.829 27.558 1.000 120.280 197 ALA A C 1
ATOM 1585 O O . ALA A 1 198 ? -35.167 11.717 27.198 1.000 112.530 197 ALA A O 1
ATOM 1587 N N . GLU A 1 199 ? -35.717 13.229 28.831 1.000 125.410 198 GLU A N 1
ATOM 1588 C CA . GLU A 1 199 ? -35.341 12.398 30.005 1.000 125.890 198 GLU A CA 1
ATOM 1589 C C . GLU A 1 199 ? -36.096 11.065 29.926 1.000 112.580 198 GLU A C 1
ATOM 1590 O O . GLU A 1 199 ? -35.441 10.044 30.022 1.000 127.280 198 GLU A O 1
ATOM 1596 N N . GLU A 1 200 ? -37.420 11.062 29.746 1.000 131.450 199 GLU A N 1
ATOM 1597 C CA . GLU A 1 200 ? -38.235 9.810 29.781 1.000 138.130 199 GLU A CA 1
ATOM 1598 C C . GLU A 1 200 ? -38.069 9.027 28.468 1.000 120.680 199 GLU A C 1
ATOM 1599 O O . GLU A 1 200 ? -38.375 7.826 28.476 1.000 135.170 199 GLU A O 1
ATOM 1605 N N . VAL A 1 201 ? -37.564 9.646 27.395 1.000 127.080 200 VAL A N 1
ATOM 1606 C CA . VAL A 1 201 ? -37.163 8.912 26.153 1.000 132.930 200 VAL A CA 1
ATOM 1607 C C . VAL A 1 201 ? -35.847 8.177 26.436 1.000 132.530 200 VAL A C 1
ATOM 1608 O O . VAL A 1 201 ? -35.776 6.968 26.189 1.000 133.070 200 VAL A O 1
ATOM 1612 N N . ASN A 1 202 ? -34.857 8.879 26.972 1.000 132.450 201 ASN A N 1
ATOM 1613 C CA . ASN A 1 202 ? -33.549 8.288 27.344 1.000 124.230 201 ASN A CA 1
ATOM 1614 C C . ASN A 1 202 ? -33.723 7.134 28.360 1.000 121.500 201 ASN A C 1
ATOM 1615 O O . ASN A 1 202 ? -32.967 6.179 28.255 1.000 121.770 201 ASN A O 1
ATOM 1620 N N . ASP A 1 203 ? -34.674 7.204 29.305 1.000 138.380 202 ASP A N 1
ATOM 1621 C CA . ASP A 1 203 ? -35.022 6.105 30.264 1.000 137.460 202 ASP A CA 1
ATOM 1622 C C . ASP A 1 203 ? -35.590 4.890 29.514 1.000 137.520 202 ASP A C 1
ATOM 1623 O O . ASP A 1 203 ? -35.349 3.768 29.957 1.000 144.930 202 ASP A O 1
ATOM 1628 N N . LYS A 1 204 ? -36.360 5.109 28.449 1.000 141.850 203 LYS A N 1
ATOM 1629 C CA . LYS A 1 204 ? -36.991 4.038 27.628 1.000 146.600 203 LYS A CA 1
ATOM 1630 C C . LYS A 1 204 ? -36.019 3.537 26.554 1.000 137.430 203 LYS A C 1
ATOM 1631 O O . LYS A 1 204 ? -36.271 2.489 25.949 1.000 156.310 203 LYS A O 1
ATOM 1637 N N . LEU A 1 205 ? -35.008 4.336 26.256 1.000 141.810 204 LEU A N 1
ATOM 1638 C CA . LEU A 1 205 ? -33.894 3.982 25.347 1.000 135.870 204 LEU A CA 1
ATOM 1639 C C . LEU A 1 205 ? -32.964 2.979 26.051 1.000 132.800 204 LEU A C 1
ATOM 1640 O O . LEU A 1 205 ? -32.726 1.905 25.476 1.000 132.740 204 LEU A O 1
ATOM 1645 N N . GLN A 1 206 ? -32.552 3.277 27.295 1.000 138.980 205 GLN A N 1
ATOM 1646 C CA . GLN A 1 206 ? -31.688 2.422 28.160 1.000 128.930 205 GLN A CA 1
ATOM 1647 C C . GLN A 1 206 ? -32.471 1.197 28.656 1.000 131.310 205 GLN A C 1
ATOM 1648 O O . GLN A 1 206 ? -31.991 0.566 29.594 1.000 134.960 205 GLN A O 1
ATOM 1654 N N . GLU A 1 207 ? -33.665 0.925 28.126 1.000 142.730 206 GLU A N 1
ATOM 1655 C CA . GLU A 1 207 ? -34.484 -0.271 28.456 1.000 137.870 206 GLU A CA 1
ATOM 1656 C C . GLU A 1 207 ? -34.725 -1.060 27.166 1.000 134.340 206 GLU A C 1
ATOM 1657 O O . GLU A 1 207 ? -34.354 -2.226 27.113 1.000 156.160 206 GLU A O 1
ATOM 1663 N N . SER A 1 208 ? -35.259 -0.415 26.134 1.000 162.830 207 SER A N 1
ATOM 1664 C CA . SER A 1 208 ? -35.512 -1.013 24.801 1.000 155.520 207 SER A CA 1
ATOM 1665 C C . SER A 1 208 ? -34.197 -1.160 24.017 1.000 149.050 207 SER A C 1
ATOM 1666 O O . SER A 1 208 ? -34.184 -1.983 23.097 1.000 129.420 207 SER A O 1
ATOM 1669 N N . GLY A 1 209 ? -33.151 -0.386 24.347 1.000 149.580 208 GLY A N 1
ATOM 1670 C CA . GLY A 1 209 ? -31.881 -0.336 23.591 1.000 146.770 208 GLY A CA 1
ATOM 1671 C C . GLY A 1 209 ? -31.991 0.475 22.303 1.000 138.360 208 GLY A C 1
ATOM 1672 O O . GLY A 1 209 ? -31.028 1.180 21.965 1.000 137.570 208 GLY A O 1
ATOM 1673 N N . GLN A 1 210 ? -33.107 0.350 21.580 1.000 145.980 209 GLN A N 1
ATOM 1674 C CA . GLN A 1 210 ? -33.389 1.044 20.292 1.000 147.470 209 GLN A CA 1
ATOM 1675 C C . GLN A 1 210 ? -34.850 1.514 20.290 1.000 138.030 209 GLN A C 1
ATOM 1676 O O . GLN A 1 210 ? -35.675 0.920 20.998 1.000 119.010 209 GLN A O 1
ATOM 1682 N N . VAL A 1 211 ? -35.149 2.575 19.541 1.000 141.060 210 VAL A N 1
ATOM 1683 C CA . VAL A 1 211 ? -36.529 3.131 19.426 1.000 133.040 210 VAL A CA 1
ATOM 1684 C C . VAL A 1 211 ? -36.638 3.993 18.162 1.000 128.740 210 VAL A C 1
ATOM 1685 O O . VAL A 1 211 ? -35.661 4.706 17.844 1.000 124.070 210 VAL A O 1
ATOM 1689 N N . THR A 1 212 ? -37.795 3.940 17.490 1.000 129.400 211 THR A N 1
ATOM 1690 C CA . THR A 1 212 ? -38.051 4.620 16.191 1.000 125.450 211 THR A CA 1
ATOM 1691 C C . THR A 1 212 ? -38.909 5.859 16.435 1.000 122.930 211 THR A C 1
ATOM 1692 O O . THR A 1 212 ? -39.681 5.869 17.424 1.000 139.530 211 THR A O 1
ATOM 1696 N N . ILE A 1 213 ? -38.777 6.849 15.550 1.000 122.810 212 ILE A N 1
ATOM 1697 C CA . ILE A 1 213 ? -39.457 8.175 15.660 1.000 129.990 212 ILE A CA 1
ATOM 1698 C C . ILE A 1 213 ? -40.969 7.962 15.524 1.000 127.310 212 ILE A C 1
ATOM 1699 O O . ILE A 1 213 ? -41.711 8.544 16.324 1.000 141.370 212 ILE A O 1
ATOM 1704 N N . SER A 1 214 ? -41.401 7.117 14.586 1.000 124.320 213 SER A N 1
ATOM 1705 C CA . SER A 1 214 ? -42.826 6.788 14.337 1.000 120.690 213 SER A CA 1
ATOM 1706 C C . SER A 1 214 ? -43.462 6.204 15.606 1.000 117.230 213 SER A C 1
ATOM 1707 O O . SER A 1 214 ? -44.664 6.390 15.812 1.000 120.580 213 SER A O 1
ATOM 1710 N N . GLU A 1 215 ? -42.677 5.513 16.425 1.000 116.780 214 GLU A N 1
ATOM 1711 C CA . GLU A 1 215 ? -43.132 4.932 17.706 1.000 125.030 214 GLU A CA 1
ATOM 1712 C C . GLU A 1 215 ? -43.249 6.012 18.786 1.000 118.170 214 GLU A C 1
ATOM 1713 O O . GLU A 1 215 ? -44.171 5.926 19.612 1.000 129.010 214 GLU A O 1
ATOM 1719 N N . LEU A 1 216 ? -42.335 6.976 18.809 1.000 121.090 215 LEU A N 1
ATOM 1720 C CA . LEU A 1 216 ? -42.403 8.130 19.746 1.000 119.290 215 LEU A CA 1
ATOM 1721 C C . LEU A 1 216 ? -43.553 9.073 19.369 1.000 108.390 215 LEU A C 1
ATOM 1722 O O . LEU A 1 216 ? -44.142 9.648 20.289 1.000 122.060 215 LEU A O 1
ATOM 1727 N N . CYS A 1 217 ? -43.836 9.260 18.076 1.000 111.390 216 CYS A N 1
ATOM 1728 C CA . CYS A 1 217 ? -44.962 10.098 17.570 1.000 114.500 216 CYS A CA 1
ATOM 1729 C C . CYS A 1 217 ? -46.314 9.516 18.002 1.000 109.620 216 CYS A C 1
ATOM 1730 O O . CYS A 1 217 ? -47.190 10.297 18.397 1.000 113.110 216 CYS A O 1
ATOM 1733 N N . LYS A 1 218 ? -46.477 8.199 17.914 1.000 123.290 217 LYS A N 1
ATOM 1734 C CA . LYS A 1 218 ? -47.682 7.498 18.418 1.000 130.650 217 LYS A CA 1
ATOM 1735 C C . LYS A 1 218 ? -47.719 7.586 19.955 1.000 121.850 217 LYS A C 1
ATOM 1736 O O . LYS A 1 218 ? -48.816 7.703 20.509 1.000 130.440 217 LYS A O 1
ATOM 1742 N N . THR A 1 219 ? -46.571 7.570 20.630 1.000 125.550 218 THR A N 1
ATOM 1743 C CA . THR A 1 219 ? -46.482 7.540 22.116 1.000 127.400 218 THR A CA 1
ATOM 1744 C C . THR A 1 219 ? -46.866 8.892 22.735 1.000 117.050 218 THR A C 1
ATOM 1745 O O . THR A 1 219 ? -47.488 8.892 23.805 1.000 123.230 218 THR A O 1
ATOM 1749 N N . TYR A 1 220 ? -46.480 10.010 22.128 1.000 124.460 219 TYR A N 1
ATOM 1750 C CA . TYR A 1 220 ? -46.623 11.363 22.732 1.000 122.360 219 TYR A CA 1
ATOM 1751 C C . TYR A 1 220 ? -47.547 12.259 21.905 1.000 117.390 219 TYR A C 1
ATOM 1752 O O . TYR A 1 220 ? -47.758 13.423 22.315 1.000 122.450 219 TYR A O 1
ATOM 1761 N N . ASP A 1 221 ? -48.078 11.736 20.796 1.000 120.040 220 ASP A N 1
ATOM 1762 C CA . ASP A 1 221 ? -49.028 12.444 19.903 1.000 118.950 220 ASP A CA 1
ATOM 1763 C C . ASP A 1 221 ? -48.418 13.809 19.572 1.000 115.200 220 ASP A C 1
ATOM 1764 O O . ASP A 1 221 ? -48.897 14.815 20.104 1.000 112.270 220 ASP A O 1
ATOM 1769 N N . LEU A 1 222 ? -47.345 13.797 18.777 1.000 110.890 221 LEU A N 1
ATOM 1770 C CA . LEU A 1 222 ? -46.629 14.995 18.265 1.000 106.830 221 LEU A CA 1
ATOM 1771 C C . LEU A 1 222 ? -46.217 14.719 16.824 1.000 95.790 221 LEU A C 1
ATOM 1772 O O . LEU A 1 222 ? -46.014 13.575 16.457 1.000 104.370 221 LEU A O 1
ATOM 1777 N N . PRO A 1 223 ? -46.093 15.743 15.958 1.000 95.180 222 PRO A N 1
ATOM 1778 C CA . PRO A 1 223 ? -45.690 15.543 14.572 1.000 104.060 222 PRO A CA 1
ATOM 1779 C C . PRO A 1 223 ? -44.199 15.236 14.408 1.000 104.480 222 PRO A C 1
ATOM 1780 O O . PRO A 1 223 ? -43.400 15.677 15.211 1.000 107.190 222 PRO A O 1
ATOM 1784 N N . GLY A 1 224 ? -43.884 14.477 13.356 1.000 108.860 223 GLY A N 1
ATOM 1785 C CA . GLY A 1 224 ? -42.564 13.869 13.132 1.000 106.480 223 GLY A CA 1
ATOM 1786 C C . GLY A 1 224 ? -41.480 14.912 13.107 1.000 97.880 223 GLY A C 1
ATOM 1787 O O . GLY A 1 224 ? -40.604 14.825 13.962 1.000 109.740 223 GLY A O 1
ATOM 1788 N N . ASN A 1 225 ? -41.586 15.875 12.187 1.000 96.550 224 ASN A N 1
ATOM 1789 C CA . ASN A 1 225 ? -40.553 16.896 11.893 1.000 99.150 224 ASN A CA 1
ATOM 1790 C C . ASN A 1 225 ? -40.219 17.694 13.140 1.000 103.270 224 ASN A C 1
ATOM 1791 O O . ASN A 1 225 ? -39.035 17.979 13.339 1.000 103.120 224 ASN A O 1
ATOM 1796 N N . PHE A 1 226 ? -41.246 18.107 13.881 1.000 118.900 225 PHE A N 1
ATOM 1797 C CA . PHE A 1 226 ? -41.100 18.835 15.165 1.000 113.330 225 PHE A CA 1
ATOM 1798 C C . PHE A 1 226 ? -40.401 17.950 16.201 1.000 104.170 225 PHE A C 1
ATOM 1799 O O . PHE A 1 226 ? -39.403 18.390 16.757 1.000 103.860 225 PHE A O 1
ATOM 1807 N N . LEU A 1 227 ? -40.913 16.744 16.447 1.000 104.060 226 LEU A N 1
ATOM 1808 C CA . LEU A 1 227 ? -40.399 15.828 17.504 1.000 100.730 226 LEU A CA 1
ATOM 1809 C C . LEU A 1 227 ? -38.939 15.433 17.224 1.000 98.490 226 LEU A C 1
ATOM 1810 O O . LEU A 1 227 ? -38.155 15.381 18.175 1.000 91.320 226 LEU A O 1
ATOM 1815 N N . THR A 1 228 ? -38.588 15.170 15.966 1.000 103.720 227 THR A N 1
ATOM 1816 C CA . THR A 1 228 ? -37.200 14.888 15.502 1.000 99.420 227 THR A CA 1
ATOM 1817 C C . THR A 1 228 ? -36.247 16.043 15.837 1.000 104.270 227 THR A C 1
ATOM 1818 O O . THR A 1 228 ? -35.167 15.768 16.372 1.000 110.920 227 THR A O 1
ATOM 1822 N N . GLN A 1 229 ? -36.616 17.279 15.506 1.000 108.590 228 GLN A N 1
ATOM 1823 C CA . GLN A 1 229 ? -35.766 18.477 15.725 1.000 116.500 228 GLN A CA 1
ATOM 1824 C C . GLN A 1 229 ? -35.632 18.780 17.230 1.000 120.040 228 GLN A C 1
ATOM 1825 O O . GLN A 1 229 ? -34.624 19.417 17.634 1.000 120.990 228 GLN A O 1
ATOM 1831 N N . ALA A 1 230 ? -36.626 18.379 18.028 1.000 125.730 229 ALA A N 1
ATOM 1832 C CA . ALA A 1 230 ? -36.687 18.635 19.485 1.000 119.900 229 ALA A CA 1
ATOM 1833 C C . ALA A 1 230 ? -35.778 17.645 20.199 1.000 110.220 229 ALA A C 1
ATOM 1834 O O . ALA A 1 230 ? -35.131 18.041 21.166 1.000 128.120 229 ALA A O 1
ATOM 1836 N N . LEU A 1 231 ? -35.761 16.400 19.727 1.000 113.520 230 LEU A N 1
ATOM 1837 C CA . LEU A 1 231 ? -34.980 15.280 20.314 1.000 107.940 230 LEU A CA 1
ATOM 1838 C C . LEU A 1 231 ? -33.539 15.305 19.804 1.000 108.650 230 LEU A C 1
ATOM 1839 O O . LEU A 1 231 ? -32.645 15.125 20.632 1.000 115.340 230 LEU A O 1
ATOM 1844 N N . THR A 1 232 ? -33.327 15.491 18.498 1.000 106.880 231 THR A N 1
ATOM 1845 C CA . THR A 1 232 ? -31.981 15.587 17.874 1.000 114.680 231 THR A CA 1
ATOM 1846 C C . THR A 1 232 ? -31.224 16.796 18.466 1.000 117.870 231 THR A C 1
ATOM 1847 O O . THR A 1 232 ? -29.995 16.740 18.556 1.000 138.300 231 THR A O 1
ATOM 1851 N N . GLN A 1 233 ? -31.927 17.843 18.881 1.000 122.740 232 GLN A N 1
ATOM 1852 C CA . GLN A 1 233 ? -31.356 19.041 19.549 1.000 124.880 232 GLN A CA 1
ATOM 1853 C C . GLN A 1 233 ? -30.856 18.676 20.959 1.000 112.890 232 GLN A C 1
ATOM 1854 O O . GLN A 1 233 ? -29.967 19.372 21.451 1.000 115.910 232 GLN A O 1
ATOM 1860 N N . ARG A 1 234 ? -31.388 17.615 21.568 1.000 116.440 233 ARG A N 1
ATOM 1861 C CA . ARG A 1 234 ? -31.134 17.192 22.978 1.000 123.830 233 ARG A CA 1
ATOM 1862 C C . ARG A 1 234 ? -30.270 15.921 23.036 1.000 134.060 233 ARG A C 1
ATOM 1863 O O . ARG A 1 234 ? -30.056 15.360 24.149 1.000 117.340 233 ARG A O 1
ATOM 1871 N N . LEU A 1 235 ? -29.805 15.466 21.873 1.000 147.990 234 LEU A N 1
ATOM 1872 C CA . LEU A 1 235 ? -28.973 14.251 21.709 1.000 140.130 234 LEU A CA 1
ATOM 1873 C C . LEU A 1 235 ? -27.570 14.545 22.238 1.000 131.780 234 LEU A C 1
ATOM 1874 O O . LEU A 1 235 ? -26.964 15.513 21.757 1.000 127.410 234 LEU A O 1
ATOM 1879 N N . GLY A 1 236 ? -27.086 13.749 23.197 1.000 133.660 235 GLY A N 1
ATOM 1880 C CA . GLY A 1 236 ? -25.751 13.916 23.799 1.000 138.450 235 GLY A CA 1
ATOM 1881 C C . GLY A 1 236 ? -25.790 14.751 25.064 1.000 134.280 235 GLY A C 1
ATOM 1882 O O . GLY A 1 236 ? -25.028 14.470 25.976 1.000 165.660 235 GLY A O 1
ATOM 1883 N N . ARG A 1 237 ? -26.618 15.784 25.112 1.000 133.690 236 ARG A N 1
ATOM 1884 C CA . ARG A 1 237 ? -26.804 16.594 26.336 1.000 132.730 236 ARG A CA 1
ATOM 1885 C C . ARG A 1 237 ? -27.768 15.898 27.301 1.000 125.040 236 ARG A C 1
ATOM 1886 O O . ARG A 1 237 ? -27.643 16.138 28.501 1.000 120.880 236 ARG A O 1
ATOM 1894 N N . ILE A 1 238 ? -28.754 15.150 26.801 1.000 129.490 237 ILE A N 1
ATOM 1895 C CA . ILE A 1 238 ? -29.806 14.523 27.659 1.000 132.870 237 ILE A CA 1
ATOM 1896 C C . ILE A 1 238 ? -30.046 13.089 27.195 1.000 126.250 237 ILE A C 1
ATOM 1897 O O . ILE A 1 238 ? -30.299 12.239 28.063 1.000 119.480 237 ILE A O 1
ATOM 1902 N N . ILE A 1 239 ? -30.019 12.830 25.890 1.000 127.020 238 ILE A N 1
ATOM 1903 C CA . ILE A 1 239 ? -30.228 11.450 25.365 1.000 140.060 238 ILE A CA 1
ATOM 1904 C C . ILE A 1 239 ? -28.861 10.868 24.990 1.000 144.830 238 ILE A C 1
ATOM 1905 O O . ILE A 1 239 ? -28.131 11.552 24.247 1.000 130.790 238 ILE A O 1
ATOM 1910 N N . SER A 1 240 ? -28.539 9.684 25.538 1.000 142.530 239 SER A N 1
ATOM 1911 C CA . SER A 1 240 ? -27.273 8.932 25.360 1.000 134.340 239 SER A CA 1
ATOM 1912 C C . SER A 1 240 ? -27.431 7.982 24.183 1.000 127.150 239 SER A C 1
ATOM 1913 O O . SER A 1 240 ? -27.369 6.759 24.395 1.000 132.300 239 SER A O 1
ATOM 1916 N N . GLY A 1 241 ? -27.642 8.552 23.001 1.000 129.960 240 GLY A N 1
ATOM 1917 C CA . GLY A 1 241 ? -28.015 7.804 21.790 1.000 133.350 240 GLY A CA 1
ATOM 1918 C C . GLY A 1 241 ? -27.139 8.113 20.583 1.000 131.960 240 GLY A C 1
ATOM 1919 O O . GLY A 1 241 ? -26.229 8.979 20.653 1.000 129.880 240 GLY A O 1
ATOM 1920 N N . HIS A 1 242 ? -27.431 7.379 19.512 1.000 127.840 241 HIS A N 1
ATOM 1921 C CA . HIS A 1 242 ? -26.859 7.469 18.148 1.000 133.030 241 HIS A CA 1
ATOM 1922 C C . HIS A 1 242 ? -28.039 7.433 17.168 1.000 128.680 241 HIS A C 1
ATOM 1923 O O . HIS A 1 242 ? -28.887 6.498 17.278 1.000 120.890 241 HIS A O 1
ATOM 1930 N N . ILE A 1 243 ? -28.112 8.426 16.278 1.000 128.590 242 ILE A N 1
ATOM 1931 C CA . ILE A 1 243 ? -29.147 8.507 15.205 1.000 120.960 242 ILE A CA 1
ATOM 1932 C C . ILE A 1 243 ? -28.647 7.743 13.986 1.000 123.300 242 ILE A C 1
ATOM 1933 O O . ILE A 1 243 ? -27.454 7.835 13.617 1.000 115.130 242 ILE A O 1
ATOM 1938 N N . ASP A 1 244 ? -29.582 7.088 13.330 1.000 136.600 243 ASP A N 1
ATOM 1939 C CA . ASP A 1 244 ? -29.350 6.487 12.004 1.000 139.940 243 ASP A CA 1
ATOM 1940 C C . ASP A 1 244 ? -30.686 6.506 11.237 1.000 123.350 243 ASP A C 1
ATOM 1941 O O . ASP A 1 244 ? -31.731 6.821 11.803 1.000 131.080 243 ASP A O 1
ATOM 1946 N N . LEU A 1 245 ? -30.622 6.253 9.945 1.000 127.310 244 LEU A N 1
ATOM 1947 C CA . LEU A 1 245 ? -31.727 6.487 8.995 1.000 126.190 244 LEU A CA 1
ATOM 1948 C C . LEU A 1 245 ? -32.042 5.142 8.347 1.000 130.090 244 LEU A C 1
ATOM 1949 O O . LEU A 1 245 ? -31.138 4.519 7.794 1.000 131.800 244 LEU A O 1
ATOM 1954 N N . ASP A 1 246 ? -33.284 4.709 8.491 1.000 141.900 245 ASP A N 1
ATOM 1955 C CA . ASP A 1 246 ? -33.815 3.401 8.045 1.000 136.280 245 ASP A CA 1
ATOM 1956 C C . ASP A 1 246 ? -34.894 3.691 6.992 1.000 140.520 245 ASP A C 1
ATOM 1957 O O . ASP A 1 246 ? -34.711 4.630 6.179 1.000 134.110 245 ASP A O 1
ATOM 1962 N N . ASN A 1 247 ? -36.018 2.983 7.033 1.000 150.290 246 ASN A N 1
ATOM 1963 C CA . ASN A 1 247 ? -37.289 3.460 6.434 1.000 153.940 246 ASN A CA 1
ATOM 1964 C C . ASN A 1 247 ? -37.677 4.777 7.106 1.000 164.100 246 ASN A C 1
ATOM 1965 O O . ASN A 1 247 ? -38.230 5.626 6.405 1.000 158.040 246 ASN A O 1
ATOM 1970 N N . ARG A 1 248 ? -37.357 4.934 8.401 1.000 186.060 247 ARG A N 1
ATOM 1971 C CA . ARG A 1 248 ? -37.662 6.141 9.225 1.000 176.140 247 ARG A CA 1
ATOM 1972 C C . ARG A 1 248 ? -36.433 6.539 10.072 1.000 152.400 247 ARG A C 1
ATOM 1973 O O . ARG A 1 248 ? -35.551 5.681 10.236 1.000 171.760 247 ARG A O 1
ATOM 1981 N N . GLY A 1 249 ? -36.352 7.793 10.553 1.000 130.790 248 GLY A N 1
ATOM 1982 C CA . GLY A 1 249 ? -35.308 8.274 11.488 1.000 111.330 248 GLY A CA 1
ATOM 1983 C C . GLY A 1 249 ? -35.358 7.483 12.782 1.000 118.530 248 GLY A C 1
ATOM 1984 O O . GLY A 1 249 ? -36.428 7.476 13.359 1.000 135.890 248 GLY A O 1
ATOM 1985 N N . VAL A 1 250 ? -34.272 6.804 13.191 1.000 134.580 249 VAL A N 1
ATOM 1986 C CA . VAL A 1 250 ? -34.215 5.785 14.302 1.000 128.150 249 VAL A CA 1
ATOM 1987 C C . VAL A 1 250 ? -33.108 6.156 15.314 1.000 125.320 249 VAL A C 1
ATOM 1988 O O . VAL A 1 250 ? -32.087 6.737 14.915 1.000 126.940 249 VAL A O 1
ATOM 1992 N N . ILE A 1 251 ? -33.273 5.797 16.587 1.000 126.860 250 ILE A N 1
ATOM 1993 C CA . ILE A 1 251 ? -32.339 6.196 17.684 1.000 132.820 250 ILE A CA 1
ATOM 1994 C C . ILE A 1 251 ? -31.961 4.941 18.489 1.000 129.940 250 ILE A C 1
ATOM 1995 O O . ILE A 1 251 ? -32.880 4.193 18.861 1.000 127.860 250 ILE A O 1
ATOM 2000 N N . PHE A 1 252 ? -30.666 4.708 18.738 1.000 131.210 251 PHE A N 1
ATOM 2001 C CA . PHE A 1 252 ? -30.206 3.620 19.645 1.000 127.190 251 PHE A CA 1
ATOM 2002 C C . PHE A 1 252 ? -29.036 4.054 20.533 1.000 132.950 251 PHE A C 1
ATOM 2003 O O . PHE A 1 252 ? -28.307 5.003 20.176 1.000 131.010 251 PHE A O 1
ATOM 2011 N N . THR A 1 253 ? -28.883 3.354 21.668 1.000 144.310 252 THR A N 1
A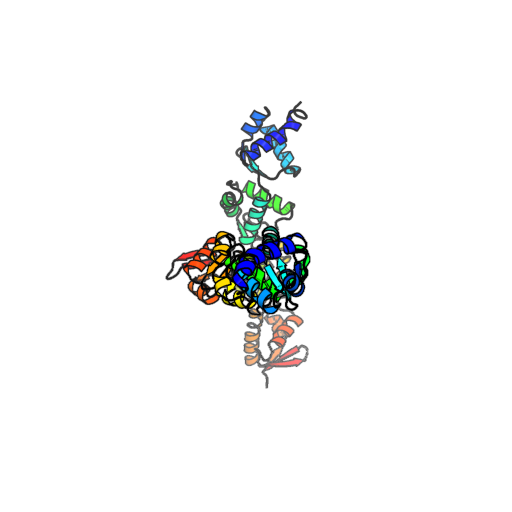TOM 2012 C CA . THR A 1 253 ? -27.851 3.596 22.714 1.000 159.670 252 THR A CA 1
ATOM 2013 C C . THR A 1 253 ? -26.468 3.488 22.056 1.000 168.630 252 THR A C 1
ATOM 2014 O O . THR A 1 253 ? -26.282 2.564 21.240 1.000 217.860 252 THR A O 1
ATOM 2018 N N . GLU A 1 254 ? -25.551 4.413 22.338 1.000 168.920 253 GLU A N 1
ATOM 2019 C CA . GLU A 1 254 ? -24.145 4.271 21.887 1.000 176.440 253 GLU A CA 1
ATOM 2020 C C . GLU A 1 254 ? -23.380 3.456 22.940 1.000 194.740 253 GLU A C 1
ATOM 2021 O O . GLU A 1 254 ? -22.805 2.417 22.566 1.000 194.750 253 GLU A O 1
ATOM 2027 N N . ALA A 1 255 ? -23.382 3.896 24.208 1.000 205.600 254 ALA A N 1
ATOM 2028 C CA . ALA A 1 255 ? -22.718 3.227 25.358 1.000 175.660 254 ALA A CA 1
ATOM 2029 C C . ALA A 1 255 ? -23.543 1.998 25.780 1.000 173.860 254 ALA A C 1
ATOM 2030 O O . ALA A 1 255 ? -24.313 2.132 26.747 1.000 184.020 254 ALA A O 1
ATOM 2032 N N . PHE A 1 256 ? -23.404 0.860 25.075 1.000 176.960 255 PHE A N 1
ATOM 2033 C CA . PHE A 1 256 ? -24.303 -0.333 25.160 1.000 184.320 255 PHE A CA 1
ATOM 2034 C C . PHE A 1 256 ? -23.477 -1.619 25.375 1.000 153.470 255 PHE A C 1
ATOM 2035 O O . PHE A 1 256 ? -22.851 -2.274 24.535 1.000 138.150 255 PHE A O 1
ATOM 2043 N N . GLY B 1 1 ? 15.907 39.375 45.273 1.000 199.830 0 GLY B N 1
ATOM 2044 C CA . GLY B 1 1 ? 15.337 38.382 46.234 1.000 187.470 0 GLY B CA 1
ATOM 2045 C C . GLY B 1 1 ? 14.218 37.553 45.613 1.000 167.650 0 GLY B C 1
ATOM 2046 O O . GLY B 1 1 ? 13.068 38.024 45.611 1.000 152.720 0 GLY B O 1
ATOM 2047 N N . MET B 1 2 ? 14.551 36.353 45.123 1.000 161.820 1 MET B N 1
ATOM 2048 C CA . MET B 1 2 ? 13.635 35.370 44.479 1.000 176.230 1 MET B CA 1
ATOM 2049 C C . MET B 1 2 ? 12.515 34.981 45.458 1.000 195.110 1 MET B C 1
ATOM 2050 O O . MET B 1 2 ? 11.358 34.914 44.994 1.000 241.910 1 MET B O 1
ATOM 2055 N N . THR B 1 3 ? 12.821 34.740 46.749 1.000 206.300 2 THR B N 1
ATOM 2056 C CA . THR B 1 3 ? 11.809 34.367 47.794 1.000 194.610 2 THR B CA 1
ATOM 2057 C C . THR B 1 3 ? 11.081 35.632 48.289 1.000 197.120 2 THR B C 1
ATOM 2058 O O . THR B 1 3 ? 10.391 35.546 49.330 1.000 189.820 2 THR B O 1
ATOM 2062 N N . GLU B 1 4 ? 11.185 36.767 47.575 1.000 191.270 3 GLU B N 1
ATOM 2063 C CA . GLU B 1 4 ? 10.349 37.972 47.831 1.000 184.610 3 GLU B CA 1
ATOM 2064 C C . GLU B 1 4 ? 9.814 38.559 46.523 1.000 179.350 3 GLU B C 1
ATOM 2065 O O . GLU B 1 4 ? 8.587 38.504 46.350 1.000 178.810 3 GLU B O 1
ATOM 2071 N N . GLU B 1 5 ? 10.668 39.143 45.676 1.000 175.580 4 GLU B N 1
ATOM 2072 C CA . GLU B 1 5 ? 10.239 39.883 44.455 1.000 185.630 4 GLU B CA 1
ATOM 2073 C C . GLU B 1 5 ? 9.751 38.922 43.348 1.000 199.110 4 GLU B C 1
ATOM 2074 O O . GLU B 1 5 ? 8.923 39.370 42.526 1.000 209.460 4 GLU B O 1
ATOM 2080 N N . GLN B 1 6 ? 10.240 37.673 43.284 1.000 204.100 5 GLN B N 1
ATOM 2081 C CA . GLN B 1 6 ? 9.733 36.651 42.319 1.000 192.110 5 GLN B CA 1
ATOM 2082 C C . GLN B 1 6 ? 8.548 35.931 42.971 1.000 173.620 5 GLN B C 1
ATOM 2083 O O . GLN B 1 6 ? 7.511 35.793 42.309 1.000 191.740 5 GLN B O 1
ATOM 2089 N N . SER B 1 7 ? 8.679 35.519 44.232 1.000 166.030 6 SER B N 1
ATOM 2090 C CA . SER B 1 7 ? 7.621 34.818 45.009 1.000 166.590 6 SER B CA 1
ATOM 2091 C C . SER B 1 7 ? 6.282 35.580 44.989 1.000 166.470 6 SER B C 1
ATOM 2092 O O . SER B 1 7 ? 5.234 34.919 44.874 1.000 176.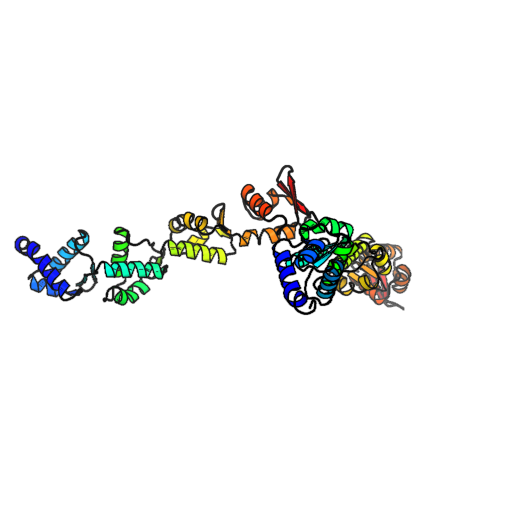720 6 SER B O 1
ATOM 2095 N N . GLN B 1 8 ? 6.289 36.908 45.123 1.000 171.840 7 GLN B N 1
ATOM 2096 C CA . GLN B 1 8 ? 5.037 37.716 45.179 1.000 181.930 7 GLN B CA 1
ATOM 2097 C C . GLN B 1 8 ? 4.389 37.751 43.781 1.000 174.250 7 GLN B C 1
ATOM 2098 O O . GLN B 1 8 ? 3.131 37.627 43.707 1.000 144.350 7 GLN B O 1
ATOM 2104 N N . SER B 1 9 ? 5.208 37.875 42.720 1.000 175.390 8 SER B N 1
ATOM 2105 C CA . SER B 1 9 ? 4.773 38.101 41.312 1.000 166.700 8 SER B CA 1
ATOM 2106 C C . SER B 1 9 ? 4.513 36.778 40.584 1.000 168.700 8 SER B C 1
ATOM 2107 O O . SER B 1 9 ? 3.730 36.782 39.630 1.000 202.590 8 SER B O 1
ATOM 2110 N N . PHE B 1 10 ? 5.162 35.692 40.986 1.000 156.380 9 PHE B N 1
ATOM 2111 C CA . PHE B 1 10 ? 5.122 34.403 40.252 1.000 146.110 9 PHE B CA 1
ATOM 2112 C C . PHE B 1 10 ? 3.681 33.947 40.017 1.000 136.710 9 PHE B C 1
ATOM 2113 O O . PHE B 1 10 ? 3.364 33.680 38.851 1.000 150.640 9 PHE B O 1
ATOM 2121 N N . LEU B 1 11 ? 2.855 33.862 41.065 1.000 128.610 10 LEU B N 1
ATOM 2122 C CA . LEU B 1 11 ? 1.452 33.358 40.963 1.000 131.410 10 LEU B CA 1
ATOM 2123 C C . LEU B 1 11 ? 0.589 34.270 40.088 1.000 126.390 10 LEU B C 1
ATOM 2124 O O . LEU B 1 11 ? -0.273 33.747 39.367 1.000 122.380 10 LEU B O 1
ATOM 2129 N N . THR B 1 12 ? 0.801 35.580 40.149 1.000 130.210 11 THR B N 1
ATOM 2130 C CA . THR B 1 12 ? 0.056 36.537 39.302 1.000 127.470 11 THR B CA 1
ATOM 2131 C C . THR B 1 12 ? 0.520 36.407 37.846 1.000 112.350 11 THR B C 1
ATOM 2132 O O . THR B 1 12 ? -0.345 36.489 36.963 1.000 123.630 11 THR B O 1
ATOM 2136 N N . GLU B 1 13 ? 1.819 36.219 37.606 1.000 118.180 12 GLU B N 1
ATOM 2137 C CA . GLU B 1 13 ? 2.397 36.022 36.244 1.000 129.800 12 GLU B CA 1
ATOM 2138 C C . GLU B 1 13 ? 1.809 34.730 35.660 1.000 123.330 12 GLU B C 1
ATOM 2139 O O . GLU B 1 13 ? 1.372 34.728 34.493 1.000 140.250 12 GLU B O 1
ATOM 2145 N N . PHE B 1 14 ? 1.788 33.671 36.468 1.000 119.010 13 PHE B N 1
ATOM 2146 C CA . PHE B 1 14 ? 1.261 32.326 36.119 1.000 117.560 13 PHE B CA 1
ATOM 2147 C C . PHE B 1 14 ? -0.212 32.454 35.721 1.000 105.360 13 PHE B C 1
ATOM 2148 O O . PHE B 1 14 ? -0.574 32.040 34.613 1.000 125.950 13 PHE B O 1
ATOM 2156 N N . ILE B 1 15 ? -1.016 33.071 36.576 1.000 90.790 14 ILE B N 1
ATOM 2157 C CA . ILE B 1 15 ? -2.459 33.344 36.315 1.000 95.710 14 ILE B CA 1
ATOM 2158 C C . ILE B 1 15 ? -2.649 34.150 35.028 1.000 91.380 14 ILE B C 1
ATOM 2159 O O . ILE B 1 15 ? -3.611 33.859 34.302 1.000 107.410 14 ILE B O 1
ATOM 2164 N N . ASN B 1 16 ? -1.820 35.156 34.776 1.000 107.500 15 ASN B N 1
ATOM 2165 C CA . ASN B 1 16 ? -1.936 35.990 33.551 1.000 113.540 15 ASN B CA 1
ATOM 2166 C C . ASN B 1 16 ? -1.713 35.072 32.354 1.000 110.000 15 ASN B C 1
ATOM 2167 O O . ASN B 1 16 ? -2.410 35.263 31.367 1.000 131.590 15 ASN B O 1
ATOM 2172 N N . TYR B 1 17 ? -0.823 34.083 32.480 1.000 112.100 16 TYR B N 1
ATOM 2173 C CA . TYR B 1 17 ? -0.501 33.101 31.412 1.000 111.420 16 TYR B CA 1
ATOM 2174 C C . TYR B 1 17 ? -1.661 32.101 31.238 1.000 104.350 16 TYR B C 1
ATOM 2175 O O . TYR B 1 17 ? -1.982 31.705 30.100 1.000 108.010 16 TYR B O 1
ATOM 2184 N N . ILE B 1 18 ? -2.284 31.718 32.347 1.000 100.050 17 ILE B N 1
ATOM 2185 C CA . ILE B 1 18 ? -3.469 30.810 32.422 1.000 99.370 17 ILE B CA 1
ATOM 2186 C C . ILE B 1 18 ? -4.696 31.465 31.776 1.000 97.200 17 ILE B C 1
ATOM 2187 O O . ILE B 1 18 ? -5.524 30.738 31.212 1.000 96.770 17 ILE B O 1
ATOM 2192 N N . LYS B 1 19 ? -4.847 32.781 31.909 1.000 111.300 18 LYS B N 1
ATOM 2193 C CA . LYS B 1 19 ? -5.949 33.548 31.274 1.000 111.190 18 LYS B CA 1
ATOM 2194 C C . LYS B 1 19 ? -5.824 33.486 29.742 1.000 99.290 18 LYS B C 1
ATOM 2195 O O . LYS B 1 19 ? -6.865 33.414 29.071 1.000 97.110 18 LYS B O 1
ATOM 2201 N N . GLN B 1 20 ? -4.599 33.496 29.212 1.000 95.410 19 GLN B N 1
ATOM 2202 C CA . GLN B 1 20 ? -4.311 33.503 27.749 1.000 101.570 19 GLN B CA 1
ATOM 2203 C C . GLN B 1 20 ? -4.508 32.084 27.195 1.000 102.660 19 GLN B C 1
ATOM 2204 O O . GLN B 1 20 ? -5.109 31.902 26.123 1.000 108.080 19 GLN B O 1
ATOM 2210 N N . SER B 1 21 ? -4.016 31.092 27.913 1.000 110.700 20 SER B N 1
ATOM 2211 C CA . SER B 1 21 ? -4.084 29.678 27.492 1.000 103.680 20 SER B CA 1
ATOM 2212 C C . SER B 1 21 ? -3.955 28.801 28.719 1.000 98.100 20 SER B C 1
ATOM 2213 O O . SER B 1 21 ? -2.950 28.975 29.433 1.000 97.560 20 SER B O 1
ATOM 2216 N N . LYS B 1 22 ? -4.893 27.872 28.898 1.000 100.210 21 LYS B N 1
ATOM 2217 C CA . LYS B 1 22 ? -4.864 26.869 29.999 1.000 103.290 21 LYS B CA 1
ATOM 2218 C C . LYS B 1 22 ? -3.585 26.018 29.879 1.000 92.760 21 LYS B C 1
ATOM 2219 O O . LYS B 1 22 ? -3.230 25.322 30.831 1.000 82.250 21 LYS B O 1
ATOM 2225 N N . VAL B 1 23 ? -2.901 26.063 28.740 1.000 95.700 22 VAL B N 1
ATOM 2226 C CA . VAL B 1 23 ? -1.639 25.312 28.519 1.000 86.710 22 VAL B CA 1
ATOM 2227 C C . VAL B 1 23 ? -0.497 26.307 28.567 1.000 93.450 22 VAL B C 1
ATOM 2228 O O . VAL B 1 23 ? -0.430 27.210 27.705 1.000 100.550 22 VAL B O 1
ATOM 2232 N N . VAL B 1 24 ? 0.391 26.085 29.523 1.000 100.050 23 VAL B N 1
ATOM 2233 C CA . VAL B 1 24 ? 1.465 27.042 29.885 1.000 95.250 23 VAL B CA 1
ATOM 2234 C C . VAL B 1 24 ? 2.808 26.445 29.503 1.000 92.550 23 VAL B C 1
ATOM 2235 O O . VAL B 1 24 ? 3.155 25.387 30.047 1.000 87.650 23 VAL B O 1
ATOM 2239 N N . LEU B 1 25 ? 3.530 27.152 28.641 1.000 96.860 24 LEU B N 1
ATOM 2240 C CA . LEU B 1 25 ? 4.905 26.796 28.231 1.000 100.950 24 LEU B CA 1
ATOM 2241 C C . LEU B 1 25 ? 5.864 27.281 29.305 1.000 104.900 24 LEU B C 1
ATOM 2242 O O . LEU B 1 25 ? 6.091 28.500 29.411 1.000 117.520 24 LEU B O 1
ATOM 2247 N N . LEU B 1 26 ? 6.398 26.343 30.080 1.000 109.780 25 LEU B N 1
ATOM 2248 C CA . LEU B 1 26 ? 7.108 26.675 31.329 1.000 102.730 25 LEU B CA 1
ATOM 2249 C C . LEU B 1 26 ? 8.459 27.310 31.022 1.000 97.180 25 LEU B C 1
ATOM 2250 O O . LEU B 1 26 ? 8.878 28.121 31.854 1.000 94.630 25 LEU B O 1
ATOM 2255 N N . GLU B 1 27 ? 9.061 27.016 29.863 1.000 94.860 26 GLU B N 1
ATOM 2256 C CA . GLU B 1 27 ? 10.271 27.736 29.388 1.000 97.260 26 GLU B CA 1
ATOM 2257 C C . GLU B 1 27 ? 9.943 29.211 29.115 1.000 103.010 26 GLU B C 1
ATOM 2258 O O . GLU B 1 27 ? 10.785 30.046 29.476 1.000 122.370 26 GLU B O 1
ATOM 2264 N N . ASP B 1 28 ? 8.774 29.519 28.541 1.000 109.920 27 ASP B N 1
ATOM 2265 C CA . ASP B 1 28 ? 8.336 30.922 28.284 1.000 115.050 27 ASP B CA 1
ATOM 2266 C C . ASP B 1 28 ? 8.059 31.635 29.609 1.000 109.710 27 ASP B C 1
ATOM 2267 O O . ASP B 1 28 ? 8.502 32.802 29.748 1.000 141.950 27 ASP B O 1
ATOM 2272 N N . LEU B 1 29 ? 7.355 30.979 30.532 1.000 100.220 28 LEU B N 1
ATOM 2273 C CA . LEU B 1 29 ? 6.978 31.582 31.831 1.000 103.020 28 LEU B CA 1
ATOM 2274 C C . LEU B 1 29 ? 8.252 31.866 32.623 1.000 110.720 28 LEU B C 1
ATOM 2275 O O . LEU B 1 29 ? 8.294 32.891 33.318 1.000 118.180 28 LEU B O 1
ATOM 2280 N N . ALA B 1 30 ? 9.247 30.991 32.486 1.000 130.650 29 ALA B N 1
ATOM 2281 C CA . ALA B 1 30 ? 10.564 31.093 33.154 1.000 138.770 29 ALA B CA 1
ATOM 2282 C C . ALA B 1 30 ? 11.374 32.261 32.586 1.000 129.070 29 ALA B C 1
ATOM 2283 O O . ALA B 1 30 ? 12.159 32.848 33.335 1.000 154.160 29 ALA B O 1
ATOM 2285 N N . SER B 1 31 ? 11.224 32.573 31.301 1.000 133.250 30 SER B N 1
ATOM 2286 C CA . SER B 1 31 ? 11.857 33.757 30.656 1.000 134.630 30 SER B CA 1
ATOM 2287 C C . SER B 1 31 ? 11.209 35.055 31.182 1.000 141.840 30 SER B C 1
ATOM 2288 O O . SER B 1 31 ? 11.957 36.010 31.449 1.000 149.370 30 SER B O 1
ATOM 2291 N N . GLN B 1 32 ? 9.876 35.078 31.340 1.000 148.870 31 GLN B N 1
ATOM 2292 C CA . GLN B 1 32 ? 9.066 36.259 31.760 1.000 144.330 31 GLN B CA 1
ATOM 2293 C C . GLN B 1 32 ? 9.217 36.560 33.265 1.000 137.240 31 GLN B C 1
ATOM 2294 O O . GLN B 1 32 ? 8.846 37.662 33.658 1.000 146.040 31 GLN B O 1
ATOM 2300 N N . VAL B 1 33 ? 9.703 35.640 34.100 1.000 144.360 32 VAL B N 1
ATOM 2301 C CA . VAL B 1 33 ? 10.142 35.956 35.500 1.000 153.750 32 VAL B CA 1
ATOM 2302 C C . VAL B 1 33 ? 11.674 35.858 35.612 1.000 164.610 32 VAL B C 1
ATOM 2303 O O . VAL B 1 33 ? 12.174 35.970 36.749 1.000 170.950 32 VAL B O 1
ATOM 2307 N N . GLY B 1 34 ? 12.386 35.610 34.501 1.000 176.760 33 GLY B N 1
ATOM 2308 C CA . GLY B 1 34 ? 13.861 35.512 34.429 1.000 159.730 33 GLY B CA 1
ATOM 2309 C C . GLY B 1 34 ? 14.449 34.437 35.338 1.000 168.000 33 GLY B C 1
ATOM 2310 O O . GLY B 1 34 ? 15.589 34.641 35.781 1.000 187.930 33 GLY B O 1
ATOM 2311 N N . LEU B 1 35 ? 13.730 33.328 35.587 1.000 173.210 34 LEU B N 1
ATOM 2312 C CA . LEU B 1 35 ? 14.151 32.205 36.483 1.000 158.580 34 LEU B CA 1
ATOM 2313 C C . LEU B 1 35 ? 14.620 30.990 35.669 1.000 144.310 34 LEU B C 1
ATOM 2314 O O . LEU B 1 35 ? 14.527 31.003 34.433 1.000 133.570 34 LEU B O 1
ATOM 2319 N N . ARG 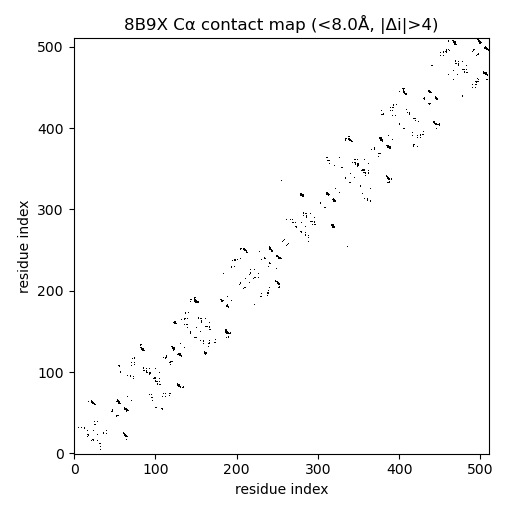B 1 36 ? 15.129 29.976 36.361 1.000 160.250 35 ARG B N 1
ATOM 2320 C CA . ARG B 1 36 ? 15.496 28.667 35.770 1.000 167.480 35 ARG B CA 1
ATOM 2321 C C . ARG B 1 36 ? 14.185 27.952 35.453 1.000 153.290 35 ARG B C 1
ATOM 2322 O O . ARG B 1 36 ? 13.253 28.040 36.289 1.000 142.350 35 ARG B O 1
ATOM 2330 N N . THR B 1 37 ? 14.132 27.288 34.295 1.000 140.470 36 THR B N 1
ATOM 2331 C CA . THR B 1 37 ? 13.002 26.442 33.836 1.000 136.210 36 THR B CA 1
ATOM 2332 C C . THR B 1 37 ? 12.674 25.439 34.940 1.000 141.480 36 THR B C 1
ATOM 2333 O O . THR B 1 37 ? 11.480 25.288 35.271 1.000 127.730 36 THR B O 1
ATOM 2337 N N . GLN B 1 38 ? 13.722 24.803 35.479 1.000 140.960 37 GLN B N 1
ATOM 2338 C CA . GLN B 1 38 ? 13.623 23.732 36.497 1.000 148.590 37 GLN B CA 1
ATOM 2339 C C . GLN B 1 38 ? 13.044 24.313 37.801 1.000 150.100 37 GLN B C 1
ATOM 2340 O O . GLN B 1 38 ? 12.200 23.618 38.423 1.000 129.510 37 GLN B O 1
ATOM 2346 N N . ASP B 1 39 ? 13.467 25.521 38.211 1.000 155.140 38 ASP B N 1
ATOM 2347 C CA . ASP B 1 39 ? 12.963 26.196 39.442 1.000 154.350 38 ASP B CA 1
ATOM 2348 C C . ASP B 1 39 ? 11.477 26.465 39.266 1.000 148.550 38 ASP B C 1
ATOM 2349 O O . ASP B 1 39 ? 10.709 26.212 40.209 1.000 143.150 38 ASP B O 1
ATOM 2354 N N . THR B 1 40 ? 11.113 26.949 38.083 1.000 149.030 39 THR B N 1
ATOM 2355 C CA . THR B 1 40 ? 9.714 27.220 37.682 1.000 140.670 39 THR B CA 1
ATOM 2356 C C . THR B 1 40 ? 8.869 25.955 37.856 1.000 132.720 39 THR B C 1
ATOM 2357 O O . THR B 1 40 ? 7.835 26.034 38.547 1.000 126.760 39 THR B O 1
ATOM 2361 N N . ILE B 1 41 ? 9.303 24.830 37.284 1.000 123.700 40 ILE B N 1
ATOM 2362 C CA . ILE B 1 41 ? 8.591 23.520 37.397 1.000 125.200 40 ILE B CA 1
ATOM 2363 C C . ILE B 1 41 ? 8.416 23.160 38.884 1.000 136.910 40 ILE B C 1
ATOM 2364 O O . ILE B 1 41 ? 7.254 22.939 39.319 1.000 117.540 40 ILE B O 1
ATOM 2369 N N . ASN B 1 42 ? 9.521 23.137 39.638 1.000 152.740 41 ASN B N 1
ATOM 2370 C CA . ASN B 1 42 ? 9.542 22.713 41.060 1.000 149.430 41 ASN B CA 1
ATOM 2371 C C . ASN B 1 42 ? 8.518 23.525 41.848 1.000 145.460 41 ASN B C 1
ATOM 2372 O O . ASN B 1 42 ? 7.816 22.901 42.661 1.000 134.510 41 ASN B O 1
ATOM 2377 N N . ARG B 1 43 ? 8.434 24.842 41.627 1.000 144.440 42 ARG B N 1
ATOM 2378 C CA . ARG B 1 43 ? 7.472 25.704 42.362 1.000 146.620 42 ARG B CA 1
ATOM 2379 C C . ARG B 1 43 ? 6.044 25.291 41.997 1.000 138.000 42 ARG B C 1
ATOM 2380 O O . ARG B 1 43 ? 5.176 25.335 42.904 1.000 125.280 42 ARG B O 1
ATOM 2388 N N . ILE B 1 44 ? 5.799 24.891 40.744 1.000 132.670 43 ILE B N 1
ATOM 2389 C CA . ILE B 1 44 ? 4.436 24.452 40.324 1.000 136.770 43 ILE B CA 1
ATOM 2390 C C . ILE B 1 44 ? 4.165 23.060 40.917 1.000 140.070 43 ILE B C 1
ATOM 2391 O O . ILE B 1 44 ? 3.047 22.852 41.443 1.000 120.710 43 ILE B O 1
ATOM 2396 N N . GLN B 1 45 ? 5.154 22.159 40.889 1.000 138.380 44 GLN B N 1
ATOM 2397 C CA . GLN B 1 45 ? 5.088 20.858 41.606 1.000 133.390 44 GLN B CA 1
ATOM 2398 C C . GLN B 1 45 ? 4.624 21.124 43.039 1.000 140.180 44 GLN B C 1
ATOM 2399 O O . GLN B 1 45 ? 3.629 20.505 43.437 1.000 130.600 44 GLN B O 1
ATOM 2405 N N . ASP B 1 46 ? 5.294 22.041 43.749 1.000 152.890 45 ASP B N 1
ATOM 2406 C CA . ASP B 1 46 ? 4.994 22.413 45.159 1.000 156.370 45 ASP B CA 1
ATOM 2407 C C . ASP B 1 46 ? 3.549 22.919 45.240 1.000 146.300 45 ASP B C 1
ATOM 2408 O O . ASP B 1 46 ? 2.818 22.478 46.150 1.000 149.330 45 ASP B O 1
ATOM 2413 N N . LEU B 1 47 ? 3.136 23.780 44.308 1.000 141.860 46 LEU B N 1
ATOM 2414 C CA . LEU B 1 47 ? 1.789 24.404 44.350 1.000 146.110 46 LEU B CA 1
ATOM 2415 C C . LEU B 1 47 ? 0.720 23.329 44.143 1.000 137.850 46 LEU B C 1
ATOM 2416 O O . LEU B 1 47 ? -0.331 23.405 44.795 1.000 138.250 46 LEU B O 1
ATOM 2421 N N . LEU B 1 48 ? 0.985 22.356 43.278 1.000 131.100 47 LEU B N 1
ATOM 2422 C CA . LEU B 1 48 ? 0.057 21.226 43.029 1.000 130.750 47 LEU B CA 1
ATOM 2423 C C . LEU B 1 48 ? -0.052 20.358 44.280 1.000 143.870 47 LEU B C 1
ATOM 2424 O O . LEU B 1 48 ? -1.178 19.951 44.611 1.000 144.630 47 LEU B O 1
ATOM 2429 N N . ALA B 1 49 ? 1.085 20.074 44.924 1.000 149.310 48 ALA B N 1
ATOM 2430 C CA . ALA B 1 49 ? 1.187 19.212 46.124 1.000 145.040 48 ALA B CA 1
ATOM 2431 C C . ALA B 1 49 ? 0.425 19.848 47.288 1.000 150.090 48 ALA B C 1
ATOM 2432 O O . ALA B 1 49 ? -0.326 19.132 47.991 1.000 153.560 48 ALA B O 1
ATOM 2434 N N . GLU B 1 50 ? 0.592 21.158 47.462 1.000 147.830 49 GLU B N 1
ATOM 2435 C CA . GLU B 1 50 ? -0.059 21.926 48.549 1.000 149.190 49 GLU B CA 1
ATOM 2436 C C . GLU B 1 50 ? -1.577 21.951 48.324 1.000 135.390 49 GLU B C 1
ATOM 2437 O O . GLU B 1 50 ? -2.283 22.224 49.295 1.000 147.850 49 GLU B O 1
ATOM 2443 N N . GLY B 1 51 ? -2.059 21.636 47.116 1.000 129.130 50 GLY B N 1
ATOM 2444 C CA . GLY B 1 51 ? -3.487 21.722 46.743 1.000 137.950 50 GLY B CA 1
ATOM 2445 C C . GLY B 1 51 ? -3.924 23.153 46.431 1.000 136.460 50 GLY B C 1
ATOM 2446 O O . GLY B 1 51 ? -5.128 23.476 46.612 1.000 121.120 50 GLY B O 1
ATOM 2447 N N . THR B 1 52 ? -2.982 23.973 45.949 1.000 150.680 51 THR B N 1
ATOM 2448 C CA . THR B 1 52 ? -3.155 25.422 45.661 1.000 136.900 51 THR B CA 1
ATOM 2449 C C . THR B 1 52 ? -3.791 25.614 44.276 1.000 128.530 51 THR B C 1
ATOM 2450 O O . THR B 1 52 ? -4.497 26.623 44.138 1.000 106.890 51 THR B O 1
ATOM 2454 N N . ILE B 1 53 ? -3.540 24.703 43.308 1.000 126.370 52 ILE B N 1
ATOM 2455 C CA . ILE B 1 53 ? -3.967 24.804 41.869 1.000 131.830 52 ILE B CA 1
ATOM 2456 C C . ILE B 1 53 ? -4.159 23.432 41.215 1.000 123.210 52 ILE B C 1
ATOM 2457 O O . ILE B 1 53 ? -3.286 22.570 41.353 1.000 115.940 52 ILE B O 1
ATOM 2462 N N . THR B 1 54 ? -5.198 23.290 40.399 1.000 120.600 53 THR B N 1
ATOM 2463 C CA . THR B 1 54 ? -5.548 21.996 39.775 1.000 116.090 53 THR B CA 1
ATOM 2464 C C . THR B 1 54 ? -5.002 21.961 38.345 1.000 113.310 53 THR B C 1
ATOM 2465 O O . THR B 1 54 ? -5.413 22.787 37.515 1.000 110.920 53 THR B O 1
ATOM 2469 N N . GLY B 1 55 ? -4.138 20.996 38.053 1.000 110.570 54 GLY B N 1
ATOM 2470 C CA . GLY B 1 55 ? -3.651 20.729 36.686 1.000 104.710 54 GLY B CA 1
ATOM 2471 C C . GLY B 1 55 ? -2.665 19.570 36.633 1.000 98.020 54 GLY B C 1
ATOM 2472 O O . GLY B 1 55 ? -2.568 18.807 37.591 1.000 108.400 54 GLY B O 1
ATOM 2473 N N . VAL B 1 56 ? -1.926 19.462 35.541 1.000 98.540 55 VAL B N 1
ATOM 2474 C CA . VAL B 1 56 ? -0.933 18.384 35.310 1.000 102.420 55 VAL B CA 1
ATOM 2475 C C . VAL B 1 56 ? 0.243 18.964 34.534 1.000 92.330 55 VAL B C 1
ATOM 2476 O O . VAL B 1 56 ? 0.068 19.951 33.812 1.000 91.020 55 VAL B O 1
ATOM 2480 N N . ILE B 1 57 ? 1.389 18.307 34.622 1.000 92.370 56 ILE B N 1
ATOM 2481 C CA . ILE B 1 57 ? 2.599 18.676 33.840 1.000 100.310 56 ILE B CA 1
ATOM 2482 C C . ILE B 1 57 ? 2.984 17.500 32.947 1.000 102.710 56 ILE B C 1
ATOM 2483 O O . ILE B 1 57 ? 3.249 16.452 33.477 1.000 113.500 56 ILE B O 1
ATOM 2488 N N . ASP B 1 58 ? 3.059 17.691 31.637 1.000 108.730 57 ASP B N 1
ATOM 2489 C CA . ASP B 1 58 ? 3.432 16.603 30.700 1.000 102.880 57 ASP B CA 1
ATOM 2490 C C . ASP B 1 58 ? 4.957 16.445 30.683 1.000 102.850 57 ASP B C 1
ATOM 2491 O O . ASP B 1 58 ? 5.651 17.227 31.325 1.000 99.660 57 ASP B O 1
ATOM 2496 N N . ASP B 1 59 ? 5.458 15.446 29.961 1.000 118.440 58 ASP B N 1
ATOM 2497 C CA . ASP B 1 59 ? 6.914 15.171 29.856 1.000 117.180 58 ASP B CA 1
ATOM 2498 C C . ASP B 1 59 ? 7.573 16.240 28.975 1.000 107.620 58 ASP B C 1
ATOM 2499 O O . ASP B 1 59 ? 8.759 16.496 29.169 1.000 100.410 58 ASP B O 1
ATOM 2504 N N . ARG B 1 60 ? 6.804 16.926 28.125 1.000 117.200 59 ARG B N 1
ATOM 2505 C CA . ARG B 1 60 ? 7.337 17.941 27.172 1.000 117.810 59 ARG B CA 1
ATOM 2506 C C . ARG B 1 60 ? 7.446 19.337 27.815 1.000 105.930 59 ARG B C 1
ATOM 2507 O O . ARG B 1 60 ? 7.770 20.257 27.090 1.000 94.090 59 ARG B O 1
ATOM 2515 N N . GLY B 1 61 ? 7.231 19.482 29.126 1.000 107.900 60 GLY B N 1
ATOM 2516 C CA . GLY B 1 61 ? 7.411 20.741 29.875 1.000 98.450 60 GLY B CA 1
ATOM 2517 C C . GLY B 1 61 ? 6.284 21.738 29.653 1.000 91.390 60 GLY B C 1
ATOM 2518 O O . GLY B 1 61 ? 6.535 22.941 29.732 1.000 89.350 60 GLY B O 1
ATOM 2519 N N . LYS B 1 62 ? 5.064 21.271 29.415 1.000 104.550 61 LYS B N 1
ATOM 2520 C CA . LYS B 1 62 ? 3.840 22.109 29.482 1.000 105.080 61 LYS B CA 1
ATOM 2521 C C . LYS B 1 62 ? 3.110 21.800 30.801 1.000 87.710 61 LYS B C 1
ATOM 2522 O O . LYS B 1 62 ? 3.022 20.632 31.195 1.000 85.200 61 LYS B O 1
ATOM 2528 N N . PHE B 1 63 ? 2.568 22.819 31.443 1.000 81.290 62 PHE B N 1
ATOM 2529 C CA . PHE B 1 63 ? 1.523 22.657 32.480 1.000 89.480 62 PHE B CA 1
ATOM 2530 C C . PHE B 1 63 ? 0.150 22.870 31.841 1.000 90.840 62 PHE B C 1
ATOM 2531 O O . PHE B 1 63 ? 0.011 23.774 31.002 1.000 97.950 62 PHE B O 1
ATOM 2539 N N . ILE B 1 64 ? -0.844 22.094 32.266 1.000 92.510 63 ILE B N 1
ATOM 2540 C CA . ILE B 1 64 ? -2.244 22.186 31.760 1.000 84.680 63 ILE B CA 1
ATOM 2541 C C . ILE B 1 64 ? -3.196 22.413 32.934 1.000 78.340 63 ILE B C 1
ATOM 2542 O O . ILE B 1 64 ? -3.359 21.513 33.759 1.000 83.900 63 ILE B O 1
ATOM 2547 N N . TYR B 1 65 ? -3.837 23.575 32.970 1.000 83.450 64 TYR B N 1
ATOM 2548 C CA . TYR B 1 65 ? -4.892 23.923 33.954 1.000 94.590 64 TYR B CA 1
ATOM 2549 C C . TYR B 1 65 ? -6.160 23.122 33.628 1.000 101.140 64 TYR B C 1
ATOM 2550 O O . TYR B 1 65 ? -6.571 23.016 32.438 1.000 97.690 64 TYR B O 1
ATOM 2559 N N . ILE B 1 66 ? -6.776 22.580 34.679 1.000 100.000 65 ILE B N 1
ATOM 2560 C CA . ILE B 1 66 ? -8.047 21.819 34.586 1.000 101.430 65 ILE B CA 1
ATOM 2561 C C . ILE B 1 66 ? -9.068 22.442 35.546 1.000 93.250 65 ILE B C 1
ATOM 2562 O O . ILE B 1 66 ? -8.798 22.517 36.740 1.000 98.920 65 ILE B O 1
ATOM 2567 N N . THR B 1 67 ? -10.210 22.875 35.023 1.000 88.190 66 THR B N 1
ATOM 2568 C CA . THR B 1 67 ? -11.310 23.473 35.807 1.000 91.480 66 THR B CA 1
ATOM 2569 C C . THR B 1 67 ? -12.076 22.424 36.599 1.000 97.030 66 THR B C 1
ATOM 2570 O O . THR B 1 67 ? -12.093 21.268 36.200 1.000 114.980 66 THR B O 1
ATOM 2574 N N . PRO B 1 68 ? -12.767 22.793 37.704 1.000 107.710 67 PRO B N 1
ATOM 2575 C CA . PRO B 1 68 ? -13.654 21.864 38.411 1.000 126.220 67 PRO B CA 1
ATOM 2576 C C . PRO B 1 68 ? -14.761 21.272 37.527 1.000 123.370 67 PRO B C 1
ATOM 2577 O O . PRO B 1 68 ? -15.157 20.156 37.774 1.000 111.980 67 PRO B O 1
ATOM 2581 N N . GLU B 1 69 ? -15.200 22.007 36.505 1.000 124.780 68 GLU B N 1
ATOM 2582 C CA . GLU B 1 69 ? -16.212 21.513 35.541 1.000 123.810 68 GLU B CA 1
ATOM 2583 C C . GLU B 1 69 ? -15.641 20.406 34.644 1.000 111.940 68 GLU B C 1
ATOM 2584 O O . GLU B 1 69 ? -16.382 19.477 34.311 1.000 120.650 68 GLU B O 1
ATOM 2590 N N . GLU B 1 70 ? -14.372 20.521 34.262 1.000 110.720 69 GLU B N 1
ATOM 2591 C CA . GLU B 1 70 ? -13.650 19.544 33.405 1.000 104.160 69 GLU B CA 1
ATOM 2592 C C . GLU B 1 70 ? -13.310 18.274 34.193 1.000 96.280 69 GLU B C 1
ATOM 2593 O O . GLU B 1 70 ? -13.436 17.192 33.617 1.000 108.130 69 GLU B O 1
ATOM 2599 N N . LEU B 1 71 ? -12.881 18.396 35.448 1.000 101.810 70 LEU B N 1
ATOM 2600 C CA . LEU B 1 71 ? -12.754 17.243 36.376 1.000 99.140 70 LEU B CA 1
ATOM 2601 C C . LEU B 1 71 ? -14.087 16.505 36.418 1.000 101.560 70 LEU B C 1
ATOM 2602 O O . LEU B 1 71 ? -14.073 15.286 36.202 1.000 112.370 70 LEU B O 1
ATOM 2607 N N . ALA B 1 72 ? -15.181 17.228 36.668 1.000 104.140 71 ALA B N 1
ATOM 2608 C CA . ALA B 1 72 ? -16.540 16.666 36.821 1.000 102.740 71 ALA B CA 1
ATOM 2609 C C . ALA B 1 72 ? -16.910 15.926 35.537 1.000 102.300 71 ALA B C 1
ATOM 2610 O O . ALA B 1 72 ? -17.506 14.841 35.651 1.000 106.990 71 ALA B O 1
ATOM 2612 N N . ALA B 1 73 ? -16.526 16.468 34.377 1.000 109.840 72 ALA B N 1
ATOM 2613 C CA . ALA B 1 73 ? -16.716 15.838 33.048 1.000 111.220 72 ALA B CA 1
ATOM 2614 C C . ALA B 1 73 ? -15.947 14.514 32.978 1.000 107.460 72 ALA B C 1
ATOM 2615 O O . ALA B 1 73 ? -16.503 13.561 32.415 1.000 118.800 72 ALA B O 1
ATOM 2617 N N . VAL B 1 74 ? -14.731 14.457 33.535 1.000 113.380 73 VAL B N 1
ATOM 2618 C CA . VAL B 1 74 ? -13.875 13.231 33.574 1.000 108.040 73 VAL B CA 1
ATOM 2619 C C . VAL B 1 74 ? -14.531 12.191 34.481 1.000 104.950 73 VAL B C 1
ATOM 2620 O O . VAL B 1 74 ? -14.705 11.071 34.029 1.000 127.950 73 VAL B O 1
ATOM 2624 N N . ALA B 1 75 ? -14.897 12.556 35.701 1.000 97.140 74 ALA B N 1
ATOM 2625 C CA . ALA B 1 75 ? -15.579 11.652 36.651 1.000 103.550 74 ALA B CA 1
ATOM 2626 C C . ALA B 1 75 ? -16.881 11.108 36.053 1.000 109.580 74 ALA B C 1
ATOM 2627 O O . ALA B 1 75 ? -17.114 9.916 36.204 1.000 122.650 74 ALA B O 1
ATOM 2629 N N . ASN B 1 76 ? -17.698 11.934 35.400 1.000 117.740 75 ASN B N 1
ATOM 2630 C CA . ASN B 1 76 ? -18.997 11.479 34.829 1.000 131.340 75 ASN B CA 1
ATOM 2631 C C . ASN B 1 76 ? -18.762 10.611 33.596 1.000 113.920 75 ASN B C 1
ATOM 2632 O O . ASN B 1 76 ? -19.560 9.706 33.361 1.000 116.390 75 ASN B O 1
ATOM 2637 N N . PHE B 1 77 ? -17.692 10.845 32.853 1.000 119.200 76 PHE B N 1
ATOM 2638 C CA . PHE B 1 77 ? -17.319 9.983 31.704 1.000 112.310 76 PHE B CA 1
ATOM 2639 C C . PHE B 1 77 ? -17.019 8.578 32.210 1.000 101.700 76 PHE B C 1
ATOM 2640 O O . PHE B 1 77 ? -17.458 7.625 31.598 1.000 126.730 76 PHE B O 1
ATOM 2648 N N . ILE B 1 78 ? -16.275 8.463 33.302 1.000 110.450 77 ILE B N 1
ATOM 2649 C CA . ILE B 1 78 ? -15.929 7.146 33.908 1.000 111.380 77 ILE B CA 1
ATOM 2650 C C . ILE B 1 78 ? -17.215 6.508 34.466 1.000 111.010 77 ILE B C 1
ATOM 2651 O O . ILE B 1 78 ? -17.399 5.322 34.239 1.000 124.460 77 ILE B O 1
ATOM 2656 N N . ARG B 1 79 ? -18.104 7.258 35.116 1.000 115.270 78 ARG B N 1
ATOM 2657 C CA . ARG B 1 79 ? -19.404 6.714 35.587 1.000 113.890 78 ARG B CA 1
ATOM 2658 C C . ARG B 1 79 ? -20.176 6.125 34.400 1.000 114.070 78 ARG B C 1
ATOM 2659 O O . ARG B 1 79 ? -20.563 4.964 34.513 1.000 112.340 78 ARG B O 1
ATOM 2667 N N . GLN B 1 80 ? -20.392 6.890 33.319 1.000 115.930 79 GLN B N 1
ATOM 2668 C CA . GLN B 1 80 ? -21.245 6.496 32.159 1.000 117.270 79 GLN B CA 1
ATOM 2669 C C . GLN B 1 80 ? -20.667 5.255 31.459 1.000 116.600 79 GLN B C 1
ATOM 2670 O O . GLN B 1 80 ? -21.456 4.429 30.976 1.000 119.490 79 GLN B O 1
ATOM 2676 N N . ARG B 1 81 ? -19.340 5.164 31.349 1.000 114.960 80 ARG B N 1
ATOM 2677 C CA . ARG B 1 81 ? -18.628 4.004 30.751 1.000 109.830 80 ARG B CA 1
ATOM 2678 C C . ARG B 1 81 ? -18.675 2.826 31.730 1.000 100.010 80 ARG B C 1
ATOM 2679 O O . ARG B 1 81 ? -18.694 1.712 31.258 1.000 105.870 80 ARG B O 1
ATOM 2687 N N . GLY B 1 82 ? -18.641 3.064 33.043 1.000 107.600 81 GLY B N 1
ATOM 2688 C CA . GLY B 1 82 ? -18.675 2.023 34.099 1.000 101.730 81 GLY B CA 1
ATOM 2689 C C . GLY B 1 82 ? -17.345 1.293 34.244 1.000 95.340 81 GLY B C 1
ATOM 2690 O O . GLY B 1 82 ? -16.803 1.182 35.360 1.000 101.910 81 GLY B O 1
ATOM 2691 N N . ARG B 1 83 ? -16.833 0.779 33.136 1.000 99.410 82 ARG B N 1
ATOM 2692 C CA . ARG B 1 83 ? -15.481 0.184 33.022 1.000 102.170 82 ARG B CA 1
ATOM 2693 C C . ARG B 1 83 ? -14.783 0.871 31.857 1.000 97.920 82 ARG B C 1
ATOM 2694 O O . ARG B 1 83 ? -15.419 1.048 30.829 1.000 96.180 82 ARG B O 1
ATOM 2702 N N . VAL B 1 84 ? -13.535 1.272 32.029 1.000 103.710 83 VAL B N 1
ATOM 2703 C CA . VAL B 1 84 ? -12.819 2.000 30.953 1.000 105.910 83 VAL B CA 1
ATOM 2704 C C . VAL B 1 84 ? -11.318 1.799 31.122 1.000 109.040 83 VAL B C 1
ATOM 2705 O O . VAL B 1 84 ? -10.838 1.798 32.286 1.000 92.710 83 VAL B O 1
ATOM 2709 N N . SER B 1 85 ? -10.628 1.626 29.990 1.000 118.610 84 SER B N 1
ATOM 2710 C CA . SER B 1 85 ? -9.154 1.484 29.925 1.000 112.100 84 SER B CA 1
ATOM 2711 C C . SER B 1 85 ? -8.532 2.872 30.010 1.000 104.920 84 SER B C 1
ATOM 2712 O O . SER B 1 85 ? -9.121 3.848 29.537 1.000 100.220 84 SER B O 1
ATOM 2715 N N . ILE B 1 86 ? -7.348 2.928 30.575 1.000 101.620 85 ILE B N 1
ATOM 2716 C CA . ILE B 1 86 ? -6.535 4.162 30.614 1.000 101.500 85 ILE B CA 1
ATOM 2717 C C . ILE B 1 86 ? -6.326 4.643 29.178 1.000 86.250 85 ILE B C 1
ATOM 2718 O O . ILE B 1 86 ? -6.425 5.835 28.955 1.000 92.340 85 ILE B O 1
ATOM 2723 N N . ALA B 1 87 ? -6.134 3.737 28.230 1.000 90.600 86 ALA B N 1
ATOM 2724 C CA . ALA B 1 87 ? -5.990 4.054 26.796 1.000 99.380 86 ALA B CA 1
ATOM 2725 C C . ALA B 1 87 ? -7.235 4.786 26.262 1.000 103.530 86 ALA B C 1
ATOM 2726 O O . ALA B 1 87 ? -7.058 5.732 25.474 1.000 110.440 86 ALA B O 1
ATOM 2728 N N . GLU B 1 88 ? -8.448 4.357 26.622 1.000 108.230 87 GLU B N 1
ATOM 2729 C CA . GLU B 1 88 ? -9.707 4.996 26.144 1.000 114.050 87 GLU B CA 1
ATOM 2730 C C . GLU B 1 88 ? -9.775 6.405 26.736 1.000 110.040 87 GLU B C 1
ATOM 2731 O O . GLU B 1 88 ? -10.155 7.346 25.997 1.000 100.570 87 GLU B O 1
ATOM 2737 N N . LEU B 1 89 ? -9.367 6.526 28.009 1.000 109.900 88 LEU B N 1
ATOM 2738 C CA . LEU B 1 89 ? -9.447 7.770 28.825 1.000 105.700 88 LEU B CA 1
ATOM 2739 C C . LEU B 1 89 ? -8.475 8.816 28.268 1.000 88.900 88 LEU B C 1
ATOM 2740 O O . LEU B 1 89 ? -8.836 9.982 28.217 1.000 105.190 88 LEU B O 1
ATOM 2745 N N . ALA B 1 90 ? -7.303 8.403 27.813 1.000 90.620 89 ALA B N 1
ATOM 2746 C CA . ALA B 1 90 ? -6.347 9.267 27.080 1.000 100.160 89 ALA B CA 1
ATOM 2747 C C . ALA B 1 90 ? -6.939 9.726 25.737 1.000 103.560 89 ALA B C 1
ATOM 2748 O O . ALA B 1 90 ? -6.777 10.919 25.410 1.000 109.390 89 ALA B O 1
ATOM 2750 N N . GLN B 1 91 ? -7.604 8.842 24.983 1.000 106.820 90 GLN B N 1
ATOM 2751 C CA . GLN B 1 91 ? -8.254 9.219 23.697 1.000 114.380 90 GLN B CA 1
ATOM 2752 C C . GLN B 1 91 ? -9.343 10.243 24.002 1.000 105.940 90 GLN B C 1
ATOM 2753 O O . GLN B 1 91 ? -9.335 11.314 23.386 1.000 103.500 90 GLN B O 1
ATOM 2759 N N . ALA B 1 92 ? -10.184 9.948 24.986 1.000 109.170 91 ALA B N 1
ATOM 2760 C CA . ALA B 1 92 ? -11.300 10.812 25.428 1.000 111.420 91 ALA B CA 1
ATOM 2761 C C . ALA B 1 92 ? -10.818 12.192 25.899 1.000 103.170 91 ALA B C 1
ATOM 2762 O O . ALA B 1 92 ? -11.609 13.150 25.814 1.000 99.450 91 ALA B O 1
ATOM 2764 N N . SER B 1 93 ? -9.580 12.287 26.387 1.000 110.290 92 SER B N 1
ATOM 2765 C CA . SER B 1 93 ? -9.064 13.442 27.164 1.000 105.570 92 SER B CA 1
ATOM 2766 C C . SER B 1 93 ? -9.364 14.768 26.468 1.000 105.900 92 SER B C 1
ATOM 2767 O O . SER B 1 93 ? -9.810 15.689 27.161 1.000 116.360 92 SER B O 1
ATOM 2770 N N . ASN B 1 94 ? -9.119 14.867 25.163 1.000 105.430 93 ASN B N 1
ATOM 2771 C CA . ASN B 1 94 ? -9.268 16.149 24.432 1.000 106.970 93 ASN B CA 1
ATOM 2772 C C . ASN B 1 94 ? -10.727 16.612 24.465 1.000 109.060 93 ASN B C 1
ATOM 2773 O O . ASN B 1 94 ? -10.937 17.825 24.574 1.000 108.770 93 ASN B O 1
ATOM 2778 N N . SER B 1 95 ? -11.688 15.690 24.375 1.000 117.120 94 SER B N 1
ATOM 2779 C CA . SER B 1 95 ? -13.141 15.988 24.431 1.000 112.750 94 SER B CA 1
ATOM 2780 C C . SER B 1 95 ? -13.564 16.417 25.839 1.000 103.050 94 SER B C 1
ATOM 2781 O O . SER B 1 95 ? -14.599 17.068 25.947 1.000 114.080 94 SER B O 1
ATOM 2784 N N . LEU B 1 96 ? -12.808 16.056 26.876 1.000 108.900 95 LEU B N 1
ATOM 2785 C CA . LEU B 1 96 ? -13.172 16.331 28.292 1.000 111.940 95 LEU B CA 1
ATOM 2786 C C . LEU B 1 96 ? -12.388 17.509 28.866 1.000 103.950 95 LEU B C 1
ATOM 2787 O O . LEU B 1 96 ? -12.823 18.005 29.914 1.000 116.800 95 LEU B O 1
ATOM 2792 N N . ILE B 1 97 ? -11.260 17.882 28.256 1.000 99.300 96 ILE B N 1
ATOM 2793 C CA . ILE B 1 97 ? -10.267 18.824 28.850 1.000 102.800 96 ILE B CA 1
ATOM 2794 C C . ILE B 1 97 ? -9.728 19.823 27.816 1.000 99.420 96 ILE B C 1
ATOM 2795 O O . ILE B 1 97 ? -9.033 20.758 28.219 1.000 106.740 96 ILE B O 1
ATOM 2800 N N . ALA B 1 98 ? -10.094 19.693 26.546 1.000 115.870 97 ALA B N 1
ATOM 2801 C CA . ALA B 1 98 ? -9.625 20.553 25.434 1.000 118.970 97 ALA B CA 1
ATOM 2802 C C . ALA B 1 98 ? -8.117 20.365 25.214 1.000 109.050 97 ALA B C 1
ATOM 2803 O O . ALA B 1 98 ? -7.518 21.204 24.541 1.000 120.770 97 ALA B O 1
ATOM 2805 N N . TRP B 1 99 ? -7.527 19.293 25.743 1.000 110.610 98 TRP B N 1
ATOM 2806 C CA . TRP B 1 99 ? -6.088 18.966 25.569 1.000 107.110 98 TRP B CA 1
ATOM 2807 C C . TRP B 1 99 ? -5.895 17.453 25.654 1.000 102.400 98 TRP B C 1
ATOM 2808 O O . TRP B 1 99 ? -6.458 16.828 26.575 1.000 96.470 98 TRP B O 1
ATOM 2819 N N . GLY B 1 100 ? -5.087 16.930 24.731 1.000 101.800 99 GLY B N 1
ATOM 2820 C CA . GLY B 1 100 ? -4.816 15.497 24.547 1.000 100.390 99 GLY B CA 1
ATOM 2821 C C . GLY B 1 100 ? -3.782 15.032 25.534 1.000 92.100 99 GLY B C 1
ATOM 2822 O O . GLY B 1 100 ? -2.636 15.394 25.345 1.000 102.070 99 GLY B O 1
ATOM 2823 N N . LEU B 1 101 ? -4.177 14.245 26.535 1.000 106.640 100 LEU B N 1
ATOM 2824 C CA . LEU B 1 101 ? -3.324 13.928 27.710 1.000 103.080 100 LEU B CA 1
ATOM 2825 C C . LEU B 1 101 ? -2.680 12.551 27.587 1.000 101.660 100 LEU B C 1
ATOM 2826 O O . LEU B 1 101 ? -3.325 11.621 27.096 1.000 106.230 100 LEU B O 1
ATOM 2831 N N . SER B 1 102 ? -1.445 12.470 28.079 1.000 112.080 101 SER B N 1
ATOM 2832 C CA . SER B 1 102 ? -0.662 11.231 28.251 1.000 97.710 101 SER B CA 1
ATOM 2833 C C . SER B 1 102 ? -1.396 10.360 29.266 1.000 109.660 101 SER B C 1
ATOM 2834 O O . SER B 1 102 ? -2.134 10.892 30.124 1.000 110.790 101 SER B O 1
ATOM 2837 N N . GLU B 1 103 ? -1.201 9.057 29.154 1.000 116.820 102 GLU B N 1
ATOM 2838 C CA . GLU B 1 103 ? -1.794 8.072 30.081 1.000 112.750 102 GLU B CA 1
ATOM 2839 C C . GLU B 1 103 ? -1.410 8.446 31.509 1.000 112.200 102 GLU B C 1
ATOM 2840 O O . GLU B 1 103 ? -2.323 8.468 32.336 1.000 105.340 102 GLU B O 1
ATOM 2846 N N . ARG B 1 104 ? -0.126 8.749 31.759 1.000 116.510 103 ARG B N 1
ATOM 2847 C CA . ARG B 1 104 ? 0.381 9.214 33.080 1.000 113.250 103 ARG B CA 1
ATOM 2848 C C . ARG B 1 104 ? -0.544 10.327 33.602 1.000 119.960 103 ARG B C 1
ATOM 2849 O O . ARG B 1 104 ? -1.010 10.218 34.767 1.000 99.650 103 ARG B O 1
ATOM 2857 N N . ASN B 1 105 ? -0.803 11.353 32.775 1.000 120.820 104 ASN B N 1
ATOM 2858 C CA . ASN B 1 105 ? -1.518 12.594 33.177 1.000 112.420 104 ASN B CA 1
ATOM 2859 C C . ASN B 1 105 ? -2.940 12.195 33.585 1.000 110.270 104 ASN B C 1
ATOM 2860 O O . ASN B 1 105 ? -3.408 12.672 34.631 1.000 97.280 104 ASN B O 1
ATOM 2865 N N . CYS B 1 106 ? -3.571 11.307 32.814 1.000 105.250 105 CYS B N 1
ATOM 2866 C CA . CYS B 1 106 ? -4.930 10.794 33.099 1.000 98.930 105 CYS B CA 1
ATOM 2867 C C . CYS B 1 106 ? -4.955 10.123 34.478 1.000 95.860 105 CYS B C 1
ATOM 2868 O O . CYS B 1 106 ? -5.933 10.329 35.232 1.000 89.020 105 CYS B O 1
ATOM 2871 N N . ILE B 1 107 ? -3.915 9.353 34.805 1.000 106.960 106 ILE B N 1
ATOM 2872 C CA . ILE B 1 107 ? -3.818 8.637 36.110 1.000 113.580 106 ILE B CA 1
ATOM 2873 C C . ILE B 1 107 ? -3.756 9.704 37.207 1.000 103.670 106 ILE B C 1
ATOM 2874 O O . ILE B 1 107 ? -4.496 9.577 38.194 1.000 95.200 106 ILE B O 1
ATOM 2879 N N . GLU B 1 108 ? -2.960 10.754 36.994 1.000 103.240 107 GLU B N 1
ATOM 2880 C CA . GLU B 1 108 ? -2.735 11.820 38.001 1.000 99.250 107 GLU B CA 1
ATOM 2881 C C . GLU B 1 108 ? -4.081 12.473 38.308 1.000 91.000 107 GLU B C 1
ATOM 2882 O O . GLU B 1 108 ? -4.336 12.769 39.473 1.000 97.450 107 GLU B O 1
ATOM 2888 N N . ILE B 1 109 ? -4.930 12.634 37.297 1.000 92.000 108 ILE B N 1
ATOM 2889 C CA . ILE B 1 109 ? -6.280 13.258 37.438 1.000 97.010 108 ILE B CA 1
ATOM 2890 C C . ILE B 1 109 ? -7.195 12.314 38.201 1.000 96.800 108 ILE B C 1
ATOM 2891 O O . ILE B 1 109 ? -7.919 12.773 39.103 1.000 94.160 108 ILE B O 1
ATOM 2896 N N . VAL B 1 110 ? -7.192 11.047 37.819 1.000 105.500 109 VAL B N 1
ATOM 2897 C CA . VAL B 1 110 ? -8.082 10.067 38.489 1.000 107.820 109 VAL B CA 1
ATOM 2898 C C . VAL B 1 110 ? -7.692 10.023 39.973 1.000 104.420 109 VAL B C 1
ATOM 2899 O O . VAL B 1 110 ? -8.604 10.130 40.796 1.000 97.290 109 VAL B O 1
ATOM 2903 N N . ASN B 1 111 ? -6.393 9.971 40.287 1.000 103.840 110 ASN B N 1
ATOM 2904 C CA . ASN B 1 111 ? -5.881 9.879 41.677 1.000 104.280 110 ASN B CA 1
ATOM 2905 C C . ASN B 1 111 ? -6.305 11.118 42.470 1.000 108.310 110 ASN B C 1
ATOM 2906 O O . ASN B 1 111 ? -6.606 10.962 43.677 1.000 106.860 110 ASN B O 1
ATOM 2911 N N . LYS B 1 112 ? -6.339 12.289 41.824 1.000 110.940 111 LYS B N 1
ATOM 2912 C CA . LYS B 1 112 ? -6.845 13.551 42.428 1.000 112.210 111 LYS B CA 1
ATOM 2913 C C . LYS B 1 112 ? -8.326 13.363 42.788 1.000 116.790 111 LYS B C 1
ATOM 2914 O O . LYS B 1 112 ? -8.699 13.613 43.958 1.000 111.760 111 LYS B O 1
ATOM 2920 N N . LEU B 1 113 ? -9.142 12.936 41.819 1.000 118.490 112 LEU B N 1
ATOM 2921 C CA . LEU B 1 113 ? -10.609 12.761 41.982 1.000 112.150 112 LEU B CA 1
ATOM 2922 C C . LEU B 1 113 ? -10.910 11.795 43.132 1.000 107.850 112 LEU B C 1
ATOM 2923 O O . LEU B 1 113 ? -11.862 12.054 43.883 1.000 100.900 112 LEU B O 1
ATOM 2928 N N . ILE B 1 114 ? -10.134 10.715 43.237 1.000 116.830 113 ILE B N 1
ATOM 2929 C CA . ILE B 1 114 ? -10.221 9.704 44.329 1.000 117.290 113 ILE B CA 1
ATOM 2930 C C . ILE B 1 114 ? -9.975 10.395 45.666 1.000 115.690 113 ILE B C 1
ATOM 2931 O O . ILE B 1 114 ? -10.873 10.334 46.525 1.000 99.150 113 ILE B O 1
ATOM 2936 N N . ALA B 1 115 ? -8.805 11.019 45.817 1.000 116.620 114 ALA B N 1
ATOM 2937 C CA . ALA B 1 115 ? -8.389 11.760 47.031 1.000 122.060 114 ALA B CA 1
ATOM 2938 C C . ALA B 1 115 ? -9.439 12.824 47.424 1.000 127.840 114 ALA B C 1
ATOM 2939 O O . ALA B 1 115 ? -9.773 12.915 48.607 1.000 120.600 114 ALA B O 1
ATOM 2941 N N . GLN B 1 116 ? -9.983 13.594 46.480 1.000 128.310 115 GLN B N 1
ATOM 2942 C CA . GLN B 1 116 ? -10.999 14.638 46.781 1.000 118.860 115 GLN B CA 1
ATOM 2943 C C . GLN B 1 116 ? -12.385 14.020 46.973 1.000 118.980 115 GLN B C 1
ATOM 2944 O O . GLN B 1 116 ? -13.327 14.775 47.193 1.000 117.810 115 GLN B O 1
ATOM 2950 N N . LYS B 1 117 ? -12.496 12.699 46.870 1.000 129.560 116 LYS B N 1
ATOM 2951 C CA . LYS B 1 117 ? -13.749 11.927 47.067 1.000 128.850 116 LYS B CA 1
ATOM 2952 C C . LYS B 1 117 ? -14.842 12.420 46.112 1.000 122.800 116 LYS B C 1
ATOM 2953 O O . LYS B 1 117 ? -15.993 12.465 46.536 1.000 120.070 116 LYS B O 1
ATOM 2959 N N . GLN B 1 118 ? -14.493 12.735 44.863 1.000 127.420 117 GLN B N 1
ATOM 2960 C CA . GLN B 1 118 ? -15.462 13.138 43.808 1.000 130.440 117 GLN B CA 1
ATOM 2961 C C . GLN B 1 118 ? -15.716 11.968 42.850 1.000 122.750 117 GLN B C 1
ATOM 2962 O O . GLN B 1 118 ? -16.608 12.081 41.997 1.000 127.890 117 GLN B O 1
ATOM 2968 N N . LEU B 1 119 ? -14.953 10.886 42.989 1.000 130.270 118 LEU B N 1
ATOM 2969 C CA . LEU B 1 119 ? -15.059 9.673 42.142 1.000 121.450 118 LEU B CA 1
ATOM 2970 C C . LEU B 1 119 ? -14.703 8.447 42.972 1.000 109.110 118 LEU B C 1
ATOM 2971 O O . LEU B 1 119 ? -13.827 8.539 43.841 1.000 99.730 118 LEU B O 1
ATOM 2976 N N . GLU B 1 120 ? -15.341 7.333 42.652 1.000 110.580 119 GLU B N 1
ATOM 2977 C CA . GLU B 1 120 ? -15.133 6.046 43.347 1.000 116.890 119 GLU B CA 1
ATOM 2978 C C . GLU B 1 120 ? -14.817 4.981 42.288 1.000 106.970 119 GLU B C 1
ATOM 2979 O O . GLU B 1 120 ? -15.731 4.598 41.545 1.000 96.880 119 GLU B O 1
ATOM 2985 N N . VAL B 1 121 ? -13.551 4.555 42.191 1.000 102.950 120 VAL B N 1
ATOM 2986 C CA . VAL B 1 121 ? -13.088 3.521 41.213 1.000 106.370 120 VAL B CA 1
ATOM 2987 C C . VAL B 1 121 ? -12.013 2.630 41.824 1.000 105.100 120 VAL B C 1
ATOM 2988 O O . VAL B 1 121 ? -11.458 2.999 42.879 1.000 105.240 120 VAL B O 1
ATOM 2992 N N . VAL B 1 122 ? -11.735 1.514 41.142 1.000 108.510 121 VAL B N 1
ATOM 2993 C CA . VAL B 1 122 ? -10.666 0.550 41.523 1.000 107.410 121 VAL B CA 1
ATOM 2994 C C . VAL B 1 122 ? -9.895 0.102 40.274 1.000 107.780 121 VAL B C 1
ATOM 2995 O O . VAL B 1 122 ? -10.487 0.046 39.139 1.000 88.750 121 VAL B O 1
ATOM 2999 N N . HIS B 1 123 ? -8.613 -0.208 40.511 1.000 112.560 122 HIS B N 1
ATOM 3000 C CA . HIS B 1 123 ? -7.627 -0.701 39.516 1.000 117.190 122 HIS B CA 1
ATOM 3001 C C . HIS B 1 123 ? -7.959 -2.160 39.190 1.000 113.220 122 HIS B C 1
ATOM 3002 O O . HIS B 1 123 ? -8.152 -2.965 40.111 1.000 112.160 122 HIS B O 1
ATOM 3009 N N . THR B 1 124 ? -8.044 -2.506 37.918 1.000 113.820 123 THR B N 1
ATOM 3010 C CA . THR B 1 124 ? -7.973 -3.925 37.515 1.000 113.000 123 THR B CA 1
ATOM 3011 C C . THR B 1 124 ? -6.581 -4.434 37.896 1.000 107.860 123 THR B C 1
ATOM 3012 O O . THR B 1 124 ? -5.697 -3.602 38.102 1.000 116.460 123 THR B O 1
ATOM 3016 N N . LEU B 1 125 ? -6.409 -5.754 37.951 1.000 123.630 124 LEU B N 1
ATOM 3017 C CA . LEU B 1 125 ? -5.166 -6.452 38.384 1.000 132.610 124 LEU B CA 1
ATOM 3018 C C . LEU B 1 125 ? -4.062 -6.377 37.316 1.000 128.290 124 LEU B C 1
ATOM 3019 O O . LEU B 1 125 ? -2.893 -6.562 37.680 1.000 134.440 124 LEU B O 1
ATOM 3024 N N . ASP B 1 126 ? -4.415 -6.159 36.047 1.000 112.190 125 ASP B N 1
ATOM 3025 C CA . ASP B 1 126 ? -3.457 -5.862 34.946 1.000 116.100 125 ASP B CA 1
ATOM 3026 C C . ASP B 1 126 ? -2.999 -4.396 35.037 1.000 121.330 125 ASP B C 1
ATOM 3027 O O . ASP B 1 126 ? -2.060 -4.048 34.300 1.000 134.820 125 ASP B O 1
ATOM 3032 N N . GLY B 1 127 ? -3.650 -3.584 35.885 1.000 115.890 126 GLY B N 1
ATOM 3033 C CA . GLY B 1 127 ? -3.380 -2.148 36.100 1.000 102.010 126 GLY B CA 1
ATOM 3034 C C . GLY B 1 127 ? -3.871 -1.265 34.958 1.000 98.340 126 GLY B C 1
ATOM 3035 O O . GLY B 1 127 ? -3.644 -0.055 35.048 1.000 105.720 126 GLY B O 1
ATOM 3036 N N . LYS B 1 128 ? -4.544 -1.832 33.946 1.000 103.710 127 LYS B N 1
ATOM 3037 C CA . LYS B 1 128 ? -4.809 -1.209 32.616 1.000 102.730 127 LYS B CA 1
ATOM 3038 C C . LYS B 1 128 ? -6.213 -0.582 32.527 1.000 101.050 127 LYS B C 1
ATOM 3039 O O . LYS B 1 128 ? -6.439 0.208 31.589 1.000 96.900 127 LYS B O 1
ATOM 3045 N N . GLU B 1 129 ? -7.143 -0.916 33.425 1.000 112.200 128 GLU B N 1
ATOM 3046 C CA . GLU B 1 129 ? -8.535 -0.381 33.383 1.000 104.200 128 GLU B CA 1
ATOM 3047 C C . GLU B 1 129 ? -8.918 0.173 34.759 1.000 101.360 128 GLU B C 1
ATOM 3048 O O . GLU B 1 129 ? -8.303 -0.221 35.785 1.000 93.840 128 GLU B O 1
ATOM 3054 N N . TYR B 1 130 ? -9.864 1.108 34.751 1.000 103.050 129 TYR B N 1
ATOM 3055 C CA . TYR B 1 130 ? -10.573 1.615 35.947 1.000 107.170 129 TYR B CA 1
ATOM 3056 C C . TYR B 1 130 ? -11.972 1.024 35.871 1.000 102.600 129 TYR B C 1
ATOM 3057 O O . TYR B 1 130 ? -12.506 0.941 34.756 1.000 91.970 129 TYR B O 1
ATOM 3066 N N . ILE B 1 131 ? -12.519 0.597 37.005 1.000 106.540 130 ILE B N 1
ATOM 3067 C CA . ILE B 1 131 ? -13.927 0.126 37.074 1.000 102.490 130 ILE B CA 1
ATOM 3068 C C . ILE B 1 131 ? -14.581 0.691 38.326 1.000 99.560 130 ILE B C 1
ATOM 3069 O O . ILE B 1 131 ? -13.900 0.681 39.382 1.000 93.260 130 ILE B O 1
ATOM 3074 N N . THR B 1 132 ? -15.837 1.139 38.176 1.000 104.580 131 THR B N 1
ATOM 3075 C CA . THR B 1 132 ? -16.732 1.667 39.245 1.000 107.590 131 THR B CA 1
ATOM 3076 C C . THR B 1 132 ? -17.330 0.507 40.033 1.000 96.880 131 THR B C 1
ATOM 3077 O O . THR B 1 132 ? -17.595 -0.554 39.485 1.000 109.840 131 THR B O 1
ATOM 3081 N N . PRO B 1 133 ? -17.601 0.678 41.340 1.000 102.530 132 PRO B N 1
ATOM 3082 C CA . PRO B 1 133 ? -18.198 -0.387 42.145 1.000 105.630 132 PRO B CA 1
ATOM 3083 C C . PRO B 1 133 ? -19.652 -0.651 41.729 1.000 103.500 132 PRO B C 1
ATOM 3084 O O . PRO B 1 133 ? -20.190 -1.709 42.028 1.000 92.300 132 PRO B O 1
ATOM 3088 N N . ALA B 1 134 ? -20.259 0.330 41.062 1.000 113.060 133 ALA B N 1
ATOM 3089 C CA . ALA B 1 134 ? -21.575 0.195 40.408 1.000 123.090 133 ALA B CA 1
ATOM 3090 C C . ALA B 1 134 ? -21.445 -0.799 39.248 1.000 110.590 133 ALA B C 1
ATOM 3091 O O . ALA B 1 134 ? -22.288 -1.688 39.101 1.000 116.890 133 ALA B O 1
ATOM 3093 N N . GLN B 1 135 ? -20.383 -0.669 38.469 1.000 106.440 134 GLN B N 1
ATOM 3094 C CA . GLN B 1 135 ? -20.139 -1.533 37.298 1.000 106.650 134 GLN B CA 1
ATOM 3095 C C . GLN B 1 135 ? -19.724 -2.927 37.754 1.000 97.870 134 GLN B C 1
ATOM 3096 O O . GLN B 1 135 ? -20.113 -3.874 37.079 1.000 118.030 134 GLN B O 1
ATOM 3102 N N . ILE B 1 136 ? -18.985 -3.060 38.852 1.000 101.770 135 ILE B N 1
ATOM 3103 C CA . ILE B 1 136 ? -18.662 -4.401 39.427 1.000 106.310 135 ILE B CA 1
ATOM 3104 C C . ILE B 1 136 ? -19.960 -5.156 39.752 1.000 113.700 135 ILE B C 1
ATOM 3105 O O . ILE B 1 136 ? -20.077 -6.303 39.302 1.000 126.520 135 ILE B O 1
ATOM 3110 N N . SER B 1 137 ? -20.904 -4.551 40.484 1.000 122.440 136 SER B N 1
ATOM 3111 C CA . SER B 1 137 ? -22.228 -5.164 40.781 1.000 122.680 136 SER B CA 1
ATOM 3112 C C . SER B 1 137 ? -22.885 -5.638 39.481 1.000 122.490 136 SER B C 1
ATOM 3113 O O . SER B 1 137 ? -23.297 -6.787 39.442 1.000 121.630 136 SER B O 1
ATOM 3116 N N . LYS B 1 138 ? -22.940 -4.779 38.462 1.000 119.910 137 LYS B N 1
ATOM 3117 C CA . LYS B 1 138 ? -23.502 -5.084 37.122 1.000 117.540 137 LYS B CA 1
ATOM 3118 C C . LYS B 1 138 ? -22.794 -6.296 36.508 1.000 119.560 137 LYS B C 1
ATOM 3119 O O . LYS B 1 138 ? -23.494 -7.153 35.968 1.000 142.700 137 LYS B O 1
ATOM 3125 N N . GLU B 1 139 ? -21.464 -6.368 36.566 1.000 122.810 138 GLU B N 1
ATOM 3126 C CA . GLU B 1 139 ? -20.687 -7.469 35.934 1.000 118.860 138 GLU B CA 1
ATOM 3127 C C . GLU B 1 139 ? -20.835 -8.742 36.760 1.000 111.180 138 GLU B C 1
ATOM 3128 O O . GLU B 1 139 ? -20.781 -9.814 36.163 1.000 137.740 138 GLU B O 1
ATOM 3134 N N . MET B 1 140 ? -21.014 -8.626 38.072 1.000 109.550 139 MET B N 1
ATOM 3135 C CA . MET B 1 140 ? -21.370 -9.781 38.935 1.000 110.820 139 MET B CA 1
ATOM 3136 C C . MET B 1 140 ? -22.732 -10.324 38.480 1.000 118.850 139 MET B C 1
ATOM 3137 O O . MET B 1 140 ? -22.797 -11.541 38.216 1.000 115.050 139 MET B O 1
ATOM 3142 N N . ARG B 1 141 ? -23.751 -9.456 38.325 1.000 127.650 140 ARG B N 1
ATOM 3143 C CA . ARG B 1 141 ? -25.135 -9.845 37.913 1.000 118.260 140 ARG B CA 1
ATOM 3144 C C . ARG B 1 141 ? -25.070 -10.530 36.540 1.000 109.680 140 ARG B C 1
ATOM 3145 O O . ARG B 1 141 ? -25.633 -11.630 36.382 1.000 133.490 140 ARG B O 1
ATOM 3153 N N . ASP B 1 142 ? -24.387 -9.918 35.580 1.000 118.580 141 ASP B N 1
ATOM 3154 C CA . ASP B 1 142 ? -24.298 -10.458 34.202 1.000 127.570 141 ASP B CA 1
ATOM 3155 C C . ASP B 1 142 ? -23.702 -11.871 34.251 1.000 120.000 141 ASP B C 1
ATOM 3156 O O . ASP B 1 142 ? -24.294 -12.753 33.624 1.000 129.690 141 ASP B O 1
ATOM 3161 N N . GLU B 1 143 ? -22.608 -12.079 34.993 1.000 118.120 142 GLU B N 1
ATOM 3162 C CA . GLU B 1 143 ? -21.868 -13.371 35.065 1.000 120.150 142 GLU B CA 1
ATOM 3163 C C . GLU B 1 143 ? -22.623 -14.403 35.900 1.000 111.720 142 GLU B C 1
ATOM 3164 O O . GLU B 1 143 ? -22.397 -15.609 35.668 1.000 120.290 142 GLU B O 1
ATOM 3170 N N . LEU B 1 144 ? -23.446 -13.959 36.850 1.000 113.660 143 LEU B N 1
ATOM 3171 C CA . LEU B 1 144 ? -24.379 -14.849 37.583 1.000 119.940 143 LEU B CA 1
ATOM 3172 C C . LEU B 1 144 ? -25.420 -15.425 36.612 1.000 124.120 143 LEU B C 1
ATOM 3173 O O . LEU B 1 144 ? -25.485 -16.658 36.521 1.000 126.750 143 LEU B O 1
ATOM 3178 N N . HIS B 1 145 ? -26.213 -14.572 35.943 1.000 133.200 144 HIS B N 1
ATOM 3179 C CA . HIS B 1 145 ? -27.320 -14.976 35.031 1.000 131.300 144 HIS B CA 1
ATOM 3180 C C . HIS B 1 145 ? -26.716 -15.797 33.884 1.000 132.790 144 HIS B C 1
ATOM 3181 O O . HIS B 1 145 ? -27.362 -16.781 33.482 1.000 137.790 144 HIS B O 1
ATOM 3188 N N . VAL B 1 146 ? -25.506 -15.433 33.428 1.000 148.770 145 VAL B N 1
ATOM 3189 C CA . VAL B 1 146 ? -24.745 -16.138 32.348 1.000 136.810 145 VAL B CA 1
ATOM 3190 C C . VAL B 1 146 ? -24.385 -17.536 32.838 1.000 117.280 145 VAL B C 1
ATOM 3191 O O . VAL B 1 146 ? -24.807 -18.468 32.182 1.000 139.340 145 VAL B O 1
ATOM 3195 N N . ARG B 1 147 ? -23.687 -17.677 33.961 1.000 112.490 146 ARG B N 1
ATOM 3196 C CA . ARG B 1 147 ? -23.211 -19.003 34.444 1.000 112.290 146 ARG B CA 1
ATOM 3197 C C . ARG B 1 147 ? -24.327 -19.838 35.114 1.000 115.520 146 ARG B C 1
ATOM 3198 O O . ARG B 1 147 ? -23.984 -20.781 35.841 1.000 103.980 146 ARG B O 1
ATOM 3206 N N . GLY B 1 148 ? -25.609 -19.536 34.867 1.000 128.660 147 GLY B N 1
ATOM 3207 C CA . GLY B 1 148 ? -26.765 -20.420 35.132 1.000 117.410 147 GLY B CA 1
ATOM 3208 C C . GLY B 1 148 ? -27.568 -20.054 36.369 1.000 110.660 147 GLY B C 1
ATOM 3209 O O . GLY B 1 148 ? -28.646 -20.605 36.528 1.000 110.480 147 GLY B O 1
A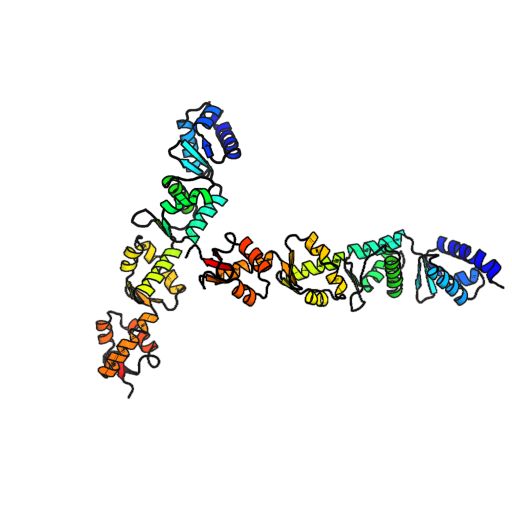TOM 3210 N N . GLY B 1 149 ? -27.074 -19.153 37.215 1.000 126.190 148 GLY B N 1
ATOM 3211 C CA . GLY B 1 149 ? -27.768 -18.698 38.439 1.000 114.070 148 GLY B CA 1
ATOM 3212 C C . GLY B 1 149 ? -27.114 -19.170 39.741 1.000 101.370 148 GLY B C 1
ATOM 3213 O O . GLY B 1 149 ? -27.577 -18.744 40.798 1.000 88.590 148 GLY B O 1
ATOM 3214 N N . ARG B 1 150 ? -26.091 -20.032 39.699 1.000 103.010 149 ARG B N 1
ATOM 3215 C CA . ARG B 1 150 ? -25.255 -20.345 40.891 1.000 95.900 149 ARG B CA 1
ATOM 3216 C C . ARG B 1 150 ? -23.780 -20.208 40.523 1.000 108.340 149 ARG B C 1
ATOM 3217 O O . ARG B 1 150 ? -23.339 -20.870 39.578 1.000 144.860 149 ARG B O 1
ATOM 3225 N N . VAL B 1 151 ? -23.043 -19.406 41.284 1.000 117.290 150 VAL B N 1
ATOM 3226 C CA . VAL B 1 151 ? -21.610 -19.117 41.015 1.000 117.820 150 VAL B CA 1
ATOM 3227 C C . VAL B 1 151 ? -20.906 -18.785 42.336 1.000 112.650 150 VAL B C 1
ATOM 3228 O O . VAL B 1 151 ? -21.552 -18.165 43.196 1.000 109.750 150 VAL B O 1
ATOM 3232 N N . ASN B 1 152 ? -19.647 -19.208 42.492 1.000 108.500 151 ASN B N 1
ATOM 3233 C CA . ASN B 1 152 ? -18.787 -18.845 43.654 1.000 114.200 151 ASN B CA 1
ATOM 3234 C C . ASN B 1 152 ? -18.310 -17.397 43.507 1.000 121.140 151 ASN B C 1
ATOM 3235 O O . ASN B 1 152 ? -18.143 -16.915 42.372 1.000 118.010 151 ASN B O 1
ATOM 3240 N N . ILE B 1 153 ? -18.065 -16.731 44.624 1.000 123.480 152 ILE B N 1
ATOM 3241 C CA . ILE B 1 153 ? -17.535 -15.346 44.612 1.000 124.790 152 ILE B CA 1
ATO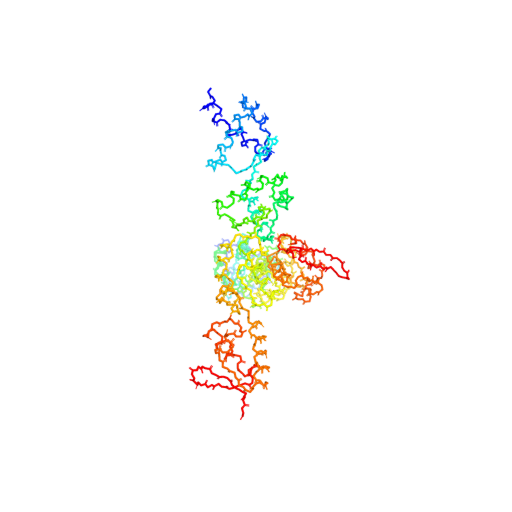M 3242 C C . ILE B 1 153 ? -16.123 -15.383 44.020 1.000 114.070 152 ILE B C 1
ATOM 3243 O O . ILE B 1 153 ? -15.823 -14.538 43.173 1.000 111.830 152 ILE B O 1
ATOM 3248 N N . VAL B 1 154 ? -15.320 -16.382 44.374 1.000 112.730 153 VAL B N 1
ATOM 3249 C CA . VAL B 1 154 ? -13.908 -16.495 43.898 1.000 113.400 153 VAL B CA 1
ATOM 3250 C C . VAL B 1 154 ? -13.863 -16.659 42.363 1.000 108.190 153 VAL B C 1
ATOM 3251 O O . VAL B 1 154 ? -12.923 -16.151 41.753 1.000 108.360 153 VAL B O 1
ATOM 3255 N N . ASP B 1 155 ? -14.857 -17.291 41.742 1.000 116.860 154 ASP B N 1
ATOM 3256 C CA . ASP B 1 155 ? -14.977 -17.387 40.262 1.000 114.170 154 ASP B CA 1
ATOM 3257 C C . ASP B 1 155 ? -15.259 -16.009 39.646 1.000 112.430 154 ASP B C 1
ATOM 3258 O O . ASP B 1 155 ? -14.776 -15.792 38.535 1.000 117.740 154 ASP B O 1
ATOM 3263 N N . LEU B 1 156 ? -16.035 -15.136 40.313 1.000 116.900 155 LEU B N 1
ATOM 3264 C CA . LEU B 1 156 ? -16.348 -13.750 39.844 1.000 114.770 155 LEU B CA 1
ATOM 3265 C C . LEU B 1 156 ? -15.093 -12.875 39.900 1.000 110.130 155 LEU B C 1
ATOM 3266 O O . LEU B 1 156 ? -14.970 -11.950 39.070 1.000 98.390 155 LEU B O 1
ATOM 3271 N N . GLN B 1 157 ? -14.234 -13.131 40.887 1.000 117.200 156 GLN B N 1
ATOM 3272 C CA . GLN B 1 157 ? -12.971 -12.391 41.124 1.000 117.990 156 GLN B CA 1
ATOM 3273 C C . GLN B 1 157 ? -12.091 -12.466 39.872 1.000 117.390 156 GLN B C 1
ATOM 3274 O O . GLN B 1 157 ? -11.852 -11.417 39.258 1.000 113.250 156 GLN B O 1
ATOM 3280 N N . GLN B 1 158 ? -11.657 -13.658 39.484 1.000 127.360 157 GLN B N 1
ATOM 3281 C CA . GLN B 1 158 ? -10.781 -13.823 38.295 1.000 126.850 157 GLN B CA 1
ATOM 3282 C C . GLN B 1 158 ? -11.499 -13.303 37.042 1.000 110.160 157 GLN B C 1
ATOM 3283 O O . GLN B 1 158 ? -10.810 -12.703 36.254 1.000 112.240 157 GLN B O 1
ATOM 3289 N N . VAL B 1 159 ? -12.818 -13.481 36.881 1.000 108.170 158 VAL B N 1
ATOM 3290 C CA . VAL B 1 159 ? -13.589 -13.045 35.668 1.000 112.970 158 VAL B CA 1
ATOM 3291 C C . VAL B 1 159 ? -13.561 -11.511 35.564 1.000 106.640 158 VAL B C 1
ATOM 3292 O O . VAL B 1 159 ? -13.383 -10.991 34.474 1.000 112.830 158 VAL B O 1
ATOM 3296 N N . ILE B 1 160 ? -13.797 -10.791 36.650 1.000 115.330 159 ILE B N 1
ATOM 3297 C CA . ILE B 1 160 ? -13.934 -9.308 36.591 1.000 115.180 159 ILE B CA 1
ATOM 3298 C C . ILE B 1 160 ? -12.549 -8.668 36.662 1.000 109.850 159 ILE B C 1
ATOM 3299 O O . ILE B 1 160 ? -12.473 -7.474 36.404 1.000 115.330 159 ILE B O 1
ATOM 3304 N N . ASN B 1 161 ? -11.521 -9.430 37.028 1.000 109.690 160 ASN B N 1
ATOM 3305 C CA . ASN B 1 161 ? -10.091 -9.029 36.950 1.000 115.800 160 ASN B CA 1
ATOM 3306 C C . ASN B 1 161 ? -9.829 -7.920 37.967 1.000 107.550 160 ASN B C 1
ATOM 3307 O O . ASN B 1 161 ? -9.168 -6.940 37.616 1.000 137.620 160 ASN B O 1
ATOM 3312 N N . VAL B 1 162 ? -10.314 -8.081 39.192 1.000 106.350 161 VAL B N 1
ATOM 3313 C CA . VAL B 1 162 ? -10.177 -7.049 40.266 1.000 109.070 161 VAL B CA 1
ATOM 3314 C C . VAL B 1 162 ? -9.923 -7.740 41.624 1.000 98.770 161 VAL B C 1
ATOM 3315 O O . VAL B 1 162 ? -10.326 -8.885 41.780 1.000 111.700 161 VAL B O 1
ATOM 3319 N N . ASP B 1 163 ? -9.222 -7.126 42.577 1.000 102.070 162 ASP B N 1
ATOM 3320 C CA . ASP B 1 163 ? -8.959 -7.792 43.886 1.000 115.520 162 ASP B CA 1
ATOM 3321 C C . ASP B 1 163 ? -10.297 -8.183 44.542 1.000 116.550 162 ASP B C 1
ATOM 3322 O O . ASP B 1 163 ? -11.305 -7.499 44.309 1.000 96.770 162 ASP B O 1
ATOM 3327 N N . LEU B 1 164 ? -10.266 -9.234 45.371 1.000 120.760 163 LEU B N 1
ATOM 3328 C CA . LEU B 1 164 ? -11.426 -9.944 45.977 1.000 109.340 163 LEU B CA 1
ATOM 3329 C C . LEU B 1 164 ? -12.318 -9.014 46.812 1.000 104.150 163 LEU B C 1
ATOM 3330 O O . LEU B 1 164 ? -13.570 -9.100 46.704 1.000 94.270 163 LEU B O 1
ATOM 3335 N N . ILE B 1 165 ? -11.710 -8.194 47.659 1.000 110.590 164 ILE B N 1
ATOM 3336 C CA . ILE B 1 165 ? -12.448 -7.287 48.588 1.000 107.350 164 ILE B CA 1
ATOM 3337 C C . ILE B 1 165 ? -13.385 -6.368 47.785 1.000 97.170 164 ILE B C 1
ATOM 3338 O O . ILE B 1 165 ? -14.414 -5.970 48.320 1.000 110.160 164 ILE B O 1
ATOM 3343 N N . HIS B 1 166 ? -13.066 -6.062 46.532 1.000 103.340 165 HIS B N 1
ATOM 3344 C CA . HIS B 1 166 ? -13.880 -5.159 45.678 1.000 107.900 165 HIS B CA 1
ATOM 3345 C C . HIS B 1 166 ? -15.087 -5.917 45.113 1.000 98.820 165 HIS B C 1
ATOM 3346 O O . HIS B 1 166 ? -15.941 -5.261 44.545 1.000 98.860 165 HIS B O 1
ATOM 3353 N N . ILE B 1 167 ? -15.117 -7.250 45.201 1.000 112.180 166 ILE B N 1
ATOM 3354 C CA . ILE B 1 167 ? -16.337 -8.071 44.921 1.000 110.470 166 ILE B CA 1
ATOM 3355 C C . ILE B 1 167 ? -17.069 -8.257 46.253 1.000 103.550 166 ILE B C 1
ATOM 3356 O O . ILE B 1 167 ? -18.298 -8.070 46.284 1.000 99.340 166 ILE B O 1
ATOM 3361 N N . GLU B 1 168 ? -16.334 -8.609 47.311 1.000 93.910 167 GLU B N 1
ATOM 3362 C CA . GLU B 1 168 ? -16.916 -8.892 48.647 1.000 93.510 167 GLU B CA 1
ATOM 3363 C C . GLU B 1 168 ? -17.664 -7.677 49.204 1.000 93.630 167 GLU B C 1
ATOM 3364 O O . GLU B 1 168 ? -18.474 -7.848 50.124 1.000 94.970 167 GLU B O 1
ATOM 3370 N N . ASN B 1 169 ? -17.344 -6.486 48.708 1.000 102.380 168 ASN B N 1
ATOM 3371 C CA . ASN B 1 169 ? -17.901 -5.215 49.218 1.000 97.770 168 ASN B CA 1
ATOM 3372 C C . ASN B 1 169 ? -19.241 -4.951 48.536 1.000 94.110 168 ASN B C 1
ATOM 3373 O O . ASN B 1 169 ? -20.044 -4.194 49.098 1.000 111.790 168 ASN B O 1
ATOM 3378 N N . ARG B 1 170 ? -19.530 -5.610 47.422 1.000 93.680 169 ARG B N 1
ATOM 3379 C CA A ARG B 1 170 ? -20.750 -5.314 46.619 0.500 96.290 169 ARG B CA 1
ATOM 3380 C CA B ARG B 1 170 ? -20.758 -5.299 46.639 0.500 103.110 169 ARG B CA 1
ATOM 3381 C C . ARG B 1 170 ? -21.882 -6.295 46.928 1.000 103.630 169 ARG B C 1
ATOM 3382 O O . ARG B 1 170 ? -22.960 -6.143 46.295 1.000 102.330 169 ARG B O 1
ATOM 3397 N N . ILE B 1 171 ? -21.657 -7.236 47.843 1.000 100.310 170 ILE B N 1
ATOM 3398 C CA . ILE B 1 171 ? -22.680 -8.261 48.182 1.000 102.460 170 ILE B CA 1
ATOM 3399 C C . ILE B 1 171 ? -23.917 -7.630 48.867 1.000 109.020 170 ILE B C 1
ATOM 3400 O O . ILE B 1 171 ? -25.047 -8.068 48.583 1.000 112.000 170 ILE B O 1
ATOM 3405 N N . GLY B 1 172 ? -23.759 -6.614 49.712 1.000 109.150 171 GLY B N 1
ATOM 3406 C CA . GLY B 1 172 ? -24.914 -5.878 50.257 1.000 119.410 171 GLY B CA 1
ATOM 3407 C C . GLY B 1 172 ? -25.776 -5.324 49.140 1.000 111.580 171 GLY B C 1
ATOM 3408 O O . GLY B 1 172 ? -26.985 -5.490 49.244 1.000 118.430 171 GLY B O 1
ATOM 3409 N N . ASP B 1 173 ? -25.159 -4.744 48.098 1.000 117.520 172 ASP B N 1
ATOM 3410 C CA . ASP B 1 173 ? -25.821 -4.079 46.944 1.000 116.580 172 ASP B CA 1
ATOM 3411 C C . ASP B 1 173 ? -26.644 -5.105 46.148 1.000 113.090 172 ASP B C 1
ATOM 3412 O O . ASP B 1 173 ? -27.786 -4.777 45.808 1.000 118.240 172 ASP B O 1
ATOM 3417 N N . ILE B 1 174 ? -26.092 -6.280 45.837 1.000 120.740 173 ILE B N 1
ATOM 3418 C CA . ILE B 1 174 ? -26.739 -7.298 44.948 1.000 123.350 173 ILE B CA 1
ATOM 3419 C C . ILE B 1 174 ? -27.943 -7.955 45.623 1.000 115.400 173 ILE B C 1
ATOM 3420 O O . ILE B 1 174 ? -28.753 -8.463 44.864 1.000 125.710 173 ILE B O 1
ATOM 3425 N N . ILE B 1 175 ? -28.006 -8.029 46.961 1.000 114.580 174 ILE B N 1
ATOM 3426 C CA . ILE B 1 175 ? -29.116 -8.701 47.711 1.000 112.190 174 ILE B CA 1
ATOM 3427 C C . ILE B 1 175 ? -30.238 -7.707 48.051 1.000 112.380 174 ILE B C 1
ATOM 3428 O O . ILE B 1 175 ? -31.406 -8.120 48.037 1.000 123.740 174 ILE B O 1
ATOM 3433 N N . LYS B 1 176 ? -29.915 -6.460 48.377 1.000 121.840 175 LYS B N 1
ATOM 3434 C CA . LYS B 1 176 ? -30.935 -5.389 48.525 1.000 131.940 175 LYS B CA 1
ATOM 3435 C C . LYS B 1 176 ? -31.621 -5.161 47.164 1.000 131.920 175 LYS B C 1
ATOM 3436 O O . LYS B 1 176 ? -32.860 -5.224 47.130 1.000 124.200 175 LYS B O 1
ATOM 3442 N N . SER B 1 177 ? -30.863 -4.937 46.081 1.000 141.100 176 SER B N 1
ATOM 3443 C CA . SER B 1 177 ? -31.412 -4.573 44.744 1.000 139.390 176 SER B CA 1
ATOM 3444 C C . SER B 1 177 ? -32.154 -5.778 44.152 1.000 136.310 176 SER B C 1
ATOM 3445 O O . SER B 1 177 ? -33.314 -5.612 43.778 1.000 138.650 176 SER B O 1
ATOM 3448 N N . GLU B 1 178 ? -31.529 -6.959 44.101 1.000 146.820 177 GLU B N 1
ATOM 3449 C CA . GLU B 1 178 ? -32.116 -8.184 43.487 1.000 154.290 177 GLU B CA 1
ATOM 3450 C C . GLU B 1 178 ? -32.712 -9.055 44.609 1.000 152.160 177 GLU B C 1
ATOM 3451 O O . GLU B 1 178 ? -31.966 -9.833 45.222 1.000 168.170 177 GLU B O 1
ATOM 3457 N N . LYS B 1 179 ? -34.011 -8.925 44.897 1.000 152.610 178 LYS B N 1
ATOM 3458 C CA . LYS B 1 179 ? -34.688 -9.642 46.019 1.000 158.480 178 LYS B CA 1
ATOM 3459 C C . LYS B 1 179 ? -34.874 -11.130 45.687 1.000 147.900 178 LYS B C 1
ATOM 3460 O O . LYS B 1 179 ? -35.223 -11.902 46.594 1.000 131.190 178 LYS B O 1
ATOM 3466 N N . HIS B 1 180 ? -34.624 -11.514 44.436 1.000 157.130 179 HIS B N 1
ATOM 3467 C CA . HIS B 1 180 ? -34.667 -12.912 43.925 1.000 150.360 179 HIS B CA 1
ATOM 3468 C C . HIS B 1 180 ? -33.307 -13.617 44.149 1.000 133.490 179 HIS B C 1
ATOM 3469 O O . HIS B 1 180 ? -33.222 -14.824 43.902 1.000 127.160 179 HIS B O 1
ATOM 3476 N N . VAL B 1 181 ? -32.269 -12.920 44.631 1.000 135.930 180 VAL B N 1
ATOM 3477 C CA . VAL B 1 181 ? -30.856 -13.427 44.673 1.000 130.100 180 VAL B CA 1
ATOM 3478 C C . VAL B 1 181 ? -30.378 -13.516 46.124 1.000 109.780 180 VAL B C 1
ATOM 3479 O O . VAL B 1 181 ? -30.661 -12.590 46.887 1.000 107.060 180 VAL B O 1
ATOM 3483 N N . GLN B 1 182 ? -29.618 -14.562 46.450 1.000 98.970 181 GLN B N 1
ATOM 3484 C CA . GLN B 1 182 ? -29.281 -14.941 47.843 1.000 107.070 181 GLN B CA 1
ATOM 3485 C C . GLN B 1 182 ? -27.847 -15.446 47.952 1.000 97.320 181 GLN B C 1
ATOM 3486 O O . GLN B 1 182 ? -27.399 -16.113 47.044 1.000 110.750 181 GLN B O 1
ATOM 3492 N N . LEU B 1 183 ? -27.218 -15.193 49.094 1.000 98.670 182 LEU B N 1
ATOM 3493 C CA . LEU B 1 183 ? -25.841 -15.612 49.439 1.000 101.270 182 LEU B CA 1
ATOM 3494 C C . LEU B 1 183 ? -25.908 -16.901 50.253 1.000 94.680 182 LEU B C 1
ATOM 3495 O O . LEU B 1 183 ? -26.516 -16.889 51.311 1.000 102.960 182 LEU B O 1
ATOM 3500 N N . VAL B 1 184 ? -25.232 -17.945 49.797 1.000 96.880 183 VAL B N 1
ATOM 3501 C CA . VAL B 1 184 ? -25.100 -19.220 50.548 1.000 99.080 183 VAL B CA 1
ATOM 3502 C C . VAL B 1 184 ? -23.677 -19.747 50.401 1.000 94.080 183 VAL B C 1
ATOM 3503 O O . VAL B 1 184 ? -23.230 -19.876 49.263 1.000 112.350 183 VAL B O 1
ATOM 3507 N N . LEU B 1 185 ? -23.019 -20.062 51.511 1.000 88.210 184 LEU B N 1
ATOM 3508 C CA . LEU B 1 185 ? -21.700 -20.727 51.523 1.000 98.200 184 LEU B CA 1
ATOM 3509 C C . LEU B 1 185 ? -20.832 -20.247 50.350 1.000 94.010 184 LEU B C 1
ATOM 3510 O O . LEU B 1 185 ? -20.432 -21.085 49.526 1.000 100.100 184 LEU B O 1
ATOM 3515 N N . GLY B 1 186 ? -20.534 -18.955 50.291 1.000 88.850 185 GLY B N 1
ATOM 3516 C CA . GLY B 1 186 ? -19.509 -18.401 49.385 1.000 98.440 185 GLY B CA 1
ATOM 3517 C C . GLY B 1 186 ? -19.988 -18.313 47.950 1.000 94.520 185 GLY B C 1
ATOM 3518 O O . GLY B 1 186 ? -19.134 -18.118 47.069 1.000 102.390 185 GLY B O 1
ATOM 3519 N N . GLN B 1 187 ? -21.299 -18.442 47.726 1.000 100.800 186 GLN B N 1
ATOM 3520 C CA . GLN B 1 187 ? -21.917 -18.477 46.378 1.000 99.350 186 GLN B CA 1
ATOM 3521 C C . GLN B 1 187 ? -23.123 -17.569 46.372 1.000 84.970 186 GLN B C 1
ATOM 3522 O O . GLN B 1 187 ? -23.720 -17.406 47.416 1.000 90.040 186 GLN B O 1
ATOM 3528 N N . LEU B 1 188 ? -23.448 -17.068 45.191 1.000 99.210 187 LEU B N 1
ATOM 3529 C CA . LEU B 1 188 ? -24.695 -16.330 44.882 1.000 103.200 187 LEU B CA 1
ATOM 3530 C C . LEU B 1 188 ? -25.608 -17.242 44.077 1.000 93.970 187 LEU B C 1
ATOM 3531 O O . LEU B 1 188 ? -25.137 -17.836 43.121 1.000 103.290 187 LEU B O 1
ATOM 3536 N N . ILE B 1 189 ? -26.877 -17.308 44.460 1.000 104.930 188 ILE B N 1
ATOM 3537 C CA . ILE B 1 189 ? -27.869 -18.280 43.923 1.000 95.760 188 ILE B CA 1
ATOM 3538 C C . ILE B 1 189 ? -29.167 -17.556 43.565 1.000 88.930 188 ILE B C 1
ATOM 3539 O O . ILE B 1 189 ? -29.691 -16.782 44.368 1.000 95.540 188 ILE B O 1
ATOM 3544 N N . ASP B 1 190 ? -29.675 -17.894 42.390 1.000 101.000 189 ASP B N 1
ATOM 3545 C CA . ASP B 1 190 ? -30.701 -17.153 41.618 1.000 113.170 189 ASP B CA 1
ATOM 3546 C C . ASP B 1 190 ? -32.012 -17.928 41.732 1.000 112.840 189 ASP B C 1
ATOM 3547 O O . ASP B 1 190 ? -31.961 -19.176 41.727 1.000 112.160 189 ASP B O 1
ATOM 3552 N N . GLU B 1 191 ? -33.128 -17.199 41.791 1.000 115.040 190 GLU B N 1
ATOM 3553 C CA . GLU B 1 191 ? -34.519 -17.730 41.764 1.000 121.950 190 GLU B CA 1
ATOM 3554 C C . GLU B 1 191 ? -34.666 -18.726 40.607 1.000 119.370 190 GLU B C 1
ATOM 3555 O O . GLU B 1 191 ? -35.335 -19.749 40.781 1.000 125.040 190 GLU B O 1
ATOM 3561 N N . ASN B 1 192 ? -34.034 -18.428 39.472 1.000 129.240 191 ASN B N 1
ATOM 3562 C CA . ASN B 1 192 ? -34.151 -19.193 38.202 1.000 117.460 191 ASN B CA 1
ATOM 3563 C C . ASN B 1 192 ? -33.439 -20.541 38.317 1.000 105.920 191 ASN B C 1
ATOM 3564 O O . ASN B 1 192 ? -33.902 -21.539 37.735 1.000 115.740 191 ASN B O 1
ATOM 3569 N N . TYR B 1 193 ? -32.342 -20.584 39.045 1.000 101.040 192 TYR B N 1
ATOM 3570 C CA . TYR B 1 193 ? -31.633 -21.851 39.333 1.000 108.160 192 TYR B CA 1
ATOM 3571 C C . TYR B 1 193 ? -32.436 -22.748 40.284 1.000 114.140 192 TYR B C 1
ATOM 3572 O O . TYR B 1 193 ? -32.485 -23.967 40.057 1.000 132.540 192 TYR B O 1
ATOM 3581 N N . LEU B 1 194 ? -33.020 -22.176 41.337 1.000 119.850 193 LEU B N 1
ATOM 3582 C CA . LEU B 1 194 ? -33.791 -22.945 42.347 1.000 116.240 193 LEU B CA 1
ATOM 3583 C C . LEU B 1 194 ? -35.031 -23.557 41.691 1.000 114.870 193 LEU B C 1
ATOM 3584 O O . LEU B 1 194 ? -35.319 -24.720 42.004 1.000 120.080 193 LEU B O 1
ATOM 3589 N N . ASP B 1 195 ? -35.706 -22.816 40.804 1.000 112.450 194 ASP B N 1
ATOM 3590 C CA . ASP B 1 195 ? -36.803 -23.329 39.941 1.000 106.020 194 ASP B CA 1
ATOM 3591 C C . ASP B 1 195 ? -36.305 -24.517 39.105 1.000 109.780 194 ASP B C 1
ATOM 3592 O O . ASP B 1 195 ? -37.008 -25.539 39.097 1.000 113.950 194 ASP B O 1
ATOM 3597 N N . ARG B 1 196 ? -35.153 -24.407 38.430 1.000 121.190 195 ARG B N 1
ATOM 3598 C CA A ARG B 1 196 ? -34.601 -25.531 37.628 0.500 118.980 195 ARG B CA 1
ATOM 3599 C CA B ARG B 1 196 ? -34.586 -25.532 37.621 0.500 129.660 195 ARG B CA 1
ATOM 3600 C C . ARG B 1 196 ? -34.190 -26.696 38.544 1.000 124.940 195 ARG B C 1
ATOM 3601 O O . ARG B 1 196 ? -34.322 -27.852 38.105 1.000 149.120 195 ARG B O 1
ATOM 3616 N N . LEU B 1 197 ? -33.713 -26.414 39.755 1.000 113.040 196 LEU B N 1
ATOM 3617 C CA . LEU B 1 197 ? -33.323 -27.481 40.708 1.000 117.340 196 LEU B CA 1
ATOM 3618 C C . LEU B 1 197 ? -34.586 -28.203 41.182 1.000 117.330 196 LEU B C 1
ATOM 3619 O O . LEU B 1 197 ? -34.562 -29.438 41.333 1.000 119.140 196 LEU B O 1
ATOM 3624 N N . ALA B 1 198 ? -35.655 -27.454 41.419 1.000 126.070 197 ALA B N 1
ATOM 3625 C CA . ALA B 1 198 ? -36.951 -28.006 41.874 1.000 133.870 197 ALA B CA 1
ATOM 3626 C C . ALA B 1 198 ? -37.514 -28.944 40.801 1.000 132.200 197 ALA B C 1
ATOM 3627 O O . ALA B 1 198 ? -37.973 -30.040 41.163 1.000 124.250 197 ALA B O 1
ATOM 3629 N N . GLU B 1 199 ? -37.432 -28.549 39.528 1.000 140.580 198 GLU B N 1
ATOM 3630 C CA . GLU B 1 199 ? -37.857 -29.386 38.375 1.000 123.290 198 GLU B CA 1
ATOM 3631 C C . GLU B 1 199 ? -37.104 -30.716 38.407 1.000 108.140 198 GLU B C 1
ATOM 3632 O O . GLU B 1 199 ? -37.779 -31.730 38.317 1.000 115.020 198 GLU B O 1
ATOM 3638 N N . GLU B 1 200 ? -35.776 -30.716 38.557 1.000 113.710 199 GLU B N 1
ATOM 3639 C CA . GLU B 1 200 ? -34.965 -31.970 38.519 1.000 129.210 199 GLU B CA 1
ATOM 3640 C C . GLU B 1 200 ? -35.133 -32.750 39.836 1.000 124.570 199 GLU B C 1
ATOM 3641 O O . GLU B 1 200 ? -34.838 -33.953 39.832 1.000 124.910 199 GLU B O 1
ATOM 3647 N N . VAL B 1 201 ? -35.619 -32.124 40.913 1.000 136.890 200 VAL B N 1
ATOM 3648 C CA . VAL B 1 201 ? -36.002 -32.855 42.162 1.000 142.550 200 VAL B CA 1
ATOM 3649 C C . VAL B 1 201 ? -37.341 -33.556 41.915 1.000 133.210 200 VAL B C 1
ATOM 3650 O O . VAL B 1 201 ? -37.418 -34.760 42.176 1.000 132.340 200 VAL B O 1
ATOM 3654 N N . ASN B 1 202 ? -38.335 -32.846 41.385 1.000 125.630 201 ASN B N 1
ATOM 3655 C CA . ASN B 1 202 ? -39.667 -33.412 41.033 1.000 125.010 201 ASN B CA 1
ATOM 3656 C C . ASN B 1 202 ? -39.509 -34.619 40.089 1.000 122.440 201 ASN B C 1
ATOM 3657 O O . ASN B 1 202 ? -40.274 -35.569 40.260 1.000 124.390 201 ASN B O 1
ATOM 3662 N N . ASP B 1 203 ? -38.572 -34.580 39.126 1.000 142.360 202 ASP B N 1
ATOM 3663 C CA . ASP B 1 203 ? -38.256 -35.701 38.190 1.000 134.890 202 ASP B CA 1
ATOM 3664 C C . ASP B 1 203 ? -37.683 -36.902 38.950 1.000 131.690 202 ASP B C 1
ATOM 3665 O O . ASP B 1 203 ? -37.992 -38.038 38.555 1.000 173.220 202 ASP B O 1
ATOM 3670 N N . LYS B 1 204 ? -36.849 -36.660 39.964 1.000 130.890 203 LYS B N 1
ATOM 3671 C CA . LYS B 1 204 ? -36.164 -37.712 40.770 1.000 144.120 203 LYS B CA 1
ATOM 3672 C C . LYS B 1 204 ? -37.067 -38.199 41.909 1.000 145.260 203 LYS B C 1
ATOM 3673 O O . LYS B 1 204 ? -36.772 -39.250 42.527 1.000 136.640 203 LYS B O 1
ATOM 3679 N N . LEU B 1 205 ? -38.083 -37.406 42.232 1.000 160.750 204 LEU B N 1
ATOM 3680 C CA . LEU B 1 205 ? -39.163 -37.777 43.173 1.000 163.950 204 LEU B CA 1
ATOM 3681 C C . LEU B 1 205 ? -40.097 -38.773 42.474 1.000 166.450 204 LEU B C 1
ATOM 3682 O O . LEU B 1 205 ? -40.291 -39.890 43.004 1.000 164.630 204 LEU B O 1
ATOM 3687 N N . GLN B 1 206 ? -40.676 -38.352 41.344 1.000 167.310 205 GLN B N 1
ATOM 3688 C CA . GLN B 1 206 ? -41.735 -39.087 40.602 1.000 145.180 205 GLN B CA 1
ATOM 3689 C C . GLN B 1 206 ? -41.150 -40.352 39.991 1.000 137.170 205 GLN B C 1
ATOM 3690 O O . GLN B 1 206 ? -41.944 -41.209 39.657 1.000 157.250 205 GLN B O 1
ATOM 3696 N N . GLU B 1 207 ? -39.822 -40.478 39.921 1.000 152.200 206 GLU B N 1
ATOM 3697 C CA . GLU B 1 207 ? -39.118 -41.746 39.585 1.000 151.460 206 GLU B CA 1
ATOM 3698 C C . GLU B 1 207 ? -38.992 -42.567 40.879 1.000 146.960 206 GLU B C 1
ATOM 3699 O O . GLU B 1 207 ? -39.498 -43.689 40.918 1.000 165.390 206 GLU B O 1
ATOM 3705 N N . SER B 1 208 ? -38.361 -42.027 41.920 1.000 154.600 207 SER B N 1
ATOM 3706 C CA . SER B 1 208 ? -37.917 -42.828 43.090 1.000 138.350 207 SER B CA 1
ATOM 3707 C C . SER B 1 208 ? -39.052 -43.001 44.104 1.000 144.830 207 SER B C 1
ATOM 3708 O O . SER B 1 208 ? -38.882 -43.796 45.038 1.000 133.770 207 SER B O 1
ATOM 3711 N N . GLY B 1 209 ? -40.165 -42.282 43.930 1.000 156.030 208 GLY B N 1
ATOM 3712 C CA . GLY B 1 209 ? -41.327 -42.330 44.834 1.000 156.420 208 GLY B CA 1
ATOM 3713 C C . GLY B 1 209 ? -41.122 -41.467 46.064 1.000 148.440 208 GLY B C 1
ATOM 3714 O O . GLY B 1 209 ? -42.085 -40.787 46.435 1.000 155.440 208 GLY B O 1
ATOM 3715 N N . GLN B 1 210 ? -39.924 -41.498 46.665 1.000 159.420 209 GLN B N 1
ATOM 3716 C CA . GLN B 1 210 ? -39.584 -40.825 47.951 1.000 155.170 209 GLN B CA 1
ATOM 3717 C C . GLN B 1 210 ? -38.141 -40.304 47.891 1.000 147.580 209 GLN B C 1
ATOM 3718 O O . GLN B 1 210 ? -37.353 -40.841 47.108 1.000 155.310 209 GLN B O 1
ATOM 3724 N N . VAL B 1 211 ? -37.824 -39.269 48.672 1.000 161.130 210 VAL B N 1
ATOM 3725 C CA . VAL B 1 211 ? -36.436 -38.754 48.856 1.000 151.210 210 VAL B CA 1
ATOM 3726 C C . VAL B 1 211 ? -36.336 -37.919 50.145 1.000 145.020 210 VAL B C 1
ATOM 3727 O O . VAL B 1 211 ? -37.284 -37.154 50.447 1.000 129.370 210 VAL B O 1
ATOM 3731 N N . THR B 1 212 ? -35.208 -38.041 50.857 1.000 144.370 211 THR B N 1
ATOM 3732 C CA . THR B 1 212 ? -34.939 -37.366 52.156 1.000 142.710 211 THR B CA 1
ATOM 3733 C C . THR B 1 212 ? -34.065 -36.131 51.917 1.000 150.860 211 THR B C 1
ATOM 3734 O O . THR B 1 212 ? -33.308 -36.112 50.933 1.000 153.820 211 THR B O 1
ATOM 3738 N N . ILE B 1 213 ? -34.184 -35.141 52.803 1.000 160.350 212 ILE B N 1
ATOM 3739 C CA . ILE B 1 213 ? -33.492 -33.828 52.685 1.000 146.600 212 ILE B CA 1
ATOM 3740 C C . ILE B 1 213 ? -31.985 -34.059 52.823 1.000 149.600 212 ILE B C 1
ATOM 3741 O O . ILE B 1 213 ? -31.245 -33.474 52.024 1.000 172.610 212 ILE B O 1
ATOM 3746 N N . SER B 1 214 ? -31.544 -34.907 53.758 1.000 145.420 213 SER B N 1
ATOM 3747 C CA . SER B 1 214 ? -30.102 -35.213 53.978 1.000 141.080 213 SER B CA 1
ATOM 3748 C C . SER B 1 214 ? -29.485 -35.805 52.706 1.000 144.250 213 SER B C 1
ATOM 3749 O O . SER B 1 214 ? -28.283 -35.632 52.484 1.000 148.420 213 SER B O 1
A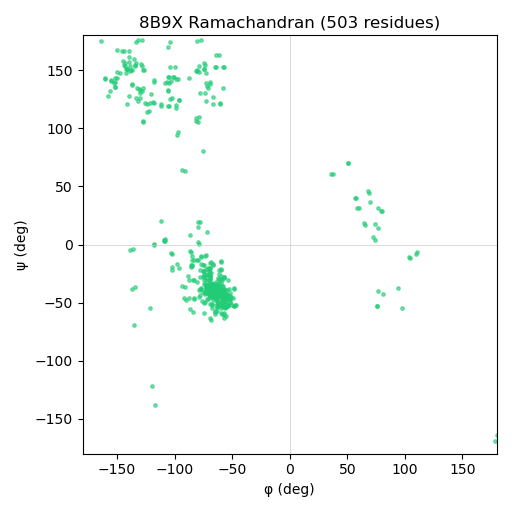TOM 3752 N N . GLU B 1 215 ? -30.288 -36.499 51.908 1.000 146.300 214 GLU B N 1
ATOM 3753 C CA . GLU B 1 215 ? -29.865 -37.074 50.612 1.000 148.780 214 GLU B CA 1
ATOM 3754 C C . GLU B 1 215 ? -29.783 -35.985 49.533 1.000 132.520 214 GLU B C 1
ATOM 3755 O O . GLU B 1 215 ? -28.882 -36.069 48.694 1.000 147.280 214 GLU B O 1
ATOM 3761 N N . LEU B 1 216 ? -30.699 -35.018 49.532 1.000 120.470 215 LEU B N 1
ATOM 3762 C CA . LEU B 1 216 ? -30.651 -33.850 48.611 1.000 124.210 215 LEU B CA 1
ATOM 3763 C C . LEU B 1 216 ? -29.492 -32.907 48.975 1.000 119.030 215 LEU B C 1
ATOM 3764 O O . LEU B 1 216 ? -28.939 -32.291 48.050 1.000 117.560 215 LEU B O 1
ATOM 3769 N N . CYS B 1 217 ? -29.157 -32.759 50.260 1.000 130.030 216 CYS B N 1
ATOM 3770 C CA . CYS B 1 217 ? -28.018 -31.924 50.749 1.000 140.160 216 CYS B CA 1
ATOM 3771 C C . CYS B 1 217 ? -26.685 -32.493 50.267 1.000 135.820 216 CYS B C 1
ATOM 3772 O O . CYS B 1 217 ? -25.821 -31.701 49.840 1.000 146.130 216 CYS B O 1
ATOM 3775 N N . LYS B 1 218 ? -26.523 -33.812 50.353 1.000 136.330 217 LYS B N 1
ATOM 3776 C CA . LYS B 1 218 ? -25.335 -34.510 49.807 1.000 138.600 217 LYS B CA 1
ATOM 3777 C C . LYS B 1 218 ? -25.354 -34.402 48.268 1.000 134.300 217 LYS B C 1
ATOM 3778 O O . LYS B 1 218 ? -24.282 -34.287 47.679 1.000 126.940 217 LYS B O 1
ATOM 3784 N N . THR B 1 219 ? -26.524 -34.400 47.629 1.000 132.750 218 THR B N 1
ATOM 3785 C CA . THR B 1 219 ? -26.679 -34.385 46.148 1.000 133.000 218 THR B CA 1
ATOM 3786 C C . THR B 1 219 ? -26.300 -33.024 45.541 1.000 126.740 218 THR B C 1
ATOM 3787 O O . THR B 1 219 ? -25.735 -33.024 44.443 1.000 141.100 218 THR B O 1
ATOM 3791 N N . TYR B 1 220 ? -26.633 -31.901 46.177 1.000 132.400 219 TYR B N 1
ATOM 3792 C CA . TYR B 1 220 ? -26.460 -30.546 45.580 1.000 134.260 219 TYR B CA 1
ATOM 3793 C C . TYR B 1 220 ? -25.483 -29.678 46.385 1.000 133.510 219 TYR B C 1
ATOM 3794 O O . TYR B 1 220 ? -25.251 -28.490 45.986 1.000 110.970 219 TYR B O 1
ATOM 3803 N N . ASP B 1 221 ? -24.927 -30.239 47.466 1.000 130.330 220 ASP B N 1
ATOM 3804 C CA . ASP B 1 221 ? -23.936 -29.564 48.339 1.000 133.890 220 ASP B CA 1
ATOM 3805 C C . ASP B 1 221 ? -24.503 -28.192 48.715 1.000 133.700 220 ASP B C 1
ATOM 3806 O O . ASP B 1 221 ? -24.020 -27.180 48.165 1.000 121.430 220 ASP B O 1
ATOM 3811 N N . LEU B 1 222 ? -25.547 -28.206 49.551 1.000 123.790 221 LEU B N 1
ATOM 3812 C CA . LEU B 1 222 ? -26.255 -27.026 50.100 1.000 111.220 221 LEU B CA 1
ATOM 3813 C C . LEU B 1 222 ? -26.656 -27.334 51.540 1.000 117.140 221 LEU B C 1
ATOM 3814 O O . LEU B 1 222 ? -26.849 -28.489 51.896 1.000 124.700 221 LEU B O 1
ATOM 3819 N N . PRO B 1 223 ? -26.815 -26.318 52.414 1.000 119.890 222 PRO B N 1
ATOM 3820 C CA . PRO B 1 223 ? -27.205 -26.556 53.799 1.000 118.210 222 PRO B CA 1
ATOM 3821 C C . PRO B 1 223 ? -28.709 -26.831 53.954 1.000 115.030 222 PRO B C 1
ATOM 3822 O O . PRO B 1 223 ? -29.508 -26.371 53.133 1.000 101.100 222 PRO B O 1
ATOM 3826 N N . GLY B 1 224 ? -29.033 -27.577 55.015 1.000 105.900 223 GLY B N 1
ATOM 3827 C CA . GLY B 1 224 ? -30.357 -28.171 55.257 1.000 99.500 223 GLY B CA 1
ATOM 3828 C C . GLY B 1 224 ? -31.435 -27.122 55.229 1.000 99.930 223 GLY B C 1
ATOM 3829 O O . GLY B 1 224 ? -32.304 -27.209 54.346 1.000 103.180 223 GLY B O 1
ATOM 3830 N N . ASN B 1 225 ? -31.343 -26.155 56.144 1.000 107.700 224 ASN B N 1
ATOM 3831 C CA . ASN B 1 225 ? -32.384 -25.127 56.404 1.000 107.330 224 ASN B CA 1
ATOM 3832 C C . ASN B 1 225 ? -32.689 -24.323 55.155 1.000 98.160 224 ASN B C 1
ATOM 3833 O O . ASN B 1 225 ? -33.861 -24.034 54.936 1.000 101.690 224 ASN B O 1
ATOM 3838 N N . PHE B 1 226 ? -31.650 -23.921 54.430 1.000 110.450 225 PHE B N 1
ATOM 3839 C CA . PHE B 1 226 ? -31.775 -23.182 53.151 1.000 112.290 225 PHE B CA 1
ATOM 3840 C C . PHE B 1 226 ? -32.492 -24.058 52.120 1.000 108.870 225 PHE B C 1
ATOM 3841 O O . PHE B 1 226 ? -33.492 -23.596 51.543 1.000 96.400 225 PHE B O 1
ATOM 3849 N N . LEU B 1 227 ? -31.985 -25.272 51.890 1.000 109.480 226 LEU B N 1
ATOM 3850 C CA . LEU B 1 227 ? -32.496 -26.172 50.826 1.000 112.310 226 LEU B CA 1
ATOM 3851 C C . LEU B 1 227 ? -33.967 -26.545 51.082 1.000 105.510 226 LEU B C 1
ATOM 3852 O O . LEU B 1 227 ? -34.755 -26.576 50.109 1.000 94.780 226 LEU B O 1
ATOM 3857 N N . THR B 1 228 ? -34.318 -26.836 52.336 1.000 99.100 227 THR B N 1
ATOM 3858 C CA . THR B 1 228 ? -35.707 -27.131 52.782 1.000 94.470 227 THR B CA 1
ATOM 3859 C C . THR B 1 228 ? -36.664 -25.977 52.439 1.000 95.730 227 THR B C 1
ATOM 3860 O O . THR B 1 228 ? -37.745 -26.249 51.904 1.000 98.920 227 THR B O 1
ATOM 3864 N N . GLN B 1 229 ? -36.290 -24.742 52.769 1.000 103.110 228 GLN B N 1
ATOM 3865 C CA . GLN B 1 229 ? -37.129 -23.535 52.561 1.000 114.650 228 GLN B CA 1
ATOM 3866 C C . GLN B 1 229 ? -37.265 -23.224 51.064 1.000 112.390 228 GLN B C 1
ATOM 3867 O O . GLN B 1 229 ? -38.275 -22.584 50.680 1.000 104.060 228 GLN B O 1
ATOM 3873 N N . ALA B 1 230 ? -36.271 -23.612 50.260 1.000 118.650 229 ALA B N 1
ATOM 3874 C CA . ALA B 1 230 ? -36.216 -23.331 48.808 1.000 118.890 229 ALA B CA 1
ATOM 3875 C C . ALA B 1 230 ? -37.134 -24.307 48.085 1.000 111.810 229 ALA B C 1
ATOM 3876 O O . ALA B 1 230 ? -37.784 -23.885 47.115 1.000 113.830 229 ALA B O 1
ATOM 3878 N N . LEU B 1 231 ? -37.163 -25.557 48.561 1.000 114.200 230 LEU B N 1
ATOM 3879 C CA . LEU B 1 231 ? -37.942 -26.675 47.961 1.000 114.910 230 LEU B CA 1
ATOM 3880 C C . LEU B 1 231 ? -39.393 -26.635 48.444 1.000 112.330 230 LEU B C 1
ATOM 3881 O O . LEU B 1 231 ? -40.305 -26.776 47.599 1.000 109.450 230 LEU B O 1
ATOM 3886 N N . THR B 1 232 ? -39.597 -26.475 49.750 1.000 109.510 231 THR B N 1
ATOM 3887 C CA . THR B 1 232 ? -40.945 -26.388 50.375 1.000 111.780 231 THR B CA 1
ATOM 3888 C C . THR B 1 232 ? -41.700 -25.155 49.833 1.000 108.590 231 THR B C 1
ATOM 3889 O O . THR B 1 232 ? -42.928 -25.190 49.768 1.000 107.640 231 THR B O 1
ATOM 3893 N N . GLN B 1 233 ? -40.988 -24.104 49.437 1.000 116.660 232 GLN B N 1
ATOM 3894 C CA . GLN B 1 233 ? -41.553 -22.882 48.809 1.000 123.490 232 GLN B CA 1
ATOM 3895 C C . GLN B 1 233 ? -42.091 -23.216 47.407 1.000 121.960 232 GLN B C 1
ATOM 3896 O O . GLN B 1 233 ? -42.990 -22.493 46.947 1.000 109.210 232 GLN B O 1
ATOM 3902 N N . ARG B 1 234 ? -41.573 -24.274 46.763 1.000 126.740 233 ARG B N 1
ATOM 3903 C CA . ARG B 1 234 ? -41.857 -24.649 45.347 1.000 134.380 233 ARG B CA 1
ATOM 3904 C C . ARG B 1 234 ? -42.742 -25.901 45.252 1.000 139.250 233 ARG B C 1
ATOM 3905 O O . ARG B 1 234 ? -43.071 -26.338 44.113 1.000 146.440 233 ARG B O 1
ATOM 3913 N N . LEU B 1 235 ? -43.170 -26.406 46.406 1.000 138.930 234 LEU B N 1
ATOM 3914 C CA . LEU B 1 235 ? -44.106 -27.548 46.552 1.000 127.080 234 LEU B CA 1
ATOM 3915 C C . LEU B 1 235 ? -45.496 -27.161 46.023 1.000 127.050 234 LEU B C 1
ATOM 3916 O O . LEU B 1 235 ? -46.026 -26.142 46.464 1.000 131.500 234 LEU B O 1
ATOM 3921 N N . GLY B 1 236 ? -46.060 -27.949 45.109 1.000 134.650 235 GLY B N 1
ATOM 3922 C CA . GLY B 1 236 ? -47.379 -27.690 44.498 1.000 138.590 235 GLY B CA 1
ATOM 3923 C C . GLY B 1 236 ? -47.249 -27.016 43.150 1.000 136.280 235 GLY B C 1
ATOM 3924 O O . GLY B 1 236 ? -47.805 -27.544 42.180 1.000 154.270 235 GLY B O 1
ATOM 3925 N N . ARG B 1 237 ? -46.540 -25.894 43.084 1.000 134.900 236 ARG B N 1
ATOM 3926 C CA . ARG B 1 237 ? -46.388 -25.116 41.830 1.000 135.210 236 ARG B CA 1
ATOM 3927 C C . ARG B 1 237 ? -45.361 -25.770 40.896 1.000 129.140 236 ARG B C 1
ATOM 3928 O O . ARG B 1 237 ? -45.469 -25.551 39.678 1.000 127.630 236 ARG B O 1
ATOM 3936 N N . ILE B 1 238 ? -44.377 -26.497 41.428 1.000 124.250 237 ILE B N 1
ATOM 3937 C CA . ILE B 1 238 ? -43.325 -27.151 40.593 1.000 131.310 237 ILE B CA 1
ATOM 3938 C C . ILE B 1 238 ? -43.118 -28.593 41.054 1.000 127.470 237 ILE B C 1
ATOM 3939 O O . ILE B 1 238 ? -42.823 -29.438 40.182 1.000 131.280 237 ILE B O 1
ATOM 3944 N N . ILE B 1 239 ? -43.208 -28.865 42.353 1.000 123.170 238 ILE B N 1
ATOM 3945 C CA . ILE B 1 239 ? -43.020 -30.249 42.871 1.000 132.780 238 ILE B CA 1
ATOM 3946 C C . ILE B 1 239 ? -44.404 -30.812 43.211 1.000 138.100 238 ILE B C 1
ATOM 3947 O O . ILE B 1 239 ? -45.132 -30.132 43.938 1.000 129.240 238 ILE B O 1
ATOM 3952 N N . SER B 1 240 ? -44.754 -31.978 42.640 1.000 154.830 239 SER B N 1
ATOM 3953 C CA . SER B 1 240 ? -46.016 -32.730 42.885 1.000 140.780 239 SER B CA 1
ATOM 3954 C C . SER B 1 240 ? -45.771 -33.760 43.979 1.000 135.710 239 SER B C 1
ATOM 3955 O O . SER B 1 240 ? -45.842 -34.972 43.701 1.000 138.280 239 SER B O 1
ATOM 3958 N N . GLY B 1 241 ? -45.471 -33.261 45.171 1.000 137.360 240 GLY B N 1
ATOM 3959 C CA . GLY B 1 241 ? -45.144 -34.075 46.351 1.000 134.610 240 GLY B CA 1
ATOM 3960 C C . GLY B 1 241 ? -45.909 -33.662 47.600 1.000 135.180 240 GLY B C 1
ATOM 3961 O O . GLY B 1 241 ? -46.703 -32.676 47.547 1.000 115.910 240 GLY B O 1
ATOM 3962 N N . HIS B 1 242 ? -45.697 -34.439 48.673 1.000 138.330 241 HIS B N 1
ATOM 3963 C CA . HIS B 1 242 ? -46.187 -34.211 50.063 1.000 138.740 241 HIS B CA 1
ATOM 3964 C C . HIS B 1 242 ? -45.075 -34.572 51.058 1.000 129.790 241 HIS B C 1
ATOM 3965 O O . HIS B 1 242 ? -44.148 -35.306 50.699 1.000 114.290 241 HIS B O 1
ATOM 3972 N N . ILE B 1 243 ? -45.170 -34.096 52.297 1.000 137.920 242 ILE B N 1
ATOM 3973 C CA . ILE B 1 243 ? -43.996 -34.026 53.213 1.000 122.310 242 ILE B CA 1
ATOM 3974 C C . ILE B 1 243 ? -44.350 -34.555 54.588 1.000 119.890 242 ILE B C 1
ATOM 3975 O O . ILE B 1 243 ? -45.521 -34.523 54.965 1.000 130.730 242 ILE B O 1
ATOM 3980 N N . ASP B 1 244 ? -43.332 -35.004 55.306 1.000 119.600 243 ASP B N 1
ATOM 3981 C CA . ASP B 1 244 ? -43.509 -35.670 56.613 1.000 124.440 243 ASP B CA 1
ATOM 3982 C C . ASP B 1 244 ? -42.158 -35.688 57.345 1.000 118.270 243 ASP B C 1
ATOM 3983 O O . ASP B 1 244 ? -41.170 -35.259 56.754 1.000 133.370 243 ASP B O 1
ATOM 3988 N N . LEU B 1 245 ? -42.124 -36.160 58.593 1.000 124.160 244 LEU B N 1
ATOM 3989 C CA . LEU B 1 245 ? -40.903 -36.207 59.432 1.000 127.110 244 LEU B CA 1
ATOM 3990 C C . LEU B 1 245 ? -40.576 -37.633 59.845 1.000 128.900 244 LEU B C 1
ATOM 3991 O O . LEU B 1 245 ? -41.466 -38.277 60.390 1.000 149.460 244 LEU B O 1
ATOM 3996 N N . ASP B 1 246 ? -39.329 -38.066 59.638 1.000 134.510 245 ASP B N 1
ATOM 3997 C CA . ASP B 1 246 ? -38.808 -39.344 60.181 1.000 142.540 245 ASP B CA 1
ATOM 3998 C C . ASP B 1 246 ? -37.630 -38.983 61.081 1.000 146.940 245 ASP B C 1
ATOM 3999 O O . ASP B 1 246 ? -37.854 -38.220 62.011 1.000 147.270 245 ASP B O 1
ATOM 4004 N N . ASN B 1 247 ? -36.439 -39.514 60.810 1.000 160.630 246 ASN B N 1
ATOM 4005 C CA . ASN B 1 247 ? -35.185 -39.026 61.427 1.000 162.710 246 ASN B CA 1
ATOM 4006 C C . ASN B 1 247 ? -34.969 -37.573 60.999 1.000 161.410 246 ASN B C 1
ATOM 4007 O O . ASN B 1 247 ? -34.493 -36.805 61.843 1.000 156.170 246 ASN B O 1
ATOM 4012 N N . ARG B 1 248 ? -35.328 -37.229 59.751 1.000 161.490 247 ARG B N 1
ATOM 4013 C CA . ARG B 1 248 ? -35.182 -35.873 59.143 1.000 156.450 247 ARG B CA 1
ATOM 4014 C C . ARG B 1 248 ? -36.431 -35.536 58.301 1.000 137.100 247 ARG B C 1
ATOM 4015 O O . ARG B 1 248 ? -37.217 -36.457 58.070 1.000 147.970 247 ARG B O 1
ATOM 4023 N N . GLY B 1 249 ? -36.616 -34.263 57.892 1.000 120.910 248 GLY B N 1
ATOM 4024 C CA . GLY B 1 249 ? -37.704 -33.790 57.005 1.000 108.830 248 GLY B CA 1
ATOM 4025 C C . GLY B 1 249 ? -37.634 -34.489 55.660 1.000 108.480 248 GLY B C 1
ATOM 4026 O O . GLY B 1 249 ? -36.575 -34.393 55.057 1.000 140.140 248 GLY B O 1
ATOM 4027 N N . VAL B 1 250 ? -38.691 -35.213 55.241 1.000 115.080 249 VAL B N 1
ATOM 4028 C CA . VAL B 1 250 ? -38.714 -36.201 54.101 1.000 116.130 249 VAL B CA 1
ATOM 4029 C C . VAL B 1 250 ? -39.855 -35.874 53.117 1.000 115.210 249 VAL B C 1
ATOM 4030 O O . VAL B 1 250 ? -40.887 -35.370 53.563 1.000 127.590 249 VAL B O 1
ATOM 4034 N N . ILE B 1 251 ? -39.695 -36.189 51.825 1.000 126.780 250 ILE B N 1
ATOM 4035 C CA . ILE B 1 251 ? -40.624 -35.764 50.727 1.000 134.530 250 ILE B CA 1
ATOM 4036 C C . ILE B 1 251 ? -41.013 -36.990 49.878 1.000 137.770 250 ILE B C 1
ATOM 4037 O O . ILE B 1 251 ? -40.089 -37.725 49.500 1.000 145.890 250 ILE B O 1
ATOM 4042 N N . PHE B 1 252 ? -42.312 -37.194 49.559 1.000 143.750 251 PHE B N 1
ATOM 4043 C CA . PHE B 1 252 ? -42.801 -38.205 48.572 1.000 143.970 251 PHE B CA 1
ATOM 4044 C C . PHE B 1 252 ? -43.839 -37.681 47.588 1.000 149.290 251 PHE B C 1
ATOM 4045 O O . PHE B 1 252 ? -44.400 -36.588 47.782 1.000 156.190 251 PHE B O 1
ATOM 4053 N N . THR B 1 253 ? -44.183 -38.560 46.636 1.000 163.490 252 THR B N 1
ATOM 4054 C CA . THR B 1 253 ? -45.156 -38.277 45.552 1.000 171.640 252 THR B CA 1
ATOM 4055 C C . THR B 1 253 ? -46.534 -38.165 46.210 1.000 165.320 252 THR B C 1
ATOM 4056 O O . THR B 1 253 ? -46.811 -38.952 47.123 1.000 179.270 252 THR B O 1
ATOM 4060 N N . GLU B 1 254 ? -47.364 -37.217 45.784 1.000 155.720 253 GLU B N 1
ATOM 4061 C CA . GLU B 1 254 ? -48.731 -37.044 46.340 1.000 166.780 253 GLU B CA 1
ATOM 4062 C C . GLU B 1 254 ? -49.600 -38.260 45.973 1.000 181.750 253 GLU B C 1
ATOM 4063 O O . GLU B 1 254 ? -49.762 -38.502 44.781 1.000 200.940 253 GLU B O 1
ATOM 4069 N N . ALA B 1 255 ? -50.153 -38.984 46.954 1.000 181.780 254 ALA B N 1
ATOM 4070 C CA . ALA B 1 255 ? -50.996 -40.188 46.734 1.000 159.720 254 ALA B CA 1
ATOM 4071 C C . ALA B 1 255 ? -52.480 -39.819 46.890 1.000 161.620 254 ALA B C 1
ATOM 4072 O O . ALA B 1 255 ? -53.307 -40.361 47.633 1.000 150.580 254 ALA B O 1
#

GO terms:
  GO:0005741 mitochondrial outer membrane (C, IDA)
  GO:0045732 positive regulation of protein catabolic process (P, IDA)
  GO:0050821 protein stabilization (P, IDA)
  GO:0071569 protein ufmylation (P, IDA)
  GO:0034976 response to endoplasmic reticulum stress (P, IDA)
  GO:0005783 endoplasmic reticulum (C, IDA)
  GO:0005789 endoplasmic reticulum membrane (C, IDA)
  GO:0032991 protein-containing complex (C, IDA)
  GO:0032434 regulation of proteasomal ubiquitin-dependent protein catabolic process (P, IMP)
  GO:0032880 regulation of protein localization (P, IMP)
  GO:0071569 protein ufmylation (P, IMP)
  GO:0008284 positive regulation of cell population proliferation (P, IMP)
  GO:0002841 negative regulation of T cell mediated immune response to tumor cell (P, IDA)
  GO:0061666 UFM1 ligase activity (F, IDA)
  GO:0035861 site of double-strand break (C, IDA)
  GO:0005634 nucleus (C, IDA)
  GO:0005737 cytoplasm (C, IDA)
  GO:1903895 negative regulation of IRE1-mediated unfolded protein response (P, IDA)
  GO:1990592 protein K69-linked ufmylation (P, IDA)
  GO:0140501 positive regulation of reticulophagy (P, IDA)

Sequence (511 aa):
GMTEEQSQSFLTEFINYIKQSKVVLLEDLASQVGLRTQDTINRIQDLLAEGTITGVIDDRGKFIYITPEELAAVANFIRQRGRVSIAELAQASNSLIAWGLSERNCIEIVNKLIAQKQLEVVHTLDGKEYITPAQISKEMRDELHVRGGRVNIVDLQQVINVDLIHIENRRIGDIIKSEKHVQLVLGQLIDENYLDRRLAEEVNDKLQESGQVTISELCKTYDLPGNFLTQALTQRLGRIISGHIDLDNRGVIFTEAFGMTEEQSQSFLTEFINYIKQSKVVLLEDLASQVGLRTQDTINRIQDLLAEGTITGVIDDRGKFIYITPEELAAVANFIRQRGRVSIAELAQASNSLIAWGLSERNCIEIVNKLIAQKQLEVVHTLDGKEYITPAQISKEMRDELHVRGGRVNIVDLQQVINVDLIHIENRRIGDIIKSEKHVQLVLGQLIDENYLDRRLAEEVNDKLQESGQVTISELCKTYDLPGNFLTQALTQRLGRIISGHIDLDNRGVIFTEA

B-factor: mean 123.63, std 26.18, range [54.76, 244.44]